Protein AF-A0A9X4NBZ6-F1 (afdb_monomer)

Radius of gyration: 26.49 Å; Cα contacts (8 Å, |Δi|>4): 766; chains: 1; bounding box: 72×72×76 Å

InterPro domains:
  IPR004843 Calcineurin-like, phosphoesterase domain [PF00149] (199-431)
  IPR029052 Metallo-dependent phosphatase-like [G3DSA:3.60.21.10] (190-461)
  IPR029052 Metallo-dependent phosphatase-like [SSF56300] (236-432)

Sequence (484 aa):
MHPNETRKYIESHENNLKKYLALSIFQLTGQRVAHDSNEVKQAYQQIFMDPLFEMQVLGRMMQHDETGPLSANLAGKFLHSENRKTGISPYLAKYLKFVVEVTQNLPISTDGKNVHLLDSANEQTKENVYLDQSKNLVLSSQSDLKVGLENLPAPLKVEIENIQIAEPIKEVVTKPLLKSNVGNQLRNLRKNYVAHSQNPKDLEQYFENVHSTENNNKINVISDIDSQDGKLPFSNPNFNILVGNISDSVVSDSKIQGIYVIGNHELADILSEQKIFSKSKWDDFREKEWFKDLVLDPDQAWPKLPIGDNSFYELIKEELAQNYPKMKILNNESVIYEGVRYIGLTIPVALAKRKKELQNFIAIELKRLLAQDKQIPTVVVSHAPLFNELSMLSPKSSSYNKSYKCSHRGILSLFEDFNIIGAIHGHHHIPASSGQSKMVKFSNKNIFVVCSIYSKINTGFELAKLLTDTNMEKPLGLKKDKNY

Structure (mmCIF, N/CA/C/O backbone):
data_AF-A0A9X4NBZ6-F1
#
_entry.id   AF-A0A9X4NBZ6-F1
#
loop_
_atom_site.group_PDB
_atom_site.id
_atom_site.type_symbol
_atom_site.label_atom_id
_atom_site.label_alt_id
_atom_site.label_comp_id
_atom_site.label_asym_id
_atom_site.label_entity_id
_atom_site.label_seq_id
_atom_site.pdbx_PDB_ins_code
_atom_site.Cartn_x
_atom_site.Cartn_y
_atom_site.Cartn_z
_atom_site.occupancy
_atom_site.B_iso_or_equiv
_atom_site.auth_seq_id
_atom_site.auth_comp_id
_atom_site.auth_asym_id
_atom_site.auth_atom_id
_atom_site.pdbx_PDB_model_num
ATOM 1 N N . MET A 1 1 ? 16.531 -16.464 -8.312 1.00 51.66 1 MET A N 1
ATOM 2 C CA . MET A 1 1 ? 16.081 -15.508 -9.357 1.00 51.66 1 MET A CA 1
ATOM 3 C C . MET A 1 1 ? 15.140 -16.240 -10.304 1.00 51.66 1 MET A C 1
ATOM 5 O O . MET A 1 1 ? 15.441 -17.383 -10.621 1.00 51.66 1 MET A O 1
ATOM 9 N N . HIS A 1 2 ? 14.041 -15.614 -10.740 1.00 62.06 2 HIS A N 1
ATOM 10 C CA . HIS A 1 2 ? 12.991 -16.231 -11.571 1.00 62.06 2 HIS A CA 1
ATOM 11 C C . HIS A 1 2 ? 13.014 -15.693 -13.015 1.00 62.06 2 HIS A C 1
ATOM 13 O O . HIS A 1 2 ? 12.100 -14.974 -13.412 1.00 62.06 2 HIS A O 1
ATOM 19 N N . PRO A 1 3 ? 14.041 -16.004 -13.829 1.00 66.06 3 PRO A N 1
ATOM 20 C CA . PRO A 1 3 ? 14.195 -15.410 -15.161 1.00 66.06 3 PRO A CA 1
ATOM 21 C C . PRO A 1 3 ? 12.986 -15.669 -16.073 1.00 66.06 3 PRO A C 1
ATOM 23 O O . PRO A 1 3 ? 12.575 -14.787 -16.819 1.00 66.06 3 PRO A O 1
ATOM 26 N N . ASN A 1 4 ? 12.359 -16.842 -15.958 1.00 69.75 4 ASN A N 1
ATOM 27 C CA . ASN A 1 4 ? 11.170 -17.179 -16.740 1.00 69.75 4 ASN A CA 1
ATOM 28 C C . ASN A 1 4 ? 9.931 -16.374 -16.322 1.00 69.75 4 ASN A C 1
ATOM 30 O O . ASN A 1 4 ? 9.119 -16.029 -17.173 1.00 69.75 4 ASN A O 1
ATOM 34 N N . GLU A 1 5 ? 9.764 -16.080 -15.032 1.00 71.81 5 GLU A N 1
ATOM 35 C CA . GLU A 1 5 ? 8.643 -15.261 -14.547 1.00 71.81 5 GLU A CA 1
ATOM 36 C C . GLU A 1 5 ? 8.864 -13.790 -14.901 1.00 71.81 5 GLU A C 1
ATOM 38 O O . GLU A 1 5 ? 7.945 -13.147 -15.399 1.00 71.81 5 GLU A O 1
ATOM 43 N N . THR A 1 6 ? 10.100 -13.298 -14.751 1.00 75.25 6 THR A N 1
ATOM 44 C CA . THR A 1 6 ? 10.527 -11.977 -15.233 1.00 75.25 6 THR A CA 1
ATOM 45 C C . THR A 1 6 ? 10.177 -11.790 -16.705 1.00 75.25 6 THR A C 1
ATOM 47 O O . THR A 1 6 ? 9.544 -10.800 -17.070 1.00 75.25 6 THR A O 1
ATOM 50 N N . ARG A 1 7 ? 10.555 -12.757 -17.548 1.00 85.88 7 ARG A N 1
ATOM 51 C CA . ARG A 1 7 ? 10.297 -12.698 -18.985 1.00 85.88 7 ARG A CA 1
ATOM 52 C C . ARG A 1 7 ? 8.807 -12.703 -19.296 1.00 85.88 7 ARG A C 1
ATOM 54 O O . ARG A 1 7 ? 8.346 -11.808 -19.994 1.00 85.88 7 ARG A O 1
ATOM 61 N N . LYS A 1 8 ? 8.049 -13.635 -18.708 1.00 85.75 8 LYS A N 1
ATOM 62 C CA . LYS A 1 8 ? 6.589 -13.715 -18.879 1.00 85.75 8 LYS A CA 1
ATOM 63 C C . LYS A 1 8 ? 5.880 -12.424 -18.479 1.00 85.75 8 LYS A C 1
ATOM 65 O O . LYS A 1 8 ? 4.938 -12.017 -19.149 1.00 85.75 8 LYS A O 1
ATOM 70 N N . TYR A 1 9 ? 6.332 -11.778 -17.406 1.00 85.62 9 TYR A N 1
ATOM 71 C CA . TYR A 1 9 ? 5.791 -10.496 -16.966 1.00 85.62 9 TYR A CA 1
ATOM 72 C C . TYR A 1 9 ? 6.081 -9.375 -17.982 1.00 85.62 9 TYR A C 1
ATOM 74 O O . TYR A 1 9 ? 5.213 -8.560 -18.276 1.00 85.62 9 TYR A O 1
ATOM 82 N N . ILE A 1 10 ? 7.282 -9.318 -18.565 1.00 88.94 10 ILE A N 1
ATOM 83 C CA . ILE A 1 10 ? 7.600 -8.334 -19.618 1.00 88.94 10 ILE A CA 1
ATOM 84 C C . ILE A 1 10 ? 6.795 -8.627 -20.894 1.00 88.94 10 ILE A C 1
ATOM 86 O O . ILE A 1 10 ? 6.286 -7.705 -21.531 1.00 88.94 10 ILE A O 1
ATOM 90 N N . GLU A 1 11 ? 6.656 -9.901 -21.257 1.00 91.56 11 GLU A N 1
ATOM 91 C CA . GLU A 1 11 ? 5.862 -10.360 -22.401 1.00 91.56 11 GLU A CA 1
ATOM 92 C C . GLU A 1 11 ? 4.380 -9.995 -22.252 1.00 91.56 11 GLU A C 1
ATOM 94 O O . GLU A 1 11 ? 3.790 -9.477 -23.199 1.00 91.56 11 GLU A O 1
ATOM 99 N N . SER A 1 12 ? 3.786 -10.146 -21.061 1.00 88.62 12 SER A N 1
ATOM 100 C CA . SER A 1 12 ? 2.385 -9.756 -20.836 1.00 88.62 12 SER A CA 1
ATOM 101 C C . SER A 1 12 ? 2.136 -8.260 -21.045 1.00 88.62 12 SER A C 1
ATOM 103 O O . SER A 1 12 ? 1.010 -7.867 -21.328 1.00 88.62 12 SER A O 1
ATOM 105 N N . HIS A 1 13 ? 3.178 -7.429 -20.956 1.00 88.19 13 HIS A N 1
ATOM 106 C CA . HIS A 1 13 ? 3.121 -5.980 -21.155 1.00 88.19 13 HIS A CA 1
ATOM 107 C C . HIS A 1 13 ? 3.659 -5.509 -22.516 1.00 88.19 13 HIS A C 1
ATOM 109 O O . HIS A 1 13 ? 3.976 -4.326 -22.677 1.00 88.19 13 HIS A O 1
ATOM 115 N N . GLU A 1 14 ? 3.776 -6.396 -23.509 1.00 91.06 14 GLU A N 1
ATOM 116 C CA . GLU A 1 14 ? 4.341 -6.067 -24.825 1.00 91.06 14 GLU A CA 1
ATOM 117 C C . GLU A 1 14 ? 3.724 -4.799 -25.442 1.00 91.06 14 GLU A C 1
ATOM 119 O O . GLU A 1 14 ? 4.452 -3.924 -25.914 1.00 91.06 14 GLU A O 1
ATOM 124 N N . ASN A 1 15 ? 2.397 -4.655 -25.391 1.00 87.94 15 ASN A N 1
ATOM 125 C CA . ASN A 1 15 ? 1.699 -3.498 -25.959 1.00 87.94 15 ASN A CA 1
ATOM 126 C C . ASN A 1 15 ? 2.104 -2.177 -25.285 1.00 87.94 15 ASN A C 1
ATOM 128 O O . ASN A 1 15 ? 2.402 -1.202 -25.982 1.00 87.94 15 ASN A O 1
ATOM 132 N N . ASN A 1 16 ? 2.183 -2.144 -23.951 1.00 85.94 16 ASN A N 1
ATOM 133 C CA . ASN A 1 16 ? 2.639 -0.964 -23.207 1.00 85.94 16 ASN A CA 1
ATOM 134 C C . ASN A 1 16 ? 4.080 -0.618 -23.561 1.00 85.94 16 ASN A C 1
ATOM 136 O O . ASN A 1 16 ? 4.404 0.532 -23.861 1.00 85.94 16 ASN A O 1
ATOM 140 N N . LEU A 1 17 ? 4.949 -1.630 -23.568 1.00 88.69 17 LEU A N 1
ATOM 141 C CA . LEU A 1 17 ? 6.361 -1.450 -23.873 1.00 88.69 17 LEU A CA 1
ATOM 142 C C . LEU A 1 17 ? 6.553 -0.926 -25.295 1.00 88.69 17 LEU A C 1
ATOM 144 O O . LEU A 1 17 ? 7.316 0.015 -25.484 1.00 88.69 17 LEU A O 1
ATOM 148 N N . LYS A 1 18 ? 5.816 -1.436 -26.285 1.00 90.69 18 LYS A N 1
ATOM 149 C CA . LYS A 1 18 ? 5.850 -0.917 -27.661 1.00 90.69 18 LYS A CA 1
ATOM 150 C C . LYS A 1 18 ? 5.435 0.552 -27.751 1.00 90.69 18 LYS A C 1
ATOM 152 O O . LYS A 1 18 ? 6.101 1.321 -28.447 1.00 90.69 18 LYS A O 1
ATOM 157 N N . LYS A 1 19 ? 4.401 0.979 -27.015 1.00 87.75 19 LYS A N 1
ATOM 158 C CA . LYS A 1 19 ? 4.018 2.403 -26.929 1.00 87.75 19 LYS A CA 1
ATOM 159 C C . LYS A 1 19 ? 5.146 3.246 -26.325 1.00 87.75 19 LYS A C 1
ATOM 161 O O . LYS A 1 19 ? 5.517 4.274 -26.890 1.00 87.75 19 LYS A O 1
ATOM 166 N N . TYR A 1 20 ? 5.752 2.794 -25.227 1.00 85.88 20 TYR A N 1
ATOM 167 C CA . TYR A 1 20 ? 6.876 3.494 -24.596 1.00 85.88 20 TYR A CA 1
ATOM 168 C C . TYR A 1 20 ? 8.136 3.538 -25.452 1.00 85.88 20 TYR A C 1
ATOM 170 O O . TYR A 1 20 ? 8.841 4.548 -25.454 1.00 85.88 20 TYR A O 1
ATOM 178 N N . LEU A 1 21 ? 8.420 2.478 -26.200 1.00 89.62 21 LEU A N 1
ATOM 179 C CA . LEU A 1 21 ? 9.514 2.431 -27.161 1.00 89.62 21 LEU A CA 1
ATOM 180 C C . LEU A 1 21 ? 9.286 3.440 -28.290 1.00 89.62 21 LEU A C 1
ATOM 182 O O . LEU A 1 21 ? 10.196 4.206 -28.598 1.00 89.62 21 LEU A O 1
ATOM 186 N N . ALA A 1 22 ? 8.071 3.517 -28.841 1.00 88.25 22 ALA A N 1
ATOM 187 C CA . ALA A 1 22 ? 7.720 4.507 -29.859 1.00 88.25 22 ALA A CA 1
ATOM 188 C C . ALA A 1 22 ? 7.870 5.951 -29.344 1.00 88.25 22 ALA A C 1
ATOM 190 O O . ALA A 1 22 ? 8.479 6.787 -30.015 1.00 88.25 22 ALA A O 1
ATOM 191 N N . LEU A 1 23 ? 7.388 6.237 -28.127 1.00 84.56 23 LEU A N 1
ATOM 192 C CA . LEU A 1 23 ? 7.562 7.542 -27.475 1.00 84.56 23 LEU A CA 1
ATOM 193 C C . LEU A 1 23 ? 9.042 7.867 -27.229 1.00 84.56 23 LEU A C 1
ATOM 195 O O . LEU A 1 23 ? 9.479 8.978 -27.529 1.00 84.56 23 LEU A O 1
ATOM 199 N N . SER A 1 24 ? 9.822 6.888 -26.759 1.00 85.38 24 SER A N 1
ATOM 200 C CA . SER A 1 24 ? 11.267 7.034 -26.536 1.00 85.38 24 SER A CA 1
ATOM 201 C C . SER A 1 24 ? 12.004 7.366 -27.836 1.00 85.38 24 SER A C 1
ATOM 203 O O . SER A 1 24 ? 12.823 8.283 -27.869 1.00 85.38 24 SER A O 1
ATOM 205 N N . ILE A 1 25 ? 11.687 6.659 -28.928 1.00 87.06 25 ILE A N 1
ATOM 206 C CA . ILE A 1 25 ? 12.265 6.909 -30.255 1.00 87.06 25 ILE A CA 1
ATOM 207 C C . ILE A 1 25 ? 11.908 8.318 -30.729 1.00 87.06 25 ILE A C 1
ATOM 209 O O . ILE A 1 25 ? 12.801 9.054 -31.153 1.00 87.06 25 ILE A O 1
ATOM 213 N N . PHE A 1 26 ? 10.641 8.724 -30.611 1.00 85.25 26 PHE A N 1
ATOM 214 C CA . PHE A 1 26 ? 10.206 10.066 -30.995 1.00 85.25 26 PHE A CA 1
ATOM 215 C C . PHE A 1 26 ? 10.941 11.157 -30.214 1.00 85.25 26 PHE A C 1
ATOM 217 O O . PHE A 1 26 ? 11.391 12.133 -30.805 1.00 85.25 26 PHE A O 1
ATOM 224 N N . GLN A 1 27 ? 11.126 10.988 -28.907 1.00 78.88 27 GLN A N 1
ATOM 225 C CA . GLN A 1 27 ? 11.819 11.981 -28.087 1.00 78.88 27 GLN A CA 1
ATOM 226 C C . GLN A 1 27 ? 13.313 12.093 -28.414 1.00 78.8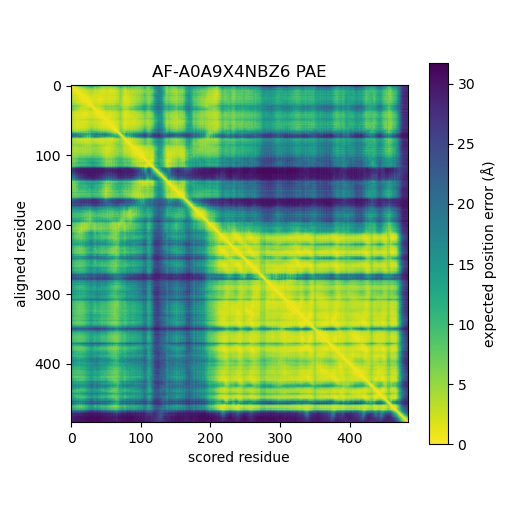8 27 GLN A C 1
ATOM 228 O O . GLN A 1 27 ? 13.850 13.197 -28.372 1.00 78.88 27 GLN A O 1
ATOM 233 N N . LEU A 1 28 ? 13.983 10.984 -28.752 1.00 80.62 28 LEU A N 1
ATOM 234 C CA . LEU A 1 28 ? 15.398 11.009 -29.144 1.00 80.62 28 LEU A CA 1
ATOM 235 C C . LEU A 1 28 ? 15.624 11.553 -30.554 1.00 80.62 28 LEU A C 1
ATOM 237 O O . LEU A 1 28 ? 16.618 12.229 -30.803 1.00 80.62 28 LEU A O 1
ATOM 241 N N . THR A 1 29 ? 14.752 11.190 -31.493 1.00 83.00 29 THR A N 1
ATOM 242 C CA . THR A 1 29 ? 14.990 11.393 -32.933 1.00 83.00 29 THR A CA 1
ATOM 243 C C . THR A 1 29 ? 14.154 12.521 -33.532 1.00 83.00 29 THR A C 1
ATOM 245 O O . THR A 1 29 ? 14.439 12.974 -34.637 1.00 83.00 29 THR A O 1
ATOM 248 N N . GLY A 1 30 ? 13.095 12.955 -32.844 1.00 81.81 30 GLY A N 1
ATOM 249 C CA . GLY A 1 30 ? 12.055 13.830 -33.385 1.00 81.81 30 GLY A CA 1
ATOM 250 C C . GLY A 1 30 ? 11.115 13.142 -34.384 1.00 81.81 30 GLY A C 1
ATOM 251 O O . GLY A 1 30 ? 10.192 13.782 -34.886 1.00 81.81 30 GLY A O 1
ATOM 252 N N . GLN A 1 31 ? 11.314 11.853 -34.685 1.00 84.88 31 GLN A N 1
ATOM 253 C CA . GLN A 1 31 ? 10.547 11.120 -35.692 1.00 84.88 31 GLN A CA 1
ATOM 254 C C . GLN A 1 31 ? 9.472 10.253 -35.045 1.00 84.88 31 GLN A C 1
ATOM 256 O O . GLN A 1 31 ? 9.751 9.405 -34.199 1.00 84.88 31 GLN A O 1
ATOM 261 N N . ARG A 1 32 ? 8.213 10.478 -35.432 1.00 86.94 32 ARG A N 1
ATOM 262 C CA . ARG A 1 32 ? 7.096 9.653 -34.965 1.00 86.94 32 ARG A CA 1
ATOM 263 C C . ARG A 1 32 ? 7.144 8.309 -35.678 1.00 86.94 32 ARG A C 1
ATOM 265 O O . ARG A 1 32 ? 7.143 8.268 -36.905 1.00 86.94 32 ARG A O 1
ATOM 272 N N . VAL A 1 33 ? 7.137 7.234 -34.902 1.00 88.81 33 VAL A N 1
ATOM 273 C CA . VAL A 1 33 ? 7.082 5.857 -35.399 1.00 88.81 33 VAL A CA 1
ATOM 274 C C . VAL A 1 33 ? 5.829 5.170 -34.869 1.00 88.81 33 VAL A C 1
ATOM 276 O O . VAL A 1 33 ? 5.352 5.484 -33.776 1.00 88.81 33 VAL A O 1
ATOM 279 N N . ALA A 1 34 ? 5.275 4.250 -35.654 1.00 87.31 34 ALA A N 1
ATOM 280 C CA . ALA A 1 34 ? 4.164 3.420 -35.209 1.00 87.31 34 ALA A CA 1
ATOM 281 C C . ALA A 1 34 ? 4.650 2.372 -34.189 1.00 87.31 34 ALA A C 1
ATOM 283 O O . ALA A 1 34 ? 5.798 1.935 -34.234 1.00 87.31 34 ALA A O 1
ATOM 284 N N . HIS A 1 35 ? 3.780 1.948 -33.271 1.00 83.75 35 HIS A N 1
ATOM 285 C CA . HIS A 1 35 ? 4.125 0.974 -32.224 1.00 83.75 35 HIS A CA 1
ATOM 286 C C . HIS A 1 35 ? 4.438 -0.433 -32.778 1.00 83.75 35 HIS A C 1
ATOM 288 O O . HIS A 1 35 ? 5.020 -1.265 -32.088 1.00 83.75 35 HIS A O 1
ATOM 294 N N . ASP A 1 36 ? 4.066 -0.712 -34.025 1.00 87.88 36 ASP A N 1
ATOM 295 C CA . ASP A 1 36 ? 4.332 -1.950 -34.755 1.00 87.88 36 ASP A CA 1
ATOM 296 C C . ASP A 1 36 ? 5.463 -1.814 -35.793 1.00 87.88 36 ASP A C 1
ATOM 298 O O . ASP A 1 36 ? 5.721 -2.764 -36.547 1.00 87.88 36 ASP A O 1
ATOM 302 N N . SER A 1 37 ? 6.161 -0.671 -35.817 1.00 93.31 37 SER A N 1
ATOM 303 C CA . SER A 1 37 ? 7.276 -0.432 -36.733 1.00 93.31 37 SER A CA 1
ATOM 304 C C . SER A 1 37 ? 8.441 -1.393 -36.478 1.00 93.31 37 SER A C 1
ATOM 306 O O . SER A 1 37 ? 8.579 -1.995 -35.405 1.00 93.31 37 SER A O 1
ATOM 308 N N . ASN A 1 38 ? 9.308 -1.551 -37.479 1.00 93.44 38 ASN A N 1
ATOM 309 C CA . ASN A 1 38 ? 10.469 -2.432 -37.369 1.00 93.44 38 ASN A CA 1
ATOM 310 C C . ASN A 1 38 ? 11.439 -1.958 -36.281 1.00 93.44 38 ASN A C 1
ATOM 312 O O . ASN A 1 38 ? 11.984 -2.781 -35.553 1.00 93.44 38 ASN A O 1
ATOM 316 N N . GLU A 1 39 ? 11.610 -0.647 -36.129 1.00 92.25 39 GLU A N 1
ATOM 317 C CA . GLU A 1 39 ? 12.448 -0.026 -35.105 1.00 92.25 39 GLU A CA 1
ATOM 318 C C . GLU A 1 39 ? 11.933 -0.355 -33.700 1.00 92.25 39 GLU A C 1
ATOM 320 O O . GLU A 1 39 ? 12.711 -0.754 -32.833 1.00 92.25 39 GLU A O 1
ATOM 325 N N . VAL A 1 40 ? 10.616 -0.259 -33.481 1.00 92.94 40 VAL A N 1
ATOM 326 C CA . VAL A 1 40 ? 9.997 -0.602 -32.194 1.00 92.94 40 VAL A CA 1
ATOM 327 C C . VAL A 1 40 ? 10.110 -2.100 -31.912 1.00 92.94 40 VAL A C 1
ATOM 329 O O . VAL A 1 40 ? 10.487 -2.489 -30.807 1.00 92.94 40 VAL A O 1
ATOM 332 N N . LYS A 1 41 ? 9.858 -2.957 -32.910 1.00 94.12 41 LYS A N 1
ATOM 333 C CA . LYS A 1 41 ? 10.025 -4.416 -32.783 1.00 94.12 41 LYS A CA 1
ATOM 334 C C . LYS A 1 41 ? 11.465 -4.797 -32.442 1.00 94.12 41 LYS A C 1
ATOM 336 O O . LYS A 1 41 ? 11.683 -5.616 -31.555 1.00 94.12 41 LYS A O 1
ATOM 341 N N . GLN A 1 42 ? 12.448 -4.190 -33.105 1.00 94.25 42 GLN A N 1
ATOM 342 C CA . GLN A 1 42 ? 13.865 -4.413 -32.812 1.00 94.25 42 GLN A CA 1
ATOM 343 C C . GLN A 1 42 ? 14.225 -3.954 -31.399 1.00 94.25 42 GLN A C 1
ATOM 345 O O . GLN A 1 42 ? 14.883 -4.693 -30.669 1.00 94.25 42 GLN A O 1
ATOM 350 N N . ALA A 1 43 ? 13.768 -2.770 -30.987 1.00 92.88 43 ALA A N 1
ATOM 351 C CA . ALA A 1 43 ? 14.024 -2.255 -29.648 1.00 92.88 43 ALA A CA 1
ATOM 352 C C . ALA A 1 43 ? 13.373 -3.119 -28.551 1.00 92.88 43 ALA A C 1
ATOM 354 O O . ALA A 1 43 ? 13.972 -3.319 -27.498 1.00 92.88 43 ALA A O 1
ATOM 355 N N . TYR A 1 44 ? 12.196 -3.693 -28.817 1.00 94.62 44 TYR A N 1
ATOM 356 C CA . TYR A 1 44 ? 11.557 -4.660 -27.926 1.00 94.62 44 TYR A CA 1
ATOM 357 C C . TYR A 1 44 ? 12.386 -5.944 -27.794 1.00 94.62 44 TYR A C 1
ATOM 359 O O . TYR A 1 44 ? 12.679 -6.374 -26.683 1.00 94.62 44 TYR A O 1
ATOM 367 N N . GLN A 1 45 ? 12.863 -6.514 -28.906 1.00 93.94 45 GLN A N 1
ATOM 368 C CA . GLN A 1 45 ? 13.717 -7.710 -28.875 1.00 93.94 45 GLN A CA 1
ATOM 369 C C . GLN A 1 45 ? 15.038 -7.476 -28.127 1.00 93.94 45 GLN A C 1
ATOM 371 O O . GLN A 1 45 ? 15.508 -8.357 -27.410 1.00 93.94 45 GLN A O 1
ATOM 376 N N . GLN A 1 46 ? 15.612 -6.270 -28.218 1.00 92.50 46 GLN A N 1
ATOM 377 C CA . GLN A 1 46 ? 16.826 -5.905 -27.477 1.00 92.50 46 GLN A CA 1
ATOM 378 C C . GLN A 1 46 ? 16.669 -6.002 -25.953 1.00 92.50 46 GLN A C 1
ATOM 380 O O . GLN A 1 46 ? 17.677 -6.186 -25.271 1.00 92.50 46 GLN A O 1
ATOM 385 N N . ILE A 1 47 ? 15.445 -5.914 -25.412 1.00 91.94 47 ILE A N 1
ATOM 386 C CA . ILE A 1 47 ? 15.182 -6.095 -23.975 1.00 91.94 47 ILE A CA 1
ATOM 387 C C . ILE A 1 47 ? 15.656 -7.479 -23.522 1.00 91.94 47 ILE A C 1
ATOM 389 O O . ILE A 1 47 ? 16.360 -7.583 -22.523 1.00 91.94 47 ILE A O 1
ATOM 393 N N . PHE A 1 48 ? 15.349 -8.520 -24.296 1.00 90.25 48 PHE A N 1
ATOM 394 C CA . PHE A 1 48 ? 15.637 -9.916 -23.946 1.00 90.25 48 PHE A CA 1
ATOM 395 C C . PHE A 1 48 ? 17.051 -10.375 -24.324 1.00 90.25 48 PHE A C 1
ATOM 397 O O . PHE A 1 48 ? 17.484 -11.455 -23.926 1.00 90.25 48 PHE A O 1
ATOM 404 N N . MET A 1 49 ? 17.783 -9.569 -25.100 1.00 87.06 49 MET A N 1
ATOM 405 C CA . MET A 1 49 ? 19.171 -9.858 -25.481 1.00 87.06 49 MET A CA 1
ATOM 406 C C . MET A 1 49 ? 20.181 -9.479 -24.391 1.00 87.06 49 MET A C 1
ATOM 408 O O . MET A 1 49 ? 21.326 -9.928 -24.431 1.00 87.06 49 MET A O 1
ATOM 412 N N . ASP A 1 50 ? 19.788 -8.628 -23.441 1.00 85.31 50 ASP A N 1
ATOM 413 C CA . ASP A 1 50 ? 20.643 -8.158 -22.353 1.00 85.31 50 ASP A CA 1
ATOM 414 C C . ASP A 1 50 ? 19.925 -8.360 -21.006 1.00 85.31 50 ASP A C 1
ATOM 416 O O . ASP A 1 50 ? 19.087 -7.547 -20.624 1.00 85.31 50 ASP A O 1
ATOM 420 N N . PRO A 1 51 ? 20.268 -9.415 -20.251 1.00 83.56 51 PRO A N 1
ATOM 421 C CA . PRO A 1 51 ? 19.627 -9.762 -18.980 1.00 83.56 51 PRO A CA 1
ATOM 422 C C . PRO A 1 51 ? 19.649 -8.633 -17.939 1.00 83.56 51 PRO A C 1
ATOM 424 O O . PRO A 1 51 ? 18.711 -8.472 -17.161 1.00 83.56 51 PRO A O 1
ATOM 427 N N . LEU A 1 52 ? 20.699 -7.801 -17.932 1.00 85.62 52 LEU A N 1
ATOM 428 C CA . LEU A 1 52 ? 20.778 -6.647 -17.029 1.00 85.62 52 LEU A CA 1
ATOM 429 C C . LEU A 1 52 ? 19.863 -5.512 -17.484 1.00 85.62 52 LEU A C 1
ATOM 431 O O . LEU A 1 52 ? 19.455 -4.681 -16.673 1.00 85.62 52 LEU A O 1
ATOM 435 N N . PHE A 1 53 ? 19.575 -5.432 -18.779 1.00 87.75 53 PHE A N 1
ATOM 436 C CA . PHE A 1 53 ? 18.590 -4.507 -19.310 1.00 87.75 53 PHE A CA 1
ATOM 437 C C . PHE A 1 53 ? 17.165 -5.016 -19.062 1.00 87.75 53 PHE A C 1
ATOM 439 O O . PHE A 1 53 ? 16.342 -4.237 -18.582 1.00 87.75 53 PHE A O 1
ATOM 446 N N . GLU A 1 54 ? 16.918 -6.315 -19.256 1.00 88.38 54 GLU A N 1
ATOM 447 C CA . GLU A 1 54 ? 15.666 -7.009 -18.920 1.00 88.38 54 GLU A CA 1
ATOM 448 C C . GLU A 1 54 ? 15.267 -6.744 -17.457 1.00 88.38 54 GLU A C 1
ATOM 450 O O . GLU A 1 54 ? 14.177 -6.235 -17.194 1.00 88.38 54 GLU A O 1
ATOM 455 N N . MET A 1 55 ? 16.190 -6.942 -16.502 1.00 84.00 55 MET A N 1
ATOM 456 C CA . MET A 1 55 ? 15.971 -6.639 -15.075 1.00 84.00 55 MET A CA 1
ATOM 457 C C . MET A 1 55 ? 15.587 -5.177 -14.817 1.00 84.00 55 MET A C 1
ATOM 459 O O . MET A 1 55 ? 14.753 -4.883 -13.962 1.00 84.00 55 MET A O 1
ATOM 463 N N . GLN A 1 56 ? 16.198 -4.236 -15.537 1.00 85.56 56 GLN A N 1
ATOM 464 C CA . GLN A 1 56 ? 15.884 -2.822 -15.358 1.00 85.56 56 GLN A CA 1
ATOM 465 C C . GLN A 1 56 ? 14.543 -2.429 -15.978 1.00 85.56 56 GLN A C 1
ATOM 467 O O . GLN A 1 56 ? 13.896 -1.517 -15.466 1.00 85.56 56 GLN A O 1
ATOM 472 N N . VAL A 1 57 ? 14.146 -3.049 -17.093 1.00 87.62 57 VAL A N 1
ATOM 473 C CA . VAL A 1 57 ? 12.808 -2.864 -17.668 1.00 87.62 57 VAL A CA 1
ATOM 474 C C . VAL A 1 57 ? 11.766 -3.422 -16.704 1.00 87.62 57 VAL A C 1
ATOM 476 O O . VAL A 1 57 ? 10.849 -2.683 -16.355 1.00 87.62 57 VAL A O 1
ATOM 479 N N . LEU A 1 58 ? 11.968 -4.639 -16.183 1.00 85.50 58 LEU A N 1
ATOM 480 C CA . LEU A 1 58 ? 11.107 -5.231 -15.155 1.00 85.50 58 LEU A CA 1
ATOM 481 C C . LEU A 1 58 ? 10.943 -4.291 -13.955 1.00 85.50 58 LEU A C 1
ATOM 483 O O . LEU A 1 58 ? 9.825 -3.931 -13.616 1.00 85.50 58 LEU A O 1
ATOM 487 N N . GLY A 1 59 ? 12.046 -3.848 -13.341 1.00 80.44 59 GLY A N 1
ATOM 488 C CA . GLY A 1 59 ? 11.980 -3.002 -12.146 1.00 80.44 59 GLY A CA 1
ATOM 489 C C . GLY A 1 59 ? 11.249 -1.675 -12.375 1.00 80.44 59 GLY A C 1
ATOM 490 O O . GLY A 1 59 ? 10.630 -1.147 -11.458 1.00 80.44 59 GLY A O 1
ATOM 491 N N . ARG A 1 60 ? 11.278 -1.141 -13.603 1.00 80.25 60 ARG A N 1
ATOM 492 C CA . ARG A 1 60 ? 10.494 0.046 -13.977 1.00 80.25 60 ARG A CA 1
ATOM 493 C C . ARG A 1 60 ? 9.015 -0.288 -14.091 1.00 80.25 60 ARG A C 1
ATOM 495 O O . ARG A 1 60 ? 8.207 0.420 -13.512 1.00 80.25 60 ARG A O 1
ATOM 502 N N . MET A 1 61 ? 8.674 -1.350 -14.807 1.00 79.62 61 MET A N 1
ATOM 503 C CA . MET A 1 61 ? 7.286 -1.787 -14.954 1.00 79.62 61 MET A CA 1
ATOM 504 C C . MET A 1 61 ? 6.660 -2.088 -13.586 1.00 79.62 61 MET A C 1
ATOM 506 O O . MET A 1 61 ? 5.649 -1.491 -13.252 1.00 79.62 61 MET A O 1
ATOM 510 N N . MET A 1 62 ? 7.352 -2.837 -12.720 1.00 75.38 62 MET A N 1
ATOM 511 C CA . MET A 1 62 ? 6.908 -3.079 -11.342 1.00 75.38 62 MET A CA 1
ATOM 512 C C . MET A 1 62 ? 6.757 -1.784 -10.536 1.00 75.38 62 MET A C 1
ATOM 514 O O . MET A 1 62 ? 5.801 -1.633 -9.788 1.00 75.38 62 MET A O 1
ATOM 518 N N . GLN A 1 63 ? 7.667 -0.817 -10.704 1.00 72.06 63 GLN A N 1
ATOM 519 C CA . GLN A 1 63 ? 7.509 0.497 -10.081 1.00 72.06 63 GLN A CA 1
ATOM 520 C C . GLN A 1 63 ? 6.259 1.226 -10.598 1.00 72.06 63 GLN A C 1
ATOM 522 O O . GLN A 1 63 ? 5.631 1.929 -9.810 1.00 72.06 63 GLN A O 1
ATOM 527 N N . HIS A 1 64 ? 5.902 1.090 -11.881 1.00 72.81 64 HIS A N 1
ATOM 528 C CA . HIS A 1 64 ? 4.656 1.648 -12.412 1.00 72.81 64 HIS A CA 1
ATOM 529 C C . HIS A 1 64 ? 3.438 0.996 -11.750 1.00 72.81 64 HIS A C 1
ATOM 531 O O . HIS A 1 64 ? 2.510 1.674 -11.311 1.00 72.81 64 HIS A O 1
ATOM 537 N N . ASP A 1 65 ? 3.457 -0.333 -11.684 1.00 69.06 65 ASP A N 1
ATOM 538 C CA . ASP A 1 65 ? 2.371 -1.139 -11.136 1.00 69.06 65 ASP A CA 1
ATOM 539 C C . ASP A 1 65 ? 2.130 -0.858 -9.658 1.00 69.06 65 ASP A C 1
ATOM 541 O O . ASP A 1 65 ? 0.986 -0.795 -9.202 1.00 69.06 65 ASP A O 1
ATOM 545 N N . GLU A 1 66 ? 3.223 -0.684 -8.921 1.00 59.75 66 GLU A N 1
ATOM 546 C CA . GLU A 1 66 ? 3.208 -0.292 -7.527 1.00 59.75 66 GLU A CA 1
ATOM 547 C C . GLU A 1 66 ? 2.854 1.188 -7.448 1.00 59.75 66 GLU A C 1
ATOM 549 O O . GLU A 1 66 ? 1.691 1.489 -7.252 1.00 59.75 66 GLU A O 1
ATOM 554 N N . THR A 1 67 ? 3.811 2.098 -7.680 1.00 58.66 67 THR A N 1
ATOM 555 C CA . THR A 1 67 ? 3.764 3.541 -7.340 1.00 58.66 67 THR A CA 1
ATOM 556 C C . THR A 1 67 ? 2.860 4.420 -8.216 1.00 58.66 67 THR A C 1
ATOM 558 O O . THR A 1 67 ? 2.803 5.632 -8.001 1.00 58.66 67 THR A O 1
ATOM 561 N N . GLY A 1 68 ? 2.150 3.849 -9.191 1.00 62.00 68 GLY A N 1
ATOM 562 C CA . GLY A 1 68 ? 1.463 4.621 -10.224 1.00 62.00 68 GLY A CA 1
ATOM 563 C C . GLY A 1 68 ? 2.449 5.149 -11.272 1.00 62.00 68 GLY A C 1
ATOM 564 O O . GLY A 1 68 ? 3.471 4.509 -11.516 1.00 62.00 68 GLY A O 1
ATOM 565 N N . PRO A 1 69 ? 2.185 6.300 -11.916 1.00 60.66 69 PRO A N 1
ATOM 566 C CA . PRO A 1 69 ? 2.968 6.767 -13.055 1.00 60.66 69 PRO A CA 1
ATOM 567 C C . PRO A 1 69 ? 4.473 6.671 -12.827 1.00 60.66 69 PRO A C 1
ATOM 569 O O . PRO A 1 69 ? 5.012 7.206 -11.854 1.00 60.66 69 PRO A O 1
ATOM 572 N N . LEU A 1 70 ? 5.163 6.003 -13.753 1.00 60.78 70 LEU A N 1
ATOM 573 C CA . LEU A 1 70 ? 6.618 5.880 -13.728 1.00 60.78 70 LEU A CA 1
ATOM 574 C C . LEU A 1 70 ? 7.262 7.235 -13.450 1.00 60.78 70 LEU A C 1
ATOM 576 O O . LEU A 1 70 ? 6.957 8.213 -14.128 1.00 60.78 70 LEU A O 1
ATOM 580 N N . SER A 1 71 ? 8.264 7.273 -12.567 1.00 54.97 71 SER A N 1
ATOM 581 C CA . SER A 1 71 ? 9.193 8.408 -12.485 1.00 54.97 71 SER A CA 1
ATOM 582 C C . SER A 1 71 ? 10.021 8.506 -13.786 1.00 54.97 71 SER A C 1
ATOM 584 O O . SER A 1 71 ? 11.184 8.091 -13.894 1.00 54.97 71 SER A O 1
ATOM 586 N N . ALA A 1 72 ? 9.400 8.970 -14.867 1.00 52.91 72 ALA A N 1
ATOM 587 C CA . ALA A 1 72 ? 9.923 8.829 -16.214 1.00 52.91 72 ALA A CA 1
ATOM 588 C C . ALA A 1 72 ? 10.489 10.139 -16.754 1.00 52.91 72 ALA A C 1
ATOM 590 O O . ALA A 1 72 ? 9.802 11.024 -17.242 1.00 52.91 72 ALA A O 1
ATOM 591 N N . ASN A 1 73 ? 11.817 10.161 -16.765 1.00 58.78 73 ASN A N 1
ATOM 592 C CA . ASN A 1 73 ? 12.617 10.900 -17.724 1.00 58.78 73 ASN A CA 1
ATOM 593 C C . ASN A 1 73 ? 12.693 10.023 -18.997 1.00 58.78 73 ASN A C 1
ATOM 595 O O . ASN A 1 73 ? 13.575 9.163 -19.089 1.00 58.78 73 ASN A O 1
ATOM 599 N N . LEU A 1 74 ? 11.665 10.071 -19.853 1.00 62.19 74 LEU A N 1
ATOM 600 C CA . LEU A 1 74 ? 11.541 9.265 -21.078 1.00 62.19 74 LEU A CA 1
ATOM 601 C C . LEU A 1 74 ? 12.204 10.049 -22.220 1.00 62.19 74 LEU A C 1
ATOM 603 O O . LEU A 1 74 ? 11.711 11.085 -22.638 1.00 62.19 74 LEU A O 1
ATOM 607 N N . ALA A 1 75 ? 13.441 9.692 -22.565 1.00 54.28 75 ALA A N 1
ATOM 608 C CA . ALA A 1 75 ? 13.709 9.180 -23.912 1.00 54.28 75 ALA A CA 1
ATOM 609 C C . ALA A 1 75 ? 14.653 7.958 -23.941 1.00 54.28 75 ALA A C 1
ATOM 611 O O . ALA A 1 75 ? 14.846 7.345 -24.982 1.00 54.28 75 ALA A O 1
ATOM 612 N N . GLY A 1 76 ? 15.258 7.581 -22.806 1.00 66.69 76 GLY A N 1
ATOM 613 C CA . GLY A 1 76 ? 16.387 6.639 -22.808 1.00 66.69 76 GLY A CA 1
ATOM 614 C C . GLY A 1 76 ? 16.266 5.381 -21.949 1.00 66.69 76 GLY A C 1
ATOM 615 O O . GLY A 1 76 ? 17.145 4.525 -21.973 1.00 66.69 76 GLY A O 1
ATOM 616 N N . LYS A 1 77 ? 15.213 5.246 -21.139 1.00 77.31 77 LYS A N 1
ATOM 617 C CA . LYS A 1 77 ? 15.150 4.169 -20.134 1.00 77.31 77 LYS A CA 1
ATOM 618 C C . LYS A 1 77 ? 14.743 2.809 -20.709 1.00 77.31 77 LYS A C 1
ATOM 620 O O . LYS A 1 77 ? 15.207 1.801 -20.180 1.00 77.31 77 LYS A O 1
ATOM 625 N N . PHE A 1 78 ? 13.928 2.800 -21.764 1.00 84.69 78 PHE A N 1
ATOM 626 C CA . PHE A 1 78 ? 13.432 1.594 -22.442 1.00 84.69 78 PHE A CA 1
ATOM 627 C C . PHE A 1 78 ? 14.156 1.290 -23.756 1.00 84.69 78 PHE A C 1
ATOM 629 O O . PHE A 1 78 ? 13.914 0.250 -24.350 1.00 84.69 78 PHE A O 1
ATOM 636 N N . LEU A 1 79 ? 15.082 2.148 -24.192 1.00 87.69 79 LEU A N 1
ATOM 637 C CA . LEU A 1 79 ? 15.949 1.876 -25.336 1.00 87.69 79 LEU A CA 1
ATOM 638 C C . LEU A 1 79 ? 17.307 1.396 -24.842 1.00 87.69 79 LEU A C 1
ATOM 640 O O . LEU A 1 79 ? 17.945 2.063 -24.029 1.00 87.69 79 LEU A O 1
ATOM 644 N N . HIS A 1 80 ? 17.769 0.252 -25.341 1.00 87.81 80 HIS A N 1
ATOM 645 C CA . HIS A 1 80 ? 19.021 -0.363 -24.892 1.00 87.81 80 HIS A CA 1
ATOM 646 C C . HIS A 1 80 ? 20.237 0.556 -25.074 1.00 87.81 80 HIS A C 1
ATOM 648 O O . HIS A 1 80 ? 21.063 0.698 -24.167 1.00 87.81 80 HIS A O 1
ATOM 654 N N . SER A 1 81 ? 20.312 1.232 -26.224 1.00 83.31 81 SER A N 1
ATOM 655 C CA . SER A 1 81 ? 21.378 2.178 -26.581 1.00 83.31 81 SER A CA 1
ATOM 656 C C . SER A 1 81 ? 21.529 3.313 -25.567 1.00 83.31 81 SER A C 1
ATOM 658 O O . SER A 1 81 ? 22.644 3.681 -25.189 1.00 83.31 81 SER A O 1
ATOM 660 N N . GLU A 1 82 ? 20.408 3.843 -25.091 1.00 81.56 82 GLU A N 1
ATOM 661 C CA . GLU A 1 82 ? 20.379 4.931 -24.123 1.00 81.56 82 GLU A CA 1
ATOM 662 C C . GLU A 1 82 ? 20.486 4.428 -22.686 1.00 81.56 82 GLU A C 1
ATOM 664 O O . GLU A 1 82 ? 21.158 5.047 -21.857 1.00 81.56 82 GLU A O 1
ATOM 669 N N . ASN A 1 83 ? 19.907 3.264 -22.386 1.00 80.75 83 ASN A N 1
ATOM 670 C CA . ASN A 1 83 ? 19.963 2.667 -21.062 1.00 80.75 83 ASN A CA 1
ATOM 671 C C . ASN A 1 83 ? 21.412 2.429 -20.618 1.00 80.75 83 ASN A C 1
ATOM 673 O O . ASN A 1 83 ? 21.766 2.723 -19.473 1.00 80.75 83 ASN A O 1
ATOM 677 N N . ARG A 1 84 ? 22.290 2.013 -21.538 1.00 78.19 84 ARG A N 1
ATOM 678 C CA . ARG A 1 84 ? 23.732 1.861 -21.283 1.00 78.19 84 ARG A CA 1
ATOM 679 C C . ARG A 1 84 ? 24.399 3.142 -20.767 1.00 78.19 84 ARG A C 1
ATOM 681 O O . ARG A 1 84 ? 25.355 3.066 -19.995 1.00 78.19 84 ARG A O 1
ATOM 688 N N . LYS A 1 85 ? 23.873 4.322 -21.111 1.00 77.75 85 LYS A N 1
ATOM 689 C CA . LYS A 1 85 ? 24.385 5.625 -20.647 1.00 77.75 85 LYS A CA 1
ATOM 690 C C . LYS A 1 85 ? 23.970 5.940 -19.206 1.00 77.75 85 LYS A C 1
ATOM 692 O O . LYS A 1 85 ? 24.562 6.815 -18.573 1.00 77.75 85 LYS A O 1
ATOM 697 N N . THR A 1 86 ? 23.003 5.217 -18.636 1.00 74.56 86 THR A N 1
ATOM 698 C CA . THR A 1 86 ? 22.559 5.410 -17.244 1.00 74.56 86 THR A CA 1
ATOM 699 C C . THR A 1 86 ? 23.569 4.895 -16.223 1.00 74.56 86 THR A C 1
ATOM 701 O O . THR A 1 86 ? 23.575 5.374 -15.094 1.00 74.56 86 THR A O 1
ATOM 704 N N . GLY A 1 87 ? 24.459 3.970 -16.591 1.00 73.56 87 GLY A N 1
ATOM 705 C CA . GLY A 1 87 ? 25.417 3.378 -15.654 1.00 73.56 87 GLY A CA 1
ATOM 706 C C . GLY A 1 87 ? 24.798 2.414 -14.635 1.00 73.56 87 GLY A C 1
ATOM 707 O O . GLY A 1 87 ? 25.517 1.933 -13.761 1.00 73.56 87 GLY A O 1
ATOM 708 N N . ILE A 1 88 ? 23.506 2.092 -14.764 1.00 77.31 88 ILE A N 1
ATOM 709 C CA . ILE A 1 88 ? 22.818 1.133 -13.891 1.00 77.31 88 ILE A CA 1
ATOM 710 C C . ILE A 1 88 ? 23.274 -0.300 -14.186 1.00 77.31 88 ILE A C 1
ATOM 712 O O . ILE A 1 88 ? 23.561 -1.029 -13.242 1.00 77.31 88 ILE A O 1
ATOM 716 N N . SER A 1 89 ? 23.428 -0.709 -15.454 1.00 79.56 89 SER A N 1
ATOM 717 C CA . SER A 1 89 ? 23.878 -2.077 -15.774 1.00 79.56 89 SER A CA 1
ATOM 718 C C . SER A 1 89 ? 25.238 -2.413 -15.142 1.00 79.56 89 SER A C 1
ATOM 720 O O . SER A 1 89 ? 25.349 -3.456 -14.503 1.00 79.56 89 SER A O 1
ATOM 722 N N . PRO A 1 90 ? 26.262 -1.534 -15.204 1.00 74.69 90 PRO A N 1
ATOM 723 C CA . PRO A 1 90 ? 27.507 -1.765 -14.475 1.00 74.69 90 PRO A CA 1
ATOM 724 C C . PRO A 1 90 ? 27.355 -1.831 -12.950 1.00 74.69 90 PRO A C 1
ATOM 726 O O . PRO A 1 90 ? 28.091 -2.573 -12.302 1.00 74.69 90 PRO A O 1
ATOM 729 N N . TYR A 1 91 ? 26.422 -1.075 -12.364 1.00 79.19 91 TYR A N 1
ATOM 730 C CA . TYR A 1 91 ? 26.125 -1.165 -10.933 1.00 79.19 91 TYR A CA 1
ATOM 731 C C . TYR A 1 91 ? 25.499 -2.520 -10.577 1.00 79.19 91 TYR A C 1
ATOM 733 O O . TYR A 1 91 ? 25.982 -3.183 -9.663 1.00 79.19 91 TYR A O 1
ATOM 741 N N . LEU A 1 92 ? 24.494 -2.967 -11.340 1.00 81.12 92 LEU A N 1
ATOM 742 C CA . LEU A 1 92 ? 23.867 -4.282 -11.169 1.00 81.12 92 LEU A CA 1
ATOM 743 C C . LEU A 1 92 ? 24.886 -5.413 -11.325 1.00 81.12 92 LEU A C 1
ATOM 745 O O . LEU A 1 92 ? 24.920 -6.318 -10.499 1.00 81.12 92 LEU A O 1
ATOM 749 N N . ALA A 1 93 ? 25.776 -5.323 -12.315 1.00 81.88 93 ALA A N 1
ATOM 750 C CA . ALA A 1 93 ? 26.859 -6.285 -12.500 1.00 81.88 93 ALA A CA 1
ATOM 751 C C . ALA A 1 93 ? 27.774 -6.371 -11.264 1.00 81.88 93 ALA A C 1
ATOM 753 O O . ALA A 1 93 ? 28.103 -7.465 -10.808 1.00 81.88 93 ALA A O 1
ATOM 754 N N . LYS A 1 94 ? 28.160 -5.224 -10.681 1.00 79.94 94 LYS A N 1
ATOM 755 C CA . LYS A 1 94 ? 28.966 -5.195 -9.448 1.00 79.94 94 LYS A CA 1
ATOM 756 C C . LYS A 1 94 ? 28.205 -5.717 -8.234 1.00 79.94 94 LYS A C 1
ATOM 758 O O . LYS A 1 94 ? 28.807 -6.406 -7.418 1.00 79.94 94 LYS A O 1
ATOM 763 N N . TYR A 1 95 ? 26.914 -5.424 -8.131 1.00 82.56 95 TYR A N 1
ATOM 764 C CA . TYR A 1 95 ? 26.067 -5.939 -7.061 1.00 82.56 95 TYR A CA 1
ATOM 765 C C . TYR A 1 95 ? 25.922 -7.465 -7.133 1.00 82.56 95 TYR A C 1
ATOM 767 O O . TYR A 1 95 ? 26.178 -8.138 -6.142 1.00 82.56 95 TYR A O 1
ATOM 775 N N . LEU A 1 96 ? 25.610 -8.024 -8.308 1.00 81.94 96 LEU A N 1
ATOM 776 C CA . LEU A 1 96 ? 25.519 -9.475 -8.512 1.00 81.94 96 LEU A CA 1
ATOM 777 C C . LEU A 1 96 ? 26.835 -10.177 -8.172 1.00 81.94 96 LEU A C 1
ATOM 779 O O . LEU A 1 96 ? 26.828 -11.179 -7.461 1.00 81.94 96 LEU A O 1
ATOM 783 N N . LYS A 1 97 ? 27.963 -9.609 -8.620 1.00 81.12 97 LYS A N 1
ATOM 784 C CA . LYS A 1 97 ? 29.298 -10.107 -8.277 1.00 81.12 97 LYS A CA 1
ATOM 785 C C . LYS A 1 97 ? 29.503 -10.162 -6.764 1.00 81.12 97 LYS A C 1
ATOM 787 O O . LYS A 1 97 ? 29.882 -11.201 -6.242 1.00 81.12 97 LYS A O 1
ATOM 792 N N . PHE A 1 98 ? 29.223 -9.056 -6.079 1.00 82.56 98 PHE A N 1
ATOM 793 C CA . PHE A 1 98 ? 29.348 -8.958 -4.628 1.00 82.56 98 PHE A CA 1
ATOM 794 C C . PHE A 1 98 ? 28.468 -9.986 -3.909 1.00 82.56 98 PHE A C 1
ATOM 796 O O . PHE A 1 98 ? 28.948 -10.683 -3.026 1.00 82.56 98 PHE A O 1
ATOM 803 N N . VAL A 1 99 ? 27.198 -10.125 -4.298 1.00 82.25 99 VAL A N 1
ATOM 804 C CA . VAL A 1 99 ? 26.276 -11.076 -3.661 1.00 82.25 99 VAL A CA 1
ATOM 805 C C . VAL A 1 99 ? 26.774 -12.519 -3.807 1.00 82.25 99 VAL A C 1
ATOM 807 O O . VAL A 1 99 ? 26.787 -13.260 -2.823 1.00 82.25 99 VAL A O 1
ATOM 810 N N . VAL A 1 100 ? 27.235 -12.916 -4.999 1.00 82.00 100 VAL A N 1
ATOM 811 C CA . VAL A 1 100 ? 27.824 -14.249 -5.212 1.00 82.00 100 VAL A CA 1
ATOM 812 C C . VAL A 1 100 ? 29.100 -14.420 -4.388 1.00 82.00 100 VAL A C 1
ATOM 814 O O . VAL A 1 100 ? 29.248 -15.414 -3.689 1.00 82.00 100 VAL A O 1
ATOM 817 N N . GLU A 1 101 ? 30.000 -13.440 -4.407 1.00 80.44 101 GLU A N 1
ATOM 818 C CA . GLU A 1 101 ? 31.252 -13.487 -3.648 1.00 80.44 101 GLU A CA 1
ATOM 819 C C . GLU A 1 101 ? 31.017 -13.648 -2.143 1.00 80.44 101 GLU A C 1
ATOM 821 O O . GLU A 1 101 ? 31.645 -14.485 -1.500 1.00 80.44 101 GLU A O 1
ATOM 826 N N . VAL A 1 102 ? 30.082 -12.892 -1.571 1.00 79.62 102 VAL A N 1
ATOM 827 C CA . VAL A 1 102 ? 29.782 -12.952 -0.137 1.00 79.62 102 VAL A CA 1
ATOM 828 C C . VAL A 1 102 ? 29.109 -14.277 0.228 1.00 79.62 102 VAL A C 1
ATOM 830 O O . VAL A 1 102 ? 29.493 -14.888 1.220 1.00 79.62 102 VAL A O 1
ATOM 833 N N . THR A 1 103 ? 28.141 -14.751 -0.562 1.00 80.88 103 THR A N 1
ATOM 834 C CA . THR A 1 103 ? 27.432 -16.019 -0.281 1.00 80.88 103 THR A CA 1
ATOM 835 C C . THR A 1 103 ? 28.309 -17.256 -0.451 1.00 80.88 103 THR A C 1
ATOM 837 O O . THR A 1 103 ? 28.068 -18.259 0.211 1.00 80.88 103 THR A O 1
ATOM 840 N N . GLN A 1 104 ? 29.338 -17.196 -1.300 1.00 78.25 104 GLN A N 1
ATOM 841 C CA . GLN A 1 104 ? 30.310 -18.281 -1.460 1.00 78.25 104 GLN A CA 1
ATOM 842 C C . GLN A 1 104 ? 31.372 -18.290 -0.350 1.00 78.25 104 GLN A C 1
ATOM 844 O O . GLN A 1 104 ? 31.845 -19.358 0.026 1.00 78.25 104 GLN A O 1
ATOM 849 N N . ASN A 1 105 ? 31.732 -17.123 0.196 1.00 77.44 105 ASN A N 1
ATOM 850 C CA . ASN A 1 105 ? 32.814 -16.999 1.181 1.00 77.44 105 ASN A CA 1
ATOM 851 C C . ASN A 1 105 ? 32.350 -16.961 2.642 1.00 77.44 105 ASN A C 1
ATOM 853 O O . ASN A 1 105 ? 33.147 -17.223 3.541 1.00 77.44 105 ASN A O 1
ATOM 857 N N . LEU A 1 106 ? 31.095 -16.600 2.901 1.00 78.00 106 LEU A N 1
ATOM 858 C CA . LEU A 1 106 ? 30.541 -16.527 4.249 1.00 78.00 106 LEU A CA 1
ATOM 859 C C . LEU A 1 106 ? 29.464 -17.596 4.441 1.00 78.00 106 LEU A C 1
ATOM 861 O O . LEU A 1 106 ? 28.756 -17.930 3.489 1.00 78.00 106 LEU A O 1
ATOM 865 N N . PRO A 1 107 ? 29.283 -18.106 5.673 1.00 78.75 107 PRO A N 1
ATOM 866 C CA . PRO A 1 107 ? 28.204 -19.025 5.995 1.00 78.75 107 PRO A CA 1
ATOM 867 C C . PRO A 1 107 ? 26.903 -18.228 6.094 1.00 78.75 107 PRO A C 1
ATOM 869 O O . PRO A 1 107 ? 26.359 -18.029 7.172 1.00 78.75 107 PRO A O 1
ATOM 872 N N . ILE A 1 108 ? 26.436 -17.692 4.973 1.00 78.88 108 ILE A N 1
ATOM 873 C CA . ILE A 1 108 ? 25.195 -16.938 4.892 1.00 78.88 108 ILE A CA 1
ATOM 874 C C . ILE A 1 108 ? 24.334 -17.463 3.754 1.00 78.88 108 ILE A C 1
ATOM 876 O O . ILE A 1 108 ? 24.812 -18.067 2.793 1.00 78.88 108 ILE A O 1
ATOM 880 N N . SER A 1 109 ? 23.050 -17.170 3.847 1.00 81.56 109 SER A N 1
ATOM 881 C CA . SER A 1 109 ? 22.099 -17.366 2.771 1.00 81.56 109 SER A CA 1
ATOM 882 C C . SER A 1 109 ? 21.269 -16.100 2.579 1.00 81.56 109 SER A C 1
ATOM 884 O O . SER A 1 109 ? 21.049 -15.339 3.525 1.00 81.56 109 SER A O 1
ATOM 886 N N . THR A 1 110 ? 20.865 -15.819 1.344 1.00 75.44 110 THR A N 1
ATOM 887 C CA . THR A 1 110 ? 20.052 -14.643 1.027 1.00 75.44 110 THR A CA 1
ATOM 888 C C . THR A 1 110 ? 19.059 -14.924 -0.091 1.00 75.44 110 THR A C 1
ATOM 890 O O . THR A 1 110 ? 19.383 -15.566 -1.086 1.00 75.44 110 THR A O 1
ATOM 893 N N . ASP A 1 111 ? 17.845 -14.412 0.062 1.00 69.25 111 ASP A N 1
ATOM 894 C CA . ASP A 1 111 ? 16.812 -14.349 -0.981 1.00 69.25 111 ASP A CA 1
ATOM 895 C C . ASP A 1 111 ? 16.897 -13.028 -1.789 1.00 69.25 111 ASP A C 1
ATOM 897 O O . ASP A 1 111 ? 16.055 -12.747 -2.640 1.00 69.25 111 ASP A O 1
ATOM 901 N N . GLY A 1 112 ? 17.915 -12.195 -1.522 1.00 67.12 112 GLY A N 1
ATOM 902 C CA . GLY A 1 112 ? 18.080 -10.843 -2.067 1.00 67.12 112 GLY A CA 1
ATOM 903 C C . GLY A 1 112 ? 17.413 -9.735 -1.240 1.00 67.12 112 GLY A C 1
ATOM 904 O O . GLY A 1 112 ? 17.720 -8.561 -1.450 1.00 67.12 112 GLY A O 1
ATOM 905 N N . LYS A 1 113 ? 16.551 -10.080 -0.276 1.00 59.72 113 LYS A N 1
ATOM 906 C CA . LYS A 1 113 ? 15.876 -9.151 0.648 1.00 59.72 113 LYS A CA 1
ATOM 907 C C . LYS A 1 113 ? 16.386 -9.297 2.083 1.00 59.72 113 LYS A C 1
ATOM 909 O O . LYS A 1 113 ? 16.609 -8.299 2.765 1.00 59.72 113 LYS A O 1
ATOM 914 N N . ASN A 1 114 ? 16.586 -10.529 2.523 1.00 60.78 114 ASN A N 1
ATOM 915 C CA . ASN A 1 114 ? 17.011 -10.925 3.854 1.00 60.78 114 ASN A CA 1
ATOM 916 C C . ASN A 1 114 ? 18.351 -11.657 3.775 1.00 60.78 114 ASN A C 1
ATOM 918 O O . ASN A 1 114 ? 18.673 -12.299 2.774 1.00 60.78 114 ASN A O 1
ATOM 922 N N . VAL A 1 115 ? 19.139 -11.561 4.843 1.00 72.88 115 VAL A N 1
ATOM 923 C CA . VAL A 1 115 ? 20.397 -12.296 4.994 1.00 72.88 115 VAL A CA 1
ATOM 924 C C . VAL A 1 115 ? 20.312 -13.110 6.275 1.00 72.88 115 VAL A C 1
ATOM 926 O O . VAL A 1 115 ? 20.058 -12.553 7.342 1.00 72.88 115 VAL A O 1
ATOM 929 N N . HIS A 1 116 ? 20.541 -14.414 6.167 1.00 74.44 116 HIS A N 1
ATOM 930 C CA . HIS A 1 116 ? 20.524 -15.353 7.282 1.00 74.44 116 HIS A CA 1
ATOM 931 C C . HIS A 1 116 ? 21.908 -15.959 7.464 1.00 74.44 116 HIS A C 1
ATOM 933 O O . HIS A 1 116 ? 22.543 -16.341 6.483 1.00 74.44 116 HIS A O 1
ATOM 939 N N . LEU A 1 117 ? 22.367 -16.066 8.709 1.00 76.81 117 LEU A N 1
ATOM 940 C CA . LEU A 1 117 ? 23.559 -16.840 9.030 1.00 76.81 117 LEU A CA 1
ATOM 941 C C . LEU A 1 117 ? 23.222 -18.334 8.917 1.00 76.81 117 LEU A C 1
ATOM 943 O O . LEU A 1 117 ? 22.184 -18.777 9.401 1.00 76.81 117 LEU A O 1
ATOM 947 N N . LEU A 1 118 ? 24.089 -19.094 8.262 1.00 73.19 118 LEU A N 1
ATOM 948 C CA . LEU A 1 118 ? 24.071 -20.548 8.247 1.00 73.19 118 LEU A CA 1
ATOM 949 C C . LEU A 1 118 ? 24.888 -21.005 9.457 1.00 73.19 118 LEU A C 1
ATOM 951 O O . LEU A 1 118 ? 26.111 -20.873 9.450 1.00 73.19 118 LEU A O 1
ATOM 955 N N . ASP A 1 119 ? 24.237 -21.496 10.512 1.00 61.12 119 ASP A N 1
ATOM 956 C CA . ASP A 1 119 ? 24.949 -21.943 11.712 1.00 61.12 119 ASP A CA 1
ATOM 957 C C . ASP A 1 119 ? 25.825 -23.163 11.392 1.00 61.12 119 ASP A C 1
ATOM 959 O O . ASP A 1 119 ? 25.383 -24.307 11.250 1.00 61.12 119 ASP A O 1
ATOM 963 N N . SER A 1 120 ? 27.122 -22.899 11.267 1.00 55.25 120 SER A N 1
ATOM 964 C CA . SER A 1 120 ? 28.167 -23.892 11.088 1.00 55.25 120 SER A CA 1
ATOM 965 C C . SER A 1 120 ? 28.340 -24.694 12.381 1.00 55.25 120 SER A C 1
ATOM 967 O O . SER A 1 120 ? 29.108 -24.276 13.242 1.00 55.25 120 SER A O 1
ATOM 969 N N . ALA A 1 121 ? 27.593 -25.800 12.529 1.00 44.47 121 ALA A N 1
ATOM 970 C CA . ALA A 1 121 ? 28.041 -2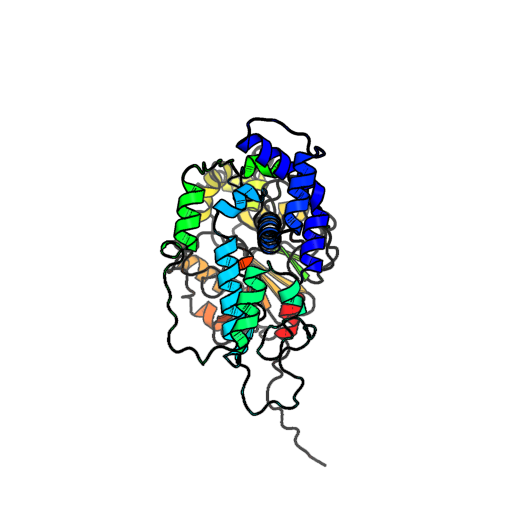7.088 13.102 1.00 44.47 121 ALA A CA 1
ATOM 971 C C . ALA A 1 121 ? 26.921 -28.014 13.637 1.00 44.47 121 ALA A C 1
ATOM 973 O O . ALA A 1 121 ? 27.248 -29.152 13.951 1.00 44.47 121 ALA A O 1
ATOM 974 N N . ASN A 1 122 ? 25.642 -27.612 13.753 1.00 39.22 122 ASN A N 1
ATOM 975 C CA . ASN A 1 122 ? 24.664 -28.422 14.519 1.00 39.22 122 ASN A CA 1
ATOM 976 C C . ASN A 1 122 ? 23.239 -28.595 13.957 1.00 39.22 122 ASN A C 1
ATOM 978 O O . ASN A 1 122 ? 22.382 -29.112 14.670 1.00 39.22 122 ASN A O 1
ATOM 982 N N . GLU A 1 123 ? 22.970 -28.291 12.687 1.00 40.97 123 GLU A N 1
ATOM 983 C CA . GLU A 1 123 ? 21.702 -28.692 12.050 1.00 40.97 123 GLU A CA 1
ATOM 984 C C . GLU A 1 123 ? 21.930 -29.604 10.844 1.00 40.97 123 GLU A C 1
ATOM 986 O O . GLU A 1 123 ? 21.517 -29.348 9.717 1.00 40.97 123 GLU A O 1
ATOM 991 N N . GLN A 1 124 ? 22.558 -30.751 11.103 1.00 41.28 124 GLN A N 1
ATOM 992 C CA . GLN A 1 124 ? 22.136 -31.950 10.392 1.00 41.28 124 GLN A CA 1
ATOM 993 C C . GLN A 1 124 ? 20.787 -32.366 10.994 1.00 41.28 124 GLN A C 1
ATOM 995 O O . GLN A 1 124 ? 20.697 -32.733 12.163 1.00 41.28 124 GLN A O 1
ATOM 1000 N N . THR A 1 125 ? 19.729 -32.291 10.185 1.00 38.16 125 THR A N 1
ATOM 1001 C CA . THR A 1 125 ? 18.392 -32.859 10.443 1.00 38.16 125 THR A CA 1
ATOM 1002 C C . THR A 1 125 ? 17.586 -32.278 11.616 1.00 38.16 125 THR A C 1
ATOM 1004 O O . THR A 1 125 ? 17.307 -32.973 12.588 1.00 38.16 125 THR A O 1
ATOM 1007 N N . LYS A 1 126 ? 17.067 -31.051 11.468 1.00 30.95 126 LYS A N 1
ATOM 1008 C CA . LYS A 1 126 ? 15.702 -30.720 11.924 1.00 30.95 126 LYS A CA 1
ATOM 1009 C C . LYS A 1 126 ? 15.007 -29.836 10.889 1.00 30.95 126 LYS A C 1
ATOM 1011 O O . LYS A 1 126 ? 15.360 -28.686 10.700 1.00 30.95 126 LYS A O 1
ATOM 1016 N N . GLU A 1 127 ? 13.996 -30.397 10.241 1.00 35.12 127 GLU A N 1
ATOM 1017 C CA . GLU A 1 127 ? 13.137 -29.803 9.202 1.00 35.12 127 GLU A CA 1
ATOM 1018 C C . GLU A 1 127 ? 12.321 -28.554 9.609 1.00 35.12 127 GLU A C 1
ATOM 1020 O O . GLU A 1 127 ? 11.378 -28.207 8.914 1.00 35.12 127 GLU A O 1
ATOM 1025 N N . ASN A 1 128 ? 12.633 -27.831 10.688 1.00 34.50 128 ASN A N 1
ATOM 1026 C CA . ASN A 1 128 ? 11.705 -26.834 11.241 1.00 34.50 128 ASN A CA 1
ATOM 1027 C C . ASN A 1 128 ? 12.322 -25.459 11.507 1.00 34.50 128 ASN A C 1
ATOM 1029 O O . ASN A 1 128 ? 12.209 -24.960 12.621 1.00 34.50 128 ASN A O 1
ATOM 1033 N N . VAL A 1 129 ? 12.903 -24.815 10.492 1.00 35.06 129 VAL A N 1
ATOM 1034 C CA . VAL A 1 129 ? 13.083 -23.351 10.478 1.00 35.06 129 VAL A CA 1
ATOM 1035 C C . VAL A 1 129 ? 12.964 -22.852 9.024 1.00 35.06 129 VAL A C 1
ATOM 1037 O O . VAL A 1 129 ? 13.898 -22.959 8.240 1.00 35.06 129 VAL A O 1
ATOM 1040 N N . TYR A 1 130 ? 11.784 -22.335 8.655 1.00 35.25 130 TYR A N 1
ATOM 1041 C CA . TYR A 1 130 ? 11.498 -21.583 7.412 1.00 35.25 130 TYR A CA 1
ATOM 1042 C C . TYR A 1 130 ? 11.722 -22.275 6.049 1.00 35.25 130 TYR A C 1
ATOM 1044 O O . TYR A 1 130 ? 12.252 -21.668 5.120 1.00 35.25 130 TYR A O 1
ATOM 1052 N N . LEU A 1 131 ? 11.236 -23.505 5.861 1.00 35.25 131 LEU A N 1
ATOM 1053 C CA . LEU A 1 131 ? 11.203 -24.144 4.536 1.00 35.25 131 LEU A CA 1
ATOM 1054 C C . LEU A 1 131 ? 9.791 -24.605 4.156 1.00 35.25 131 LEU A C 1
ATOM 1056 O O . LEU A 1 131 ? 9.510 -25.794 4.098 1.00 35.25 131 LEU A O 1
ATOM 1060 N N . ASP A 1 132 ? 8.929 -23.641 3.828 1.00 32.69 132 ASP A N 1
ATOM 1061 C CA . ASP A 1 132 ? 7.859 -23.852 2.833 1.00 32.69 132 ASP A CA 1
ATOM 1062 C C . ASP A 1 132 ? 7.992 -22.861 1.662 1.00 32.69 132 ASP A C 1
ATOM 1064 O O . ASP A 1 132 ? 7.043 -22.376 1.052 1.00 32.69 132 ASP A O 1
ATOM 1068 N N . GLN A 1 133 ? 9.241 -22.514 1.363 1.00 38.41 133 GLN A N 1
ATOM 1069 C CA . GLN A 1 133 ? 9.629 -21.841 0.140 1.00 38.41 133 GLN A CA 1
ATOM 1070 C C . GLN A 1 133 ? 10.485 -22.839 -0.623 1.00 38.41 133 GLN A C 1
ATOM 1072 O O . GLN A 1 133 ? 11.525 -23.276 -0.134 1.00 38.41 133 GLN A O 1
ATOM 1077 N N . SER A 1 134 ? 9.982 -23.262 -1.786 1.00 39.09 134 SER A N 1
ATOM 1078 C CA . SER A 1 134 ? 10.619 -24.203 -2.709 1.00 39.09 134 SER A CA 1
ATOM 1079 C C . SER A 1 134 ? 12.145 -24.103 -2.661 1.00 39.09 134 SER A C 1
ATOM 1081 O O . SER A 1 134 ? 12.668 -22.991 -2.749 1.00 39.09 134 SER A O 1
ATOM 1083 N N . LYS A 1 135 ? 12.839 -25.248 -2.574 1.00 42.78 135 LYS A N 1
ATOM 1084 C CA . LYS A 1 135 ? 14.304 -25.441 -2.436 1.00 42.78 135 LYS A CA 1
ATOM 1085 C C . LYS A 1 135 ? 15.221 -24.643 -3.403 1.00 42.78 135 LYS A C 1
ATOM 1087 O O . LYS A 1 135 ? 16.432 -24.804 -3.354 1.00 42.78 135 LYS A O 1
ATOM 1092 N N . ASN A 1 136 ? 14.672 -23.769 -4.245 1.00 49.78 136 ASN A N 1
ATOM 1093 C CA . ASN A 1 136 ? 15.337 -22.958 -5.263 1.00 49.78 136 ASN A CA 1
ATOM 1094 C C . ASN A 1 136 ? 15.362 -21.440 -4.965 1.00 49.78 136 ASN A C 1
ATOM 1096 O O . ASN A 1 136 ? 15.786 -20.668 -5.826 1.00 49.78 136 ASN A O 1
ATOM 1100 N N . LEU A 1 137 ? 14.873 -20.981 -3.805 1.00 59.22 137 LEU A N 1
ATOM 1101 C CA . LEU A 1 137 ? 14.634 -19.546 -3.565 1.00 59.22 137 LEU A CA 1
ATOM 1102 C C . LEU A 1 137 ? 15.775 -18.781 -2.878 1.00 59.22 137 LEU A C 1
ATOM 1104 O O . LEU A 1 137 ? 15.786 -17.553 -2.932 1.00 59.22 137 LEU A O 1
ATOM 1108 N N . VAL A 1 138 ? 16.751 -19.469 -2.284 1.00 69.44 138 VAL A N 1
ATOM 1109 C CA . VAL A 1 138 ? 17.801 -18.828 -1.478 1.00 69.44 138 VAL A CA 1
ATOM 1110 C C . VAL A 1 138 ? 19.185 -19.118 -2.063 1.00 69.44 138 VAL A C 1
ATOM 1112 O O . VAL A 1 138 ? 19.514 -20.264 -2.370 1.00 69.44 138 VAL A O 1
ATOM 1115 N N . LEU A 1 139 ? 19.992 -18.068 -2.224 1.00 76.38 139 LEU A N 1
ATOM 1116 C CA . LEU A 1 139 ? 21.382 -18.142 -2.662 1.00 76.38 139 LEU A CA 1
ATOM 1117 C C . LEU A 1 139 ? 22.306 -18.349 -1.454 1.00 76.38 139 LEU A C 1
ATOM 1119 O O . LEU A 1 139 ? 22.276 -17.560 -0.509 1.00 76.38 139 LEU A O 1
ATOM 1123 N N . SER A 1 140 ? 23.139 -19.384 -1.497 1.00 78.69 140 SER A N 1
ATOM 1124 C CA . SER A 1 140 ? 24.135 -19.719 -0.476 1.00 78.69 140 SER A CA 1
ATOM 1125 C C . SER A 1 140 ? 25.386 -20.336 -1.108 1.00 78.69 140 SER A C 1
ATOM 1127 O O . SER A 1 140 ? 25.465 -20.515 -2.328 1.00 78.69 140 SER A O 1
ATOM 1129 N N . SER A 1 141 ? 26.350 -20.725 -0.273 1.00 74.44 141 SER A N 1
ATOM 1130 C CA . SER A 1 141 ? 27.530 -21.489 -0.692 1.00 74.44 141 SER A CA 1
ATOM 1131 C C . SER A 1 141 ? 27.196 -22.850 -1.322 1.00 74.44 141 SER A C 1
ATOM 1133 O O . SER A 1 141 ? 28.032 -23.421 -2.013 1.00 74.44 141 SER A O 1
ATOM 1135 N N . GLN A 1 142 ? 25.976 -23.366 -1.130 1.00 74.50 142 GLN A N 1
ATOM 1136 C CA . GLN A 1 142 ? 25.524 -24.654 -1.672 1.00 74.50 142 GLN A CA 1
ATOM 1137 C C . GLN A 1 142 ? 24.738 -24.528 -2.987 1.00 74.50 142 GLN A C 1
ATOM 1139 O O . GLN A 1 142 ? 24.359 -25.540 -3.574 1.00 74.50 142 GLN A O 1
ATOM 1144 N N . SER A 1 143 ? 24.452 -23.309 -3.452 1.00 74.81 143 SER A N 1
ATOM 1145 C CA . SER A 1 143 ? 23.649 -23.095 -4.657 1.00 74.81 143 SER A CA 1
ATOM 1146 C C . SER A 1 143 ? 24.412 -23.447 -5.938 1.00 74.81 143 SER A C 1
ATOM 1148 O O . SER A 1 143 ? 25.559 -23.038 -6.118 1.00 74.81 143 SER A O 1
ATOM 1150 N N . ASP A 1 144 ? 23.743 -24.123 -6.880 1.00 75.62 144 ASP A N 1
ATOM 1151 C CA . ASP A 1 144 ? 24.263 -24.285 -8.242 1.00 75.62 144 ASP A CA 1
ATOM 1152 C C . ASP A 1 144 ? 24.087 -22.982 -9.034 1.00 75.62 144 ASP A C 1
ATOM 1154 O O . ASP A 1 144 ? 22.977 -22.574 -9.384 1.00 75.62 144 ASP A O 1
ATOM 1158 N N . LEU A 1 145 ? 25.207 -22.317 -9.314 1.00 76.56 145 LEU A N 1
ATOM 1159 C CA . LEU A 1 145 ? 25.225 -21.050 -10.036 1.00 76.56 145 LEU A CA 1
ATOM 1160 C C . LEU A 1 145 ? 25.105 -21.219 -11.555 1.00 76.56 145 LEU A C 1
ATOM 1162 O O . LEU A 1 145 ? 24.811 -20.234 -12.230 1.00 76.56 145 LEU A O 1
ATOM 1166 N N . LYS A 1 146 ? 25.313 -22.421 -12.116 1.00 74.19 146 LYS A N 1
ATOM 1167 C CA . LYS A 1 146 ? 25.440 -22.625 -13.573 1.00 74.19 146 LYS A CA 1
ATOM 1168 C C . LYS A 1 146 ? 24.251 -22.066 -14.345 1.00 74.19 146 LYS A C 1
ATOM 1170 O O . LYS A 1 146 ? 24.433 -21.263 -15.258 1.00 74.19 146 LYS A O 1
ATOM 1175 N N . VAL A 1 147 ? 23.040 -22.403 -13.903 1.00 69.06 147 VAL A N 1
ATOM 1176 C CA . VAL A 1 147 ? 21.788 -21.952 -14.531 1.00 69.06 147 VAL A CA 1
ATOM 1177 C C . VAL A 1 147 ? 21.655 -20.425 -14.487 1.00 69.06 147 VAL A C 1
ATOM 1179 O O . VAL A 1 147 ? 21.212 -19.802 -15.448 1.00 69.06 147 VAL A O 1
ATOM 1182 N N . GLY A 1 148 ? 22.057 -19.786 -13.385 1.00 70.06 148 GLY A N 1
ATOM 1183 C CA . GLY A 1 148 ? 22.022 -18.326 -13.263 1.00 70.06 148 GLY A CA 1
ATOM 1184 C C . GLY A 1 148 ? 23.067 -17.632 -14.140 1.00 70.06 148 GLY A C 1
ATOM 1185 O O . GLY A 1 148 ? 22.775 -16.607 -14.751 1.00 70.06 148 GLY A O 1
ATOM 1186 N N . LEU A 1 149 ? 24.268 -18.204 -14.230 1.00 75.06 149 LEU A N 1
ATOM 1187 C CA . LEU A 1 149 ? 25.411 -17.645 -14.955 1.00 75.06 149 LEU A CA 1
ATOM 1188 C C . LEU A 1 149 ? 25.272 -17.737 -16.475 1.00 75.06 149 LEU A C 1
ATOM 1190 O O . LEU A 1 149 ? 25.721 -16.837 -17.182 1.00 75.06 149 LEU A O 1
ATOM 1194 N N . GLU A 1 150 ? 24.629 -18.786 -16.987 1.00 76.94 150 GLU A N 1
ATOM 1195 C CA . GLU A 1 150 ? 24.302 -18.914 -18.414 1.00 76.94 150 GLU A CA 1
ATOM 1196 C C . GLU A 1 150 ? 23.399 -17.786 -18.921 1.00 76.94 150 GLU A C 1
ATOM 1198 O O . GLU A 1 150 ? 23.476 -17.409 -20.087 1.00 76.94 150 GLU A O 1
ATOM 1203 N N . ASN A 1 151 ? 22.611 -17.197 -18.022 1.00 72.25 151 ASN A N 1
ATOM 1204 C CA . ASN A 1 151 ? 21.733 -16.072 -18.303 1.00 72.25 151 ASN A CA 1
ATOM 1205 C C . ASN A 1 151 ? 22.406 -14.711 -18.077 1.00 72.25 151 ASN A C 1
ATOM 1207 O O . ASN A 1 151 ? 21.698 -13.721 -17.956 1.00 72.25 151 ASN A O 1
ATOM 1211 N N . LEU A 1 152 ? 23.736 -14.617 -17.966 1.00 77.06 152 LEU A N 1
ATOM 1212 C CA . LEU A 1 152 ? 24.446 -13.340 -17.824 1.00 77.06 152 LEU A CA 1
ATOM 1213 C C . LEU A 1 152 ? 25.295 -13.020 -19.062 1.00 77.06 152 LEU A C 1
ATOM 1215 O O . LEU A 1 152 ? 25.757 -13.929 -19.754 1.00 77.06 152 LEU A O 1
ATOM 1219 N N . PRO A 1 153 ? 25.574 -11.728 -19.335 1.00 77.50 153 PRO A N 1
ATOM 1220 C CA . PRO A 1 153 ? 26.519 -11.349 -20.381 1.00 77.50 153 PRO A CA 1
ATOM 1221 C C . PRO A 1 153 ? 27.869 -12.060 -20.206 1.00 77.50 153 PRO A C 1
ATOM 1223 O O . PRO A 1 153 ? 28.408 -12.083 -19.099 1.00 77.50 153 PRO A O 1
ATOM 1226 N N . ALA A 1 154 ? 28.448 -12.576 -21.297 1.00 79.44 154 ALA A N 1
ATOM 1227 C CA . ALA A 1 154 ? 29.665 -13.399 -21.263 1.00 79.44 154 ALA A CA 1
ATOM 1228 C C . ALA A 1 154 ? 30.826 -12.814 -20.424 1.00 79.44 154 ALA A C 1
ATOM 1230 O O . ALA A 1 154 ? 31.410 -13.564 -19.643 1.00 79.44 154 ALA A O 1
ATOM 1231 N N . PRO A 1 155 ? 31.140 -11.500 -20.480 1.00 77.19 155 PRO A N 1
ATOM 1232 C CA . PRO A 1 155 ? 32.177 -10.927 -19.619 1.00 77.19 155 PRO A CA 1
ATOM 1233 C C . PRO A 1 155 ? 31.867 -11.060 -18.120 1.00 77.19 155 PRO A C 1
ATOM 1235 O O . PRO A 1 155 ? 32.757 -11.356 -17.331 1.00 77.19 155 PRO A O 1
ATOM 1238 N N . LEU A 1 156 ? 30.602 -10.875 -17.724 1.00 77.88 156 LEU A N 1
ATOM 1239 C CA . LEU A 1 156 ? 30.170 -10.986 -16.330 1.00 77.88 156 LEU A CA 1
ATOM 1240 C C . LEU A 1 156 ? 30.126 -12.446 -15.870 1.00 77.88 156 LEU A C 1
ATOM 1242 O O . LEU A 1 156 ? 30.544 -12.734 -14.753 1.00 77.88 156 LEU A O 1
ATOM 1246 N N . LYS A 1 157 ? 29.667 -13.357 -16.737 1.00 82.19 157 LYS A N 1
ATOM 1247 C CA . LYS A 1 157 ? 29.704 -14.804 -16.494 1.00 82.19 157 LYS A CA 1
ATOM 1248 C C . LYS A 1 157 ? 31.120 -15.251 -16.121 1.00 82.19 157 LYS A C 1
ATOM 1250 O O . LYS A 1 157 ? 31.318 -15.778 -15.032 1.00 82.19 157 LYS A O 1
ATOM 1255 N N . VAL A 1 158 ? 32.103 -14.936 -16.968 1.00 81.19 158 VAL A N 1
ATOM 1256 C CA . VAL A 1 158 ? 33.514 -15.288 -16.738 1.00 81.19 158 VAL A CA 1
ATOM 1257 C C . VAL A 1 158 ? 34.052 -14.636 -15.461 1.00 81.19 158 VAL A C 1
ATOM 1259 O O . VAL A 1 158 ? 34.768 -15.272 -14.692 1.00 81.19 158 VAL A O 1
ATOM 1262 N N . GLU A 1 159 ? 33.715 -13.369 -15.195 1.00 78.94 159 GLU A N 1
ATOM 1263 C CA . GLU A 1 159 ? 34.133 -12.705 -13.953 1.00 78.94 159 GLU A CA 1
ATOM 1264 C C . GLU A 1 159 ? 33.593 -13.388 -12.690 1.00 78.94 159 GLU A C 1
ATOM 1266 O O . GLU A 1 159 ? 34.298 -13.388 -11.682 1.00 78.94 159 GLU A O 1
ATOM 1271 N N . ILE A 1 160 ? 32.367 -13.924 -12.723 1.00 79.00 160 ILE A N 1
ATOM 1272 C CA . ILE A 1 160 ? 31.739 -14.578 -11.568 1.00 79.00 160 ILE A CA 1
ATOM 1273 C C . ILE A 1 160 ? 32.205 -16.031 -11.414 1.00 79.00 160 ILE A C 1
ATOM 1275 O O . ILE A 1 160 ? 32.483 -16.452 -10.295 1.00 79.00 160 ILE A O 1
ATOM 1279 N N . GLU A 1 161 ? 32.372 -16.777 -12.510 1.00 80.38 161 GLU A N 1
ATOM 1280 C CA . GLU A 1 161 ? 32.926 -18.143 -12.485 1.00 80.38 161 GLU A CA 1
ATOM 1281 C C . GLU A 1 161 ? 34.319 -18.180 -11.835 1.00 80.38 161 GLU A C 1
ATOM 1283 O O . GLU A 1 161 ? 34.633 -19.082 -11.063 1.00 80.38 161 GLU A O 1
ATOM 1288 N N . ASN A 1 162 ? 35.131 -17.145 -12.064 1.00 74.56 162 ASN A N 1
ATOM 1289 C CA . ASN A 1 162 ? 36.478 -17.039 -11.503 1.00 74.56 162 ASN A CA 1
ATOM 1290 C C . ASN A 1 162 ? 36.525 -16.669 -10.007 1.00 74.56 162 ASN A C 1
ATOM 1292 O O . ASN A 1 162 ? 37.603 -16.699 -9.413 1.00 74.56 162 ASN A O 1
ATOM 1296 N N . ILE A 1 163 ? 35.394 -16.332 -9.371 1.00 72.12 163 ILE A N 1
ATOM 1297 C CA . ILE A 1 163 ? 35.350 -16.009 -7.931 1.00 72.12 163 ILE A CA 1
ATOM 1298 C C . ILE A 1 163 ? 35.684 -17.239 -7.079 1.00 72.12 163 ILE A C 1
ATOM 1300 O O . ILE A 1 163 ? 36.284 -17.094 -6.019 1.00 72.12 163 ILE A O 1
ATOM 1304 N N . GLN A 1 164 ? 35.386 -18.448 -7.567 1.00 57.44 164 GLN A N 1
ATOM 1305 C CA . GLN A 1 164 ? 35.664 -19.703 -6.855 1.00 57.44 164 GLN A CA 1
ATOM 1306 C C . GLN A 1 164 ? 37.166 -20.016 -6.693 1.00 57.44 164 GLN A C 1
ATOM 1308 O O . GLN A 1 164 ? 37.514 -20.915 -5.935 1.00 57.44 164 GLN A O 1
ATOM 1313 N N . ILE A 1 165 ? 38.057 -19.297 -7.390 1.00 51.38 165 ILE A N 1
ATOM 1314 C CA . ILE A 1 165 ? 39.509 -19.561 -7.406 1.00 51.38 165 ILE A CA 1
ATOM 1315 C C . ILE A 1 165 ? 40.291 -18.533 -6.559 1.00 51.38 165 ILE A C 1
ATOM 1317 O O . ILE A 1 165 ? 41.476 -18.720 -6.285 1.00 51.38 165 ILE A O 1
ATOM 1321 N N . ALA A 1 166 ? 39.662 -17.437 -6.123 1.00 48.53 166 ALA A N 1
ATOM 1322 C CA . ALA A 1 166 ? 40.365 -16.353 -5.440 1.00 48.53 166 ALA A CA 1
ATOM 1323 C C . ALA A 1 166 ? 40.600 -16.645 -3.943 1.00 48.53 166 ALA A C 1
ATOM 1325 O O . ALA A 1 166 ? 39.690 -17.063 -3.232 1.00 48.53 166 ALA A O 1
ATOM 1326 N N . GLU A 1 167 ? 41.830 -16.392 -3.470 1.00 49.69 167 GLU A N 1
ATOM 1327 C CA . GLU A 1 167 ? 42.207 -16.417 -2.047 1.00 49.69 167 GLU A CA 1
ATOM 1328 C C . GLU A 1 167 ? 41.222 -15.620 -1.165 1.00 49.69 167 GLU A C 1
ATOM 1330 O O . GLU A 1 167 ? 40.656 -14.623 -1.628 1.00 49.69 167 GLU A O 1
ATOM 1335 N N . PRO A 1 168 ? 41.064 -15.996 0.124 1.00 49.47 168 PRO A N 1
ATOM 1336 C CA . PRO A 1 168 ? 40.214 -15.271 1.065 1.00 49.47 168 PRO A CA 1
ATOM 1337 C C . PRO A 1 168 ? 40.541 -13.773 1.071 1.00 49.47 168 PRO A C 1
ATOM 1339 O O . PRO A 1 168 ? 41.706 -13.373 1.024 1.00 49.47 168 PRO A O 1
ATOM 1342 N N . ILE A 1 169 ? 39.484 -12.958 1.121 1.00 51.06 169 ILE A N 1
ATOM 1343 C CA . ILE A 1 169 ? 39.488 -11.501 0.933 1.00 51.06 169 ILE A CA 1
ATOM 1344 C C . ILE A 1 169 ? 40.587 -10.839 1.781 1.00 51.06 169 ILE A C 1
ATOM 1346 O O . ILE A 1 169 ? 40.427 -10.661 2.987 1.00 51.06 169 ILE A O 1
ATOM 1350 N N . LYS A 1 170 ? 41.695 -10.433 1.145 1.00 45.66 170 LYS A N 1
ATOM 1351 C CA . LYS A 1 170 ? 42.770 -9.681 1.818 1.00 45.66 170 LYS A CA 1
ATOM 1352 C C . LYS A 1 170 ? 42.534 -8.173 1.848 1.00 45.66 170 LYS A C 1
ATOM 1354 O O . LYS A 1 170 ? 43.068 -7.525 2.734 1.00 45.66 170 LYS A O 1
ATOM 1359 N N . GLU A 1 171 ? 41.717 -7.613 0.953 1.00 47.50 171 GLU A N 1
ATOM 1360 C CA . GLU A 1 171 ? 41.331 -6.193 0.985 1.00 47.50 171 GLU A CA 1
ATOM 1361 C C . GLU A 1 171 ? 40.215 -5.900 -0.033 1.00 47.50 171 GLU A C 1
ATOM 1363 O O . GLU A 1 171 ? 40.352 -6.182 -1.225 1.00 47.50 171 GLU A O 1
ATOM 1368 N N . VAL A 1 172 ? 39.111 -5.283 0.405 1.00 48.94 172 VAL A N 1
ATOM 1369 C CA . VAL A 1 172 ? 38.070 -4.793 -0.513 1.00 48.94 172 VAL A CA 1
ATOM 1370 C C . VAL A 1 172 ? 38.536 -3.461 -1.103 1.00 48.94 172 VAL A C 1
ATOM 1372 O O . VAL A 1 172 ? 38.319 -2.394 -0.526 1.00 48.94 172 VAL A O 1
ATOM 1375 N N . VAL A 1 173 ? 39.174 -3.498 -2.275 1.00 46.78 173 VAL A N 1
ATOM 1376 C CA . VAL A 1 173 ? 39.566 -2.281 -3.005 1.00 46.78 173 VAL A CA 1
ATOM 1377 C C . VAL A 1 173 ? 38.317 -1.592 -3.566 1.00 46.78 173 VAL A C 1
ATOM 1379 O O . VAL A 1 173 ? 37.915 -1.782 -4.715 1.00 46.78 173 VAL A O 1
ATOM 1382 N N . THR A 1 174 ? 37.688 -0.744 -2.754 1.00 49.28 174 THR A N 1
ATOM 1383 C CA . THR A 1 174 ? 36.543 0.080 -3.158 1.00 49.28 174 THR A CA 1
ATOM 1384 C C . THR A 1 174 ? 37.013 1.332 -3.904 1.00 49.28 174 THR A C 1
ATOM 1386 O O . THR A 1 174 ? 36.964 2.452 -3.401 1.00 49.28 174 THR A O 1
ATOM 1389 N N . LYS A 1 175 ? 37.456 1.197 -5.161 1.00 55.66 175 LYS A N 1
ATOM 1390 C CA . LYS A 1 175 ? 37.513 2.386 -6.031 1.00 55.66 175 LYS A CA 1
ATOM 1391 C C . LYS A 1 175 ? 36.072 2.800 -6.360 1.00 55.66 175 LYS A C 1
ATOM 1393 O O . LYS A 1 175 ? 35.346 1.981 -6.925 1.00 55.66 175 LYS A O 1
ATOM 1398 N N . PRO A 1 176 ? 35.639 4.044 -6.061 1.00 59.00 176 PRO A N 1
ATOM 1399 C CA . PRO A 1 176 ? 34.307 4.510 -6.438 1.00 59.00 176 PRO A CA 1
ATOM 1400 C C . PRO A 1 176 ? 34.056 4.259 -7.928 1.00 59.00 176 PRO A C 1
ATOM 1402 O O . PRO A 1 176 ? 34.930 4.561 -8.742 1.00 59.00 176 PRO A O 1
ATOM 1405 N N . LEU A 1 177 ? 32.877 3.737 -8.298 1.00 60.41 177 LEU A N 1
ATOM 1406 C CA . LEU A 1 177 ? 32.559 3.321 -9.676 1.00 60.41 177 LEU A CA 1
ATOM 1407 C C . LEU A 1 177 ? 32.906 4.412 -10.705 1.00 60.41 177 LEU A C 1
ATOM 1409 O O . LEU A 1 177 ? 33.497 4.116 -11.739 1.00 60.41 177 LEU A O 1
ATOM 1413 N N . LEU A 1 178 ? 32.644 5.683 -10.380 1.00 59.66 178 LEU A N 1
ATOM 1414 C CA . LEU A 1 178 ? 32.929 6.851 -11.228 1.00 59.66 178 LEU A CA 1
ATOM 1415 C C . LEU A 1 178 ? 34.423 7.165 -11.432 1.00 59.66 178 LEU A C 1
ATOM 1417 O O . LEU A 1 178 ? 34.754 7.924 -12.339 1.00 59.66 178 LEU A O 1
ATOM 1421 N N . LYS A 1 179 ? 35.313 6.614 -10.601 1.00 65.19 179 LYS A N 1
ATOM 1422 C CA . LYS A 1 179 ? 36.780 6.735 -10.701 1.00 65.19 179 LYS A CA 1
ATOM 1423 C C . LYS A 1 179 ? 37.439 5.460 -11.254 1.00 65.19 179 LYS A C 1
ATOM 1425 O O . LYS A 1 179 ? 38.662 5.370 -11.293 1.00 65.19 179 LYS A O 1
ATOM 1430 N N . SER A 1 180 ? 36.643 4.464 -11.644 1.00 67.56 180 SER A N 1
ATOM 1431 C CA . SER A 1 180 ? 37.113 3.232 -12.288 1.00 67.56 180 SER A CA 1
ATOM 1432 C C . SER A 1 180 ? 37.188 3.383 -13.815 1.00 67.56 180 SER A C 1
ATOM 1434 O O . SER A 1 180 ? 36.649 4.340 -14.374 1.00 67.56 180 SER A O 1
ATOM 1436 N N . ASN A 1 181 ? 37.782 2.407 -14.512 1.00 69.81 181 ASN A N 1
ATOM 1437 C CA . ASN A 1 181 ? 37.756 2.350 -15.983 1.00 69.81 181 ASN A CA 1
ATOM 1438 C C . ASN A 1 181 ? 36.319 2.391 -16.531 1.00 69.81 181 ASN A C 1
ATOM 1440 O O . ASN A 1 181 ? 36.043 3.109 -17.489 1.00 69.81 181 ASN A O 1
ATOM 1444 N N . VAL A 1 182 ? 35.391 1.709 -15.855 1.00 67.50 182 VAL A N 1
ATOM 1445 C CA . VAL A 1 182 ? 33.952 1.732 -16.160 1.00 67.50 182 VAL A CA 1
ATOM 1446 C C . VAL A 1 182 ? 33.368 3.135 -15.963 1.00 67.50 182 VAL A C 1
ATOM 1448 O O . VAL A 1 182 ? 32.589 3.610 -16.784 1.00 67.50 182 VAL A O 1
ATOM 1451 N N . GLY A 1 183 ? 33.779 3.843 -14.909 1.00 70.19 183 GLY A N 1
ATOM 1452 C CA . GLY A 1 183 ? 33.382 5.230 -14.657 1.00 70.19 183 GLY A CA 1
ATOM 1453 C C . GLY A 1 183 ? 33.865 6.198 -15.735 1.00 70.19 183 GLY A C 1
ATOM 1454 O O . GLY A 1 183 ? 33.112 7.074 -16.157 1.00 70.19 183 GLY A O 1
ATOM 1455 N N . ASN A 1 184 ? 35.089 6.008 -16.230 1.00 75.31 184 ASN A N 1
ATOM 1456 C CA . ASN A 1 184 ? 35.644 6.796 -17.330 1.00 75.31 184 ASN A CA 1
ATOM 1457 C C . ASN A 1 184 ? 34.924 6.515 -18.659 1.00 75.31 184 ASN A C 1
ATOM 1459 O O . ASN A 1 184 ? 34.599 7.454 -19.387 1.00 75.31 184 ASN A O 1
ATOM 1463 N N . GLN A 1 185 ? 34.606 5.249 -18.951 1.00 74.25 185 GLN A N 1
ATOM 1464 C CA . GLN A 1 185 ? 33.776 4.868 -20.101 1.00 74.25 185 GLN A CA 1
ATOM 1465 C C . GLN A 1 185 ? 32.382 5.496 -20.011 1.00 74.25 185 GLN A C 1
ATOM 1467 O O . GLN A 1 185 ? 31.926 6.112 -20.972 1.00 74.25 185 GLN A O 1
ATOM 1472 N N . LEU A 1 186 ? 31.740 5.433 -18.841 1.00 74.25 186 LEU A N 1
ATOM 1473 C CA . LEU A 1 186 ? 30.436 6.050 -18.605 1.00 74.25 186 LEU A CA 1
ATOM 1474 C C . LEU A 1 186 ? 30.488 7.574 -18.769 1.00 74.25 186 LEU A C 1
ATOM 1476 O O . LEU A 1 186 ? 29.605 8.160 -19.389 1.00 74.25 186 LEU A O 1
ATOM 1480 N N . ARG A 1 187 ? 31.538 8.223 -18.253 1.00 77.62 187 ARG A N 1
ATOM 1481 C CA . ARG A 1 187 ? 31.750 9.667 -18.416 1.00 77.62 187 ARG A CA 1
ATOM 1482 C C . ARG A 1 187 ? 31.886 10.043 -19.889 1.00 77.62 187 ARG A C 1
ATOM 1484 O O . ARG A 1 187 ? 31.304 11.040 -20.298 1.00 77.62 187 ARG A O 1
ATOM 1491 N N . ASN A 1 188 ? 32.603 9.246 -20.681 1.00 78.56 188 ASN A N 1
ATOM 1492 C CA . ASN A 1 188 ? 32.722 9.456 -22.124 1.00 78.56 188 ASN A CA 1
ATOM 1493 C C . ASN A 1 188 ? 31.388 9.238 -22.855 1.00 78.56 188 ASN A C 1
ATOM 1495 O O . ASN A 1 188 ? 31.011 10.084 -23.660 1.00 78.56 188 ASN A O 1
ATOM 1499 N N . LEU A 1 189 ? 30.647 8.173 -22.530 1.00 74.50 189 LEU A N 1
ATOM 1500 C CA . LEU A 1 189 ? 29.324 7.884 -23.104 1.00 74.50 189 LEU A CA 1
ATOM 1501 C C . LEU A 1 189 ? 28.285 8.972 -22.792 1.00 74.50 189 LEU A C 1
ATOM 1503 O O . LEU A 1 189 ? 27.377 9.207 -23.585 1.00 74.50 189 LEU A O 1
ATOM 1507 N N . ARG A 1 190 ? 28.419 9.649 -21.646 1.00 74.75 190 ARG A N 1
ATOM 1508 C CA . ARG A 1 190 ? 27.505 10.708 -21.196 1.00 74.75 190 ARG A CA 1
ATOM 1509 C C . ARG A 1 190 ? 27.831 12.106 -21.714 1.00 74.75 190 ARG A C 1
ATOM 1511 O O . ARG A 1 190 ? 27.026 12.999 -21.477 1.00 74.75 190 ARG A O 1
ATOM 1518 N N . LYS A 1 191 ? 28.959 12.320 -22.407 1.00 76.00 191 LYS A N 1
ATOM 1519 C CA . LYS A 1 191 ? 29.383 13.664 -22.858 1.00 76.00 191 LYS A CA 1
ATOM 1520 C C . LYS A 1 191 ? 28.295 14.417 -23.635 1.00 76.00 191 LYS A C 1
ATOM 1522 O O . LYS A 1 191 ? 28.201 15.626 -23.489 1.00 76.00 191 LYS A O 1
ATOM 1527 N N . ASN A 1 192 ? 27.457 13.690 -24.376 1.00 66.62 192 ASN A N 1
ATOM 1528 C CA . ASN A 1 192 ? 26.376 14.245 -25.196 1.00 66.62 192 ASN A CA 1
ATOM 1529 C C . ASN A 1 192 ? 24.986 13.720 -24.781 1.00 66.62 192 ASN A C 1
ATOM 1531 O O . ASN A 1 192 ? 24.064 13.715 -25.590 1.00 66.62 192 ASN A O 1
ATOM 1535 N N . TYR A 1 193 ? 24.834 13.199 -23.558 1.00 69.81 193 TYR A N 1
ATOM 1536 C CA . TYR A 1 193 ? 23.542 12.700 -23.083 1.00 69.81 193 TYR A CA 1
ATOM 1537 C C . TYR A 1 193 ? 22.651 13.865 -22.643 1.00 69.81 193 TYR A C 1
ATOM 1539 O O . TYR A 1 193 ? 23.009 14.605 -21.726 1.00 69.81 193 TYR A O 1
ATOM 1547 N N . VAL A 1 194 ? 21.478 13.995 -23.262 1.00 63.88 194 VAL A N 1
ATOM 1548 C CA . VAL A 1 194 ? 20.455 14.972 -22.882 1.00 63.88 194 VAL A CA 1
ATOM 1549 C C . VAL A 1 194 ? 19.347 14.250 -22.122 1.00 63.88 194 VAL A C 1
ATOM 1551 O O . VAL A 1 194 ? 18.821 13.230 -22.564 1.00 63.88 194 VAL A O 1
ATOM 1554 N N . ALA A 1 195 ? 19.013 14.762 -20.940 1.00 63.47 195 ALA A N 1
ATOM 1555 C CA . ALA A 1 195 ? 17.910 14.247 -20.147 1.00 63.47 195 ALA A CA 1
ATOM 1556 C C . ALA A 1 195 ? 16.590 14.816 -20.689 1.00 63.47 195 ALA A C 1
ATOM 1558 O O . ALA A 1 195 ? 16.302 15.997 -20.509 1.00 63.47 195 ALA A O 1
ATOM 1559 N N . HIS A 1 196 ? 15.808 13.981 -21.365 1.00 64.69 196 HIS A N 1
ATOM 1560 C CA . HIS A 1 196 ? 14.485 14.336 -21.872 1.00 64.69 196 HIS A CA 1
ATOM 1561 C C . HIS A 1 196 ? 13.423 13.921 -20.848 1.00 64.69 196 HIS A C 1
ATOM 1563 O O . HIS A 1 196 ? 12.990 12.769 -20.820 1.00 64.69 196 HIS A O 1
ATOM 1569 N N . SER A 1 197 ? 13.060 14.838 -19.946 1.00 64.81 197 SER A N 1
ATOM 1570 C CA . SER A 1 197 ? 12.036 14.568 -18.933 1.00 64.81 197 SER A CA 1
ATOM 1571 C C . SER A 1 197 ? 10.649 14.882 -19.465 1.00 64.81 197 SER A C 1
ATOM 1573 O O . SER A 1 197 ? 10.439 15.973 -19.986 1.00 64.81 197 SER A O 1
ATOM 1575 N N . GLN A 1 198 ? 9.695 13.975 -19.259 1.00 66.81 198 GLN A N 1
ATOM 1576 C CA . GLN A 1 198 ? 8.272 14.301 -19.334 1.00 66.81 198 GLN A CA 1
ATOM 1577 C C . GLN A 1 198 ? 7.646 14.177 -17.951 1.00 66.81 198 GLN A C 1
ATOM 1579 O O . GLN A 1 198 ? 8.200 13.512 -17.072 1.00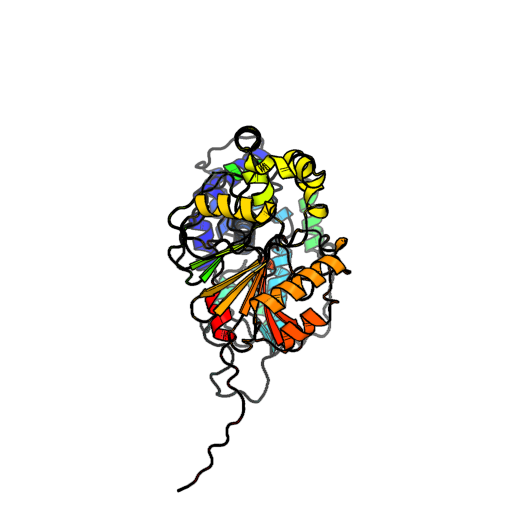 66.81 198 GLN A O 1
ATOM 1584 N N . ASN A 1 199 ? 6.522 14.858 -17.733 1.00 67.81 199 ASN A N 1
ATOM 1585 C CA . ASN A 1 199 ? 5.784 14.681 -16.496 1.00 67.81 199 ASN A CA 1
ATOM 1586 C C . ASN A 1 199 ? 5.213 13.250 -16.482 1.00 67.81 199 ASN A C 1
ATOM 1588 O O . ASN A 1 199 ? 4.570 12.861 -17.457 1.00 67.81 199 ASN A O 1
ATOM 1592 N N . PRO A 1 200 ? 5.423 12.459 -15.414 1.00 67.69 200 PRO A N 1
ATOM 1593 C CA . PRO A 1 200 ? 4.824 11.132 -15.273 1.00 67.69 200 PRO A CA 1
ATOM 1594 C C . PRO A 1 200 ? 3.326 11.076 -15.599 1.00 67.69 200 PRO A C 1
ATOM 1596 O O . PRO A 1 200 ? 2.887 10.129 -16.247 1.00 67.69 200 PRO A O 1
ATOM 1599 N N . LYS A 1 201 ? 2.556 12.108 -15.224 1.00 67.81 201 LYS A N 1
ATOM 1600 C CA . LYS A 1 201 ? 1.109 12.174 -15.490 1.00 67.81 201 LYS A CA 1
ATOM 1601 C C . LYS A 1 201 ? 0.771 12.179 -16.984 1.00 67.81 201 LYS A C 1
ATOM 1603 O O . LYS A 1 201 ? -0.216 11.576 -17.385 1.00 67.81 201 LYS A O 1
ATOM 1608 N N . ASP A 1 202 ? 1.615 12.781 -17.821 1.00 72.12 202 ASP A N 1
ATOM 1609 C CA . ASP A 1 202 ? 1.392 12.829 -19.274 1.00 72.12 202 ASP A CA 1
ATOM 1610 C C . ASP A 1 202 ? 1.536 11.441 -19.921 1.00 72.12 202 ASP A C 1
ATOM 1612 O O . ASP A 1 202 ? 1.055 11.207 -21.033 1.00 72.12 202 ASP A O 1
ATOM 1616 N N . LEU A 1 203 ? 2.214 10.521 -19.227 1.00 70.75 203 LEU A N 1
ATOM 1617 C CA . LEU A 1 203 ? 2.571 9.194 -19.712 1.00 70.75 203 LEU A CA 1
ATOM 1618 C C . LEU A 1 203 ? 1.628 8.090 -19.223 1.00 70.75 203 LEU A C 1
ATOM 1620 O O . LEU A 1 203 ? 1.580 7.028 -19.846 1.00 70.75 203 LEU A O 1
ATOM 1624 N N . GLU A 1 204 ? 0.889 8.337 -18.139 1.00 69.00 204 GLU A N 1
ATOM 1625 C CA . GLU A 1 204 ? -0.031 7.381 -17.505 1.00 69.00 204 GLU A CA 1
ATOM 1626 C C . GLU A 1 204 ? -1.070 6.852 -18.500 1.00 69.00 204 GLU A C 1
ATOM 1628 O O . GLU A 1 204 ? -1.272 5.647 -18.597 1.00 69.00 204 GLU A O 1
ATOM 1633 N N . GLN A 1 205 ? -1.624 7.732 -19.341 1.00 72.88 205 GLN A N 1
ATOM 1634 C CA . GLN A 1 205 ? -2.622 7.390 -20.366 1.00 72.88 205 GLN A CA 1
ATOM 1635 C C . GLN A 1 205 ? -2.163 6.336 -21.391 1.00 72.88 205 GLN A C 1
ATOM 1637 O O . GLN A 1 205 ? -2.986 5.751 -22.093 1.00 72.88 205 GLN A O 1
ATOM 1642 N N . TYR A 1 206 ? -0.852 6.121 -21.536 1.00 74.88 206 TYR A N 1
ATOM 1643 C CA . TYR A 1 206 ? -0.311 5.149 -22.487 1.00 74.88 206 TYR A CA 1
ATOM 1644 C C . TYR A 1 206 ? -0.085 3.768 -21.864 1.00 74.88 206 TYR A C 1
ATOM 1646 O O . TYR A 1 206 ? 0.192 2.825 -22.609 1.00 74.88 206 TYR A O 1
ATOM 1654 N N . PHE A 1 207 ? -0.194 3.641 -20.538 1.00 74.44 207 PHE A N 1
ATOM 1655 C CA . PHE A 1 207 ? -0.063 2.377 -19.825 1.00 74.44 207 PHE A CA 1
ATOM 1656 C C . PHE A 1 207 ? -1.427 1.712 -19.648 1.00 74.44 207 PHE A C 1
ATOM 1658 O O . PHE A 1 207 ? -2.329 2.280 -19.041 1.00 74.44 207 PHE A O 1
ATOM 1665 N N . GLU A 1 208 ? -1.570 0.485 -20.134 1.00 73.19 208 GLU A N 1
ATOM 1666 C CA . GLU A 1 208 ? -2.745 -0.344 -19.875 1.00 73.19 208 GLU A CA 1
ATOM 1667 C C . GLU A 1 208 ? -2.403 -1.390 -18.816 1.00 73.19 208 GLU A C 1
ATOM 1669 O O . GLU A 1 208 ? -1.466 -2.166 -18.985 1.00 73.19 208 GLU A O 1
ATOM 1674 N N . ASN A 1 209 ? -3.152 -1.449 -17.717 1.00 70.31 209 ASN A N 1
ATOM 1675 C CA . ASN A 1 209 ? -2.971 -2.541 -16.768 1.00 70.31 209 ASN A CA 1
ATOM 1676 C C . ASN A 1 209 ? -3.402 -3.868 -17.425 1.00 70.31 209 ASN A C 1
ATOM 1678 O O . ASN A 1 209 ? -4.568 -4.036 -17.780 1.00 70.31 209 ASN A O 1
ATOM 1682 N N . VAL A 1 210 ? -2.456 -4.794 -17.602 1.00 70.81 210 VAL A N 1
ATOM 1683 C CA . VAL A 1 210 ? -2.692 -6.124 -18.202 1.00 70.81 210 VAL A CA 1
ATOM 1684 C C . VAL A 1 210 ? -2.935 -7.209 -17.153 1.00 70.81 210 VAL A C 1
ATOM 1686 O O . VAL A 1 210 ? -3.270 -8.344 -17.495 1.00 70.81 210 VAL A O 1
ATOM 1689 N N . HIS A 1 211 ? -2.740 -6.887 -15.874 1.00 72.31 211 HIS A N 1
ATOM 1690 C CA . HIS A 1 211 ? -3.000 -7.805 -14.782 1.00 72.31 211 HIS A CA 1
ATOM 1691 C C . HIS A 1 211 ? -4.480 -7.827 -14.427 1.00 72.31 211 HIS A C 1
ATOM 1693 O O . HIS A 1 211 ? -5.190 -6.825 -14.518 1.00 72.31 211 HIS A O 1
ATOM 1699 N N . SER A 1 212 ? -4.937 -8.999 -13.986 1.00 73.69 212 SER A N 1
ATOM 1700 C CA . SER A 1 212 ? -6.263 -9.122 -13.399 1.00 73.69 212 SER A CA 1
ATOM 1701 C C . SER A 1 212 ? -6.373 -8.185 -12.203 1.00 73.69 212 SER A C 1
ATOM 1703 O O . SER A 1 212 ? -5.545 -8.221 -11.294 1.00 73.69 212 SER A O 1
ATOM 1705 N N . THR A 1 213 ? -7.432 -7.387 -12.192 1.00 78.69 213 THR A N 1
ATOM 1706 C CA . THR A 1 213 ? -7.837 -6.590 -11.035 1.00 78.69 213 THR A CA 1
ATOM 1707 C C . THR A 1 213 ? -8.547 -7.456 -9.984 1.00 78.69 213 THR A C 1
ATOM 1709 O O . THR A 1 213 ? -8.733 -7.033 -8.845 1.00 78.69 213 THR A O 1
ATOM 1712 N N . GLU A 1 214 ? -8.915 -8.695 -10.330 1.00 85.38 214 GLU A N 1
ATOM 1713 C CA . GLU A 1 214 ? -9.505 -9.670 -9.416 1.00 85.38 214 GLU A CA 1
ATOM 1714 C C . GLU A 1 214 ? -8.441 -10.455 -8.640 1.00 85.38 214 GLU A C 1
ATOM 1716 O O . GLU A 1 214 ? -7.455 -10.924 -9.217 1.00 85.38 214 GLU A O 1
ATOM 1721 N N . ASN A 1 215 ? -8.682 -10.663 -7.344 1.00 85.75 215 ASN A N 1
ATOM 1722 C CA . ASN A 1 215 ? -7.911 -11.576 -6.506 1.00 85.75 215 ASN A CA 1
ATOM 1723 C C . ASN A 1 215 ? -8.786 -12.386 -5.548 1.00 85.75 215 ASN A C 1
ATOM 1725 O O . ASN A 1 215 ? -9.947 -12.067 -5.298 1.00 85.75 215 ASN A O 1
ATOM 1729 N N . ASN A 1 216 ? -8.187 -13.430 -4.979 1.00 89.38 216 ASN A N 1
ATOM 1730 C CA . ASN A 1 216 ? -8.843 -14.381 -4.091 1.00 89.38 216 ASN A CA 1
ATOM 1731 C C . ASN A 1 216 ? -8.311 -14.342 -2.649 1.00 89.38 216 ASN A C 1
ATOM 1733 O O . ASN A 1 216 ? -8.531 -15.314 -1.917 1.00 89.38 216 ASN A O 1
ATOM 1737 N N . ASN A 1 217 ? -7.656 -13.246 -2.234 1.00 91.44 217 ASN A N 1
ATOM 1738 C CA . ASN A 1 217 ? -7.206 -13.066 -0.852 1.00 91.44 217 ASN A CA 1
ATOM 1739 C C . ASN A 1 217 ? -8.394 -13.268 0.099 1.00 91.44 217 ASN A C 1
ATOM 1741 O O . ASN A 1 217 ? -9.476 -12.736 -0.153 1.00 91.44 217 ASN A O 1
ATOM 1745 N N . LYS A 1 218 ? -8.222 -14.044 1.168 1.00 93.56 218 LYS A N 1
ATOM 1746 C CA . LYS A 1 218 ? -9.257 -14.330 2.169 1.00 93.56 218 LYS A CA 1
ATOM 1747 C C . LYS A 1 218 ? -9.577 -13.101 2.998 1.00 93.56 218 LYS A C 1
ATOM 1749 O O . LYS A 1 218 ? -10.753 -12.797 3.190 1.00 93.56 218 LYS A O 1
ATOM 1754 N N . ILE A 1 219 ? -8.533 -12.400 3.434 1.00 95.44 219 ILE A N 1
ATOM 1755 C CA . ILE A 1 219 ? -8.645 -11.121 4.126 1.00 95.44 219 ILE A CA 1
ATOM 1756 C C . ILE A 1 219 ? -7.787 -10.120 3.363 1.00 95.44 219 ILE A C 1
ATOM 1758 O O . ILE A 1 219 ? -6.574 -10.044 3.553 1.00 95.44 219 ILE A O 1
ATOM 1762 N N . ASN A 1 220 ? -8.427 -9.378 2.467 1.00 93.94 220 ASN A N 1
ATOM 1763 C CA . ASN A 1 220 ? -7.765 -8.445 1.572 1.00 93.94 220 ASN A CA 1
ATOM 1764 C C . ASN A 1 220 ? -7.644 -7.064 2.222 1.00 93.94 220 ASN A C 1
ATOM 1766 O O . ASN A 1 220 ? -8.653 -6.490 2.618 1.00 93.94 220 ASN A O 1
ATOM 1770 N N . VAL A 1 221 ? -6.442 -6.505 2.318 1.00 93.38 221 VAL A N 1
ATOM 1771 C CA . VAL A 1 221 ? -6.208 -5.161 2.875 1.00 93.38 221 VAL A CA 1
ATOM 1772 C C . VAL A 1 221 ? -5.846 -4.190 1.761 1.00 93.38 221 VAL A C 1
ATOM 1774 O O . VAL A 1 221 ? -4.946 -4.484 0.975 1.00 93.38 221 VAL A O 1
ATOM 1777 N N . ILE A 1 222 ? -6.519 -3.037 1.719 1.00 90.62 222 ILE A N 1
ATOM 1778 C CA . ILE A 1 222 ? -6.307 -1.977 0.727 1.00 90.62 222 ILE A CA 1
ATOM 1779 C C . ILE A 1 222 ? -6.431 -0.594 1.390 1.00 90.62 222 ILE A C 1
ATOM 1781 O O . ILE A 1 222 ? -7.185 -0.419 2.344 1.00 90.62 222 ILE A O 1
ATOM 1785 N N . SER A 1 223 ? -5.681 0.394 0.913 1.00 89.44 223 SER A N 1
ATOM 1786 C CA . SER A 1 223 ? -5.620 1.767 1.431 1.00 89.44 223 SER A CA 1
ATOM 1787 C C . SER A 1 223 ? -5.058 2.708 0.369 1.00 89.44 223 SER A C 1
ATOM 1789 O O . SER A 1 223 ? -4.308 2.232 -0.470 1.00 89.44 223 SER A O 1
ATOM 1791 N N . ASP A 1 224 ? -5.331 4.013 0.424 1.00 85.50 224 ASP A N 1
ATOM 1792 C CA . ASP A 1 224 ? -4.664 5.008 -0.442 1.00 85.50 224 ASP A CA 1
ATOM 1793 C C . ASP A 1 224 ? -4.798 4.678 -1.953 1.00 85.50 224 ASP A C 1
ATOM 1795 O O . ASP A 1 224 ? -3.835 4.736 -2.717 1.00 85.50 224 ASP A O 1
ATOM 1799 N N . ILE A 1 225 ? -5.979 4.213 -2.377 1.00 81.25 225 ILE A N 1
ATOM 1800 C CA . ILE A 1 225 ? -6.271 3.895 -3.784 1.00 81.25 225 ILE A CA 1
ATOM 1801 C C . ILE A 1 225 ? -6.437 5.177 -4.601 1.00 81.25 225 ILE A C 1
ATOM 1803 O O . ILE A 1 225 ? -6.042 5.201 -5.768 1.00 81.25 225 ILE A O 1
ATOM 1807 N N . ASP A 1 226 ? -7.048 6.199 -3.995 1.00 82.69 226 ASP A N 1
ATOM 1808 C CA . ASP A 1 226 ? -7.334 7.493 -4.619 1.00 82.69 226 ASP A CA 1
ATOM 1809 C C . ASP A 1 226 ? -8.064 7.333 -5.971 1.00 82.69 226 ASP A C 1
ATOM 1811 O O . ASP A 1 226 ? -7.687 7.903 -6.997 1.00 82.69 226 ASP A O 1
ATOM 1815 N N . SER A 1 227 ? -9.091 6.471 -6.014 1.00 79.31 227 SER A N 1
ATOM 1816 C CA . SER A 1 227 ? -9.817 6.194 -7.258 1.00 79.31 227 SER A CA 1
ATOM 1817 C C . SER A 1 227 ? -10.561 7.425 -7.788 1.00 79.31 227 SER A C 1
ATOM 1819 O O . SER A 1 227 ? -11.322 8.081 -7.071 1.00 79.31 227 SER A O 1
ATOM 1821 N N . GLN A 1 228 ? -10.384 7.701 -9.082 1.00 74.75 228 GLN A N 1
ATOM 1822 C CA . GLN A 1 228 ? -10.962 8.868 -9.762 1.00 74.75 228 GLN A CA 1
ATOM 1823 C C . GLN A 1 228 ? -12.096 8.509 -10.734 1.00 74.75 228 GLN A C 1
ATOM 1825 O O . GLN A 1 228 ? -12.911 9.361 -11.080 1.00 74.75 228 GLN A O 1
ATOM 1830 N N . ASP A 1 229 ? -12.204 7.238 -11.133 1.00 72.88 229 ASP A N 1
ATOM 1831 C CA . ASP A 1 229 ? -13.127 6.787 -12.187 1.00 72.88 229 ASP A CA 1
ATOM 1832 C C . ASP A 1 229 ? -14.487 6.301 -11.643 1.00 72.88 229 ASP A C 1
ATOM 1834 O O . ASP A 1 229 ? -15.242 5.603 -12.329 1.00 72.88 229 ASP A O 1
ATOM 1838 N N . GLY A 1 230 ? -14.802 6.611 -10.379 1.00 77.31 230 GLY A N 1
ATOM 1839 C CA . GLY A 1 230 ? -16.056 6.217 -9.726 1.00 77.31 230 GLY A CA 1
ATOM 1840 C C . GLY A 1 230 ? -16.215 4.708 -9.481 1.00 77.31 230 GLY A C 1
ATOM 1841 O O . GLY A 1 230 ? -17.297 4.254 -9.102 1.00 77.31 230 GLY A O 1
ATOM 1842 N N . LYS A 1 231 ? -15.156 3.911 -9.682 1.00 82.38 231 LYS A N 1
ATOM 1843 C CA . LYS A 1 231 ? -15.124 2.456 -9.454 1.00 82.38 231 LYS A CA 1
ATOM 1844 C C . LYS A 1 231 ? -13.869 2.040 -8.698 1.00 82.38 231 LYS A C 1
ATOM 1846 O O . LYS A 1 231 ? -12.835 2.689 -8.807 1.00 82.38 231 LYS A O 1
ATOM 1851 N N . LEU A 1 232 ? -13.934 0.926 -7.975 1.00 85.44 232 LEU A N 1
ATOM 1852 C CA . LEU A 1 232 ? -12.732 0.329 -7.398 1.00 85.44 232 LEU A CA 1
ATOM 1853 C C . LEU A 1 232 ? -11.864 -0.294 -8.510 1.00 85.44 232 LEU A C 1
ATOM 1855 O O . LEU A 1 232 ? -12.402 -0.980 -9.383 1.00 85.44 232 LEU A O 1
ATOM 1859 N N . PRO A 1 233 ? -10.533 -0.108 -8.478 1.00 80.75 233 PRO A N 1
ATOM 1860 C CA . PRO A 1 233 ? -9.608 -0.692 -9.452 1.00 80.75 233 PRO A CA 1
ATOM 1861 C C . PRO A 1 233 ? -9.278 -2.165 -9.161 1.00 80.75 233 PRO A C 1
ATOM 1863 O O . PRO A 1 233 ? -8.360 -2.723 -9.755 1.00 80.75 233 PRO A O 1
ATOM 1866 N N . PHE A 1 234 ? -10.013 -2.809 -8.251 1.00 86.19 234 PHE A N 1
ATOM 1867 C CA . PHE A 1 234 ? -9.845 -4.213 -7.896 1.00 86.19 234 PHE A CA 1
ATOM 1868 C C . PHE A 1 234 ? -11.196 -4.888 -7.640 1.00 86.19 234 PHE A C 1
ATOM 1870 O O . PHE A 1 234 ? -12.207 -4.231 -7.389 1.00 86.19 234 PHE A O 1
ATOM 1877 N N . SER A 1 235 ? -11.201 -6.219 -7.671 1.00 88.69 235 SER A N 1
ATOM 1878 C CA . SER A 1 235 ? -12.324 -7.038 -7.226 1.00 88.69 235 SER A CA 1
ATOM 1879 C C . SER A 1 235 ? -11.835 -8.148 -6.302 1.00 88.69 235 SER A C 1
ATOM 1881 O O . SER A 1 235 ? -10.826 -8.800 -6.565 1.00 88.69 235 SER A O 1
ATOM 1883 N N . ASN A 1 236 ? -12.540 -8.361 -5.197 1.00 92.19 236 ASN A N 1
ATOM 1884 C CA . ASN A 1 236 ? -12.297 -9.477 -4.295 1.00 92.19 236 ASN A CA 1
ATOM 1885 C C . ASN A 1 236 ? -13.633 -9.892 -3.654 1.00 92.19 236 ASN A C 1
ATOM 1887 O O . ASN A 1 236 ? -14.281 -9.053 -3.020 1.00 92.19 236 ASN A O 1
ATOM 1891 N N . PRO A 1 237 ? -14.059 -11.159 -3.797 1.00 92.06 237 PRO A N 1
ATOM 1892 C CA . PRO A 1 237 ? -15.353 -11.612 -3.291 1.00 92.06 237 PRO A CA 1
ATOM 1893 C C . PRO A 1 237 ? -15.363 -11.940 -1.786 1.00 92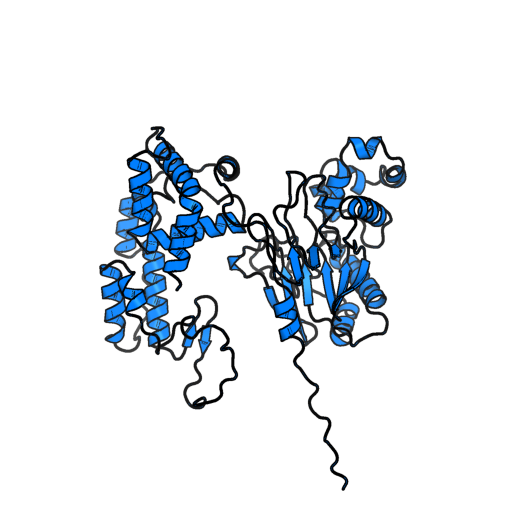.06 237 PRO A C 1
ATOM 1895 O O . PRO A 1 237 ? -16.435 -12.157 -1.219 1.00 92.06 237 PRO A O 1
ATOM 1898 N N . ASN A 1 238 ? -14.200 -12.022 -1.139 1.00 95.12 238 ASN A N 1
ATOM 1899 C CA . ASN A 1 238 ? -14.050 -12.374 0.273 1.00 95.12 238 ASN A CA 1
ATOM 1900 C C . ASN A 1 238 ? -14.131 -11.119 1.169 1.00 95.12 238 ASN A C 1
ATOM 1902 O O . ASN A 1 238 ? -14.832 -10.157 0.850 1.00 95.12 238 ASN A O 1
ATOM 1906 N N . PHE A 1 239 ? -13.466 -11.144 2.327 1.00 96.88 239 PHE A N 1
ATOM 1907 C CA . PHE A 1 239 ? -13.497 -10.061 3.302 1.00 96.88 239 PHE A CA 1
ATOM 1908 C C . PHE A 1 239 ? -12.437 -9.005 2.978 1.00 96.88 239 PHE A C 1
ATOM 1910 O O . PHE A 1 239 ? -11.251 -9.314 2.869 1.00 96.88 239 PHE A O 1
ATOM 1917 N N . ASN A 1 240 ? -12.862 -7.750 2.856 1.00 96.56 240 ASN A N 1
ATOM 1918 C CA . ASN A 1 240 ? -12.000 -6.623 2.520 1.00 96.56 240 ASN A CA 1
ATOM 1919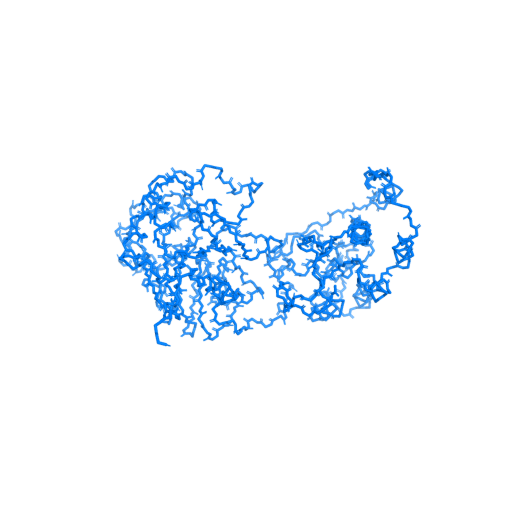 C C . ASN A 1 240 ? -11.855 -5.663 3.707 1.00 96.56 240 ASN A C 1
ATOM 1921 O O . ASN A 1 240 ? -12.813 -5.382 4.424 1.00 96.56 240 ASN A O 1
ATOM 1925 N N . ILE A 1 241 ? -10.654 -5.132 3.894 1.00 96.94 241 ILE A N 1
ATOM 1926 C CA . ILE A 1 241 ? -10.315 -4.105 4.873 1.00 96.94 241 ILE A CA 1
ATOM 1927 C C . ILE A 1 241 ? -9.871 -2.875 4.085 1.00 96.94 241 ILE A C 1
ATOM 1929 O O . ILE A 1 241 ? -8.753 -2.842 3.572 1.00 96.94 241 ILE A O 1
ATOM 1933 N N . LEU A 1 242 ? -10.755 -1.884 3.983 1.00 94.88 242 LEU A N 1
ATOM 1934 C CA . LEU A 1 242 ? -10.491 -0.607 3.322 1.00 94.88 242 LEU A CA 1
ATOM 1935 C C . LEU A 1 242 ? -10.037 0.426 4.354 1.00 94.88 242 LEU A C 1
ATOM 1937 O O . LEU A 1 242 ? -10.774 0.740 5.287 1.00 94.88 242 LEU A O 1
ATOM 1941 N N . VAL A 1 243 ? -8.813 0.932 4.219 1.00 93.88 243 VAL A N 1
ATOM 1942 C CA . VAL A 1 243 ? -8.133 1.736 5.248 1.00 93.88 243 VAL A CA 1
ATOM 1943 C C . VAL A 1 243 ? -7.962 3.183 4.786 1.00 93.88 243 VAL A C 1
ATOM 1945 O O . VAL A 1 243 ? -6.849 3.700 4.708 1.00 93.88 243 VAL A O 1
ATOM 1948 N N . GLY A 1 244 ? -9.083 3.834 4.478 1.00 90.44 244 GLY A N 1
ATOM 1949 C CA . GLY A 1 244 ? -9.162 5.241 4.082 1.00 90.44 244 GLY A CA 1
ATOM 1950 C C . GLY A 1 244 ? -8.465 5.593 2.767 1.00 90.44 244 GLY A C 1
ATOM 1951 O O . GLY A 1 244 ? -7.658 4.816 2.248 1.00 90.44 244 GLY A O 1
ATOM 1952 N N . ASN A 1 245 ? -8.784 6.782 2.254 1.00 89.00 245 ASN A N 1
ATOM 1953 C CA . ASN A 1 245 ? -8.306 7.299 0.971 1.00 89.00 245 ASN A CA 1
ATOM 1954 C C . ASN A 1 245 ? -8.522 6.291 -0.173 1.00 89.00 245 ASN A C 1
ATOM 1956 O O . ASN A 1 245 ? -7.634 5.948 -0.943 1.00 89.00 245 ASN A O 1
ATOM 1960 N N . ILE A 1 246 ? -9.719 5.719 -0.244 1.00 86.75 246 ILE A N 1
ATOM 1961 C CA . ILE A 1 246 ? -10.104 4.775 -1.299 1.00 86.75 246 ILE A CA 1
ATOM 1962 C C . ILE A 1 246 ? -10.469 5.518 -2.585 1.00 86.75 246 ILE A C 1
ATOM 1964 O O . ILE A 1 246 ? -10.406 4.955 -3.679 1.00 86.75 246 ILE A O 1
ATOM 1968 N N . SER A 1 247 ? -10.864 6.779 -2.465 1.00 78.31 247 SER A N 1
ATOM 1969 C CA . SER A 1 247 ? -11.393 7.565 -3.562 1.00 78.31 247 SER A CA 1
ATOM 1970 C C . SER A 1 247 ? -10.986 9.028 -3.434 1.00 78.31 247 SER A C 1
ATOM 1972 O O . SER A 1 247 ? -10.813 9.487 -2.308 1.00 78.31 247 SER A O 1
ATOM 1974 N N . ASP A 1 248 ? -10.874 9.682 -4.596 1.00 74.75 248 ASP A N 1
ATOM 1975 C CA . ASP A 1 248 ? -10.885 11.146 -4.805 1.00 74.75 248 ASP A CA 1
ATOM 1976 C C . ASP A 1 248 ? -12.186 11.577 -5.537 1.00 74.75 248 ASP A C 1
ATOM 1978 O O . ASP A 1 248 ? -12.284 12.620 -6.190 1.00 74.75 248 ASP A O 1
ATOM 1982 N N . SER A 1 249 ? -13.175 10.683 -5.564 1.00 71.56 249 SER A N 1
ATOM 1983 C CA . SER A 1 249 ? -14.437 10.812 -6.292 1.00 71.56 249 SER A CA 1
ATOM 1984 C C . SER A 1 249 ? -15.566 10.046 -5.589 1.00 71.56 249 SER A C 1
ATOM 1986 O O . SER A 1 249 ? -15.355 9.308 -4.626 1.00 71.56 249 SER A O 1
ATOM 1988 N N . VAL A 1 250 ? -16.813 10.164 -6.049 1.00 76.44 250 VAL A N 1
ATOM 1989 C CA . VAL A 1 250 ? -17.893 9.325 -5.501 1.00 76.44 250 VAL A CA 1
ATOM 1990 C C . VAL A 1 250 ? -17.798 7.916 -6.100 1.00 76.44 250 VAL A C 1
ATOM 1992 O O . VAL A 1 250 ? -18.346 7.652 -7.168 1.00 76.44 250 VAL A O 1
ATOM 1995 N N . VAL A 1 251 ? -17.121 7.006 -5.396 1.00 83.00 251 VAL A N 1
ATOM 1996 C CA . VAL A 1 251 ? -17.079 5.568 -5.716 1.00 83.00 251 VAL A CA 1
ATOM 1997 C C . VAL A 1 251 ? -18.158 4.828 -4.931 1.00 83.00 251 VAL A C 1
ATOM 1999 O O . VAL A 1 251 ? -18.389 5.105 -3.753 1.00 83.00 251 VAL A O 1
ATOM 2002 N N . SER A 1 252 ? -18.812 3.867 -5.585 1.00 86.44 252 SER A N 1
ATOM 2003 C CA . SER A 1 252 ? -19.752 2.943 -4.945 1.00 86.44 252 SER A CA 1
ATOM 2004 C C . SER A 1 252 ? -19.524 1.515 -5.427 1.00 86.44 252 SER A C 1
ATOM 2006 O O . SER A 1 252 ? -19.230 1.283 -6.601 1.00 86.44 252 SER A O 1
ATOM 2008 N N . ASP A 1 253 ? -19.674 0.553 -4.521 1.00 90.88 253 ASP A N 1
ATOM 2009 C CA . ASP A 1 253 ? -19.610 -0.871 -4.835 1.00 90.88 253 ASP A CA 1
ATOM 2010 C C . ASP A 1 253 ? -20.577 -1.638 -3.920 1.00 90.88 253 ASP A C 1
ATOM 2012 O O . ASP A 1 253 ? -20.423 -1.700 -2.701 1.00 90.88 253 ASP A O 1
ATOM 2016 N N . SER A 1 254 ? -21.609 -2.230 -4.524 1.00 91.88 254 SER A N 1
ATOM 2017 C CA . SER A 1 254 ? -22.661 -2.966 -3.813 1.00 91.88 254 SER A CA 1
ATOM 2018 C C . SER A 1 254 ? -22.304 -4.420 -3.494 1.00 91.88 254 SER A C 1
ATOM 2020 O O . SER A 1 254 ? -23.060 -5.115 -2.803 1.00 91.88 254 SER A O 1
ATOM 2022 N N . LYS A 1 255 ? -21.185 -4.918 -4.026 1.00 93.06 255 LYS A N 1
ATOM 2023 C CA . LYS A 1 255 ? -20.754 -6.311 -3.898 1.00 93.06 255 LYS A CA 1
ATOM 2024 C C . LYS A 1 255 ? -19.661 -6.476 -2.855 1.00 93.06 255 LYS A C 1
ATOM 2026 O O . LYS A 1 255 ? -19.700 -7.491 -2.160 1.00 93.06 255 LYS A O 1
ATOM 2031 N N . ILE A 1 256 ? -18.737 -5.521 -2.752 1.00 94.31 256 ILE A N 1
ATOM 2032 C CA . ILE A 1 256 ? -17.624 -5.581 -1.804 1.00 94.31 256 ILE A CA 1
ATOM 2033 C C . ILE A 1 256 ? -18.130 -5.644 -0.360 1.00 94.31 256 ILE A C 1
ATOM 2035 O O . ILE A 1 256 ? -19.057 -4.930 0.019 1.00 94.31 256 ILE A O 1
ATOM 2039 N N . GLN A 1 257 ? -17.531 -6.524 0.439 1.00 96.50 257 GLN A N 1
ATOM 2040 C CA . GLN A 1 257 ? -17.929 -6.779 1.822 1.00 96.50 257 GLN A CA 1
ATOM 2041 C C . GLN A 1 257 ? -16.722 -6.804 2.758 1.00 96.50 257 GLN A C 1
ATOM 2043 O O . GLN A 1 257 ? -15.615 -7.162 2.347 1.00 96.50 257 GLN A O 1
ATOM 2048 N N . GLY A 1 258 ? -16.948 -6.444 4.023 1.00 97.81 258 GLY A N 1
ATOM 2049 C CA . GLY A 1 258 ? -15.901 -6.362 5.039 1.00 97.81 258 GLY A CA 1
ATOM 2050 C C . GLY A 1 258 ? -15.985 -5.098 5.891 1.00 97.81 258 GLY A C 1
ATOM 2051 O O . GLY A 1 258 ? -17.073 -4.732 6.334 1.00 97.81 258 GLY A O 1
ATOM 2052 N N . ILE A 1 259 ? -14.849 -4.452 6.159 1.00 98.38 259 ILE A N 1
ATOM 2053 C CA . ILE A 1 259 ? -14.749 -3.254 7.007 1.00 98.38 259 ILE A CA 1
ATOM 2054 C C . ILE A 1 259 ? -14.106 -2.078 6.282 1.00 98.38 259 ILE A C 1
ATOM 2056 O O . ILE A 1 259 ? -13.211 -2.250 5.457 1.00 98.38 259 ILE A O 1
ATOM 2060 N N . TYR A 1 260 ? -14.550 -0.876 6.628 1.00 97.06 260 TYR A N 1
ATOM 2061 C CA . TYR A 1 260 ? -14.045 0.378 6.077 1.00 97.06 260 TYR A CA 1
ATOM 2062 C C . TYR A 1 260 ? -13.673 1.313 7.225 1.00 97.06 260 TYR A C 1
ATOM 2064 O O . TYR A 1 260 ? -14.485 1.522 8.123 1.00 97.06 260 TYR A O 1
ATOM 2072 N N . VAL A 1 261 ? -12.484 1.906 7.193 1.00 95.69 261 VAL A N 1
ATOM 2073 C CA . VAL A 1 261 ? -12.099 3.008 8.084 1.00 95.69 261 VAL A CA 1
ATOM 2074 C C . VAL A 1 261 ? -11.959 4.294 7.280 1.00 95.69 261 VAL A C 1
ATOM 2076 O O . VAL A 1 261 ? -11.413 4.281 6.182 1.00 95.69 261 VAL A O 1
ATOM 2079 N N . ILE A 1 262 ? -12.484 5.390 7.823 1.00 93.25 262 ILE A N 1
ATOM 2080 C CA . ILE A 1 262 ? -12.526 6.701 7.168 1.00 93.25 262 ILE A CA 1
ATOM 2081 C C . ILE A 1 262 ? -11.099 7.255 7.034 1.00 93.25 262 ILE A C 1
ATOM 2083 O O . ILE A 1 262 ? -10.351 7.295 8.017 1.00 93.25 262 ILE A O 1
ATOM 2087 N N . GLY A 1 263 ? -10.724 7.668 5.824 1.00 90.69 263 GLY A N 1
ATOM 2088 C CA . GLY A 1 263 ? -9.521 8.444 5.546 1.00 90.69 263 GLY A CA 1
ATOM 2089 C C . GLY A 1 263 ? -9.833 9.921 5.367 1.00 90.69 263 GLY A C 1
ATOM 2090 O O . GLY A 1 263 ? -10.957 10.370 5.582 1.00 90.69 263 GLY A O 1
ATOM 2091 N N . ASN A 1 264 ? -8.813 10.695 5.016 1.00 88.06 264 ASN A N 1
ATOM 2092 C CA . ASN A 1 264 ? -8.967 12.135 4.854 1.00 88.06 264 ASN A CA 1
ATOM 2093 C C . ASN A 1 264 ? -9.781 12.474 3.604 1.00 88.06 264 ASN A C 1
ATOM 2095 O O . ASN A 1 264 ? -10.663 13.327 3.668 1.00 88.06 264 ASN A O 1
ATOM 2099 N N . HIS A 1 265 ? -9.509 11.803 2.486 1.00 87.00 265 HIS A N 1
ATOM 2100 C CA . HIS A 1 265 ? -10.095 12.160 1.196 1.00 87.00 265 HIS A CA 1
ATOM 2101 C C . HIS A 1 265 ? -11.602 11.890 1.172 1.00 87.00 265 HIS A C 1
ATOM 2103 O O . HIS A 1 265 ? -12.362 12.726 0.693 1.00 87.00 265 HIS A O 1
ATOM 2109 N N . GLU A 1 266 ? -12.077 10.847 1.869 1.00 88.31 266 GLU A N 1
ATOM 2110 C CA . GLU A 1 266 ? -13.519 10.627 2.047 1.00 88.31 266 GLU A CA 1
ATOM 2111 C C . GLU A 1 266 ? -14.239 11.810 2.713 1.00 88.31 266 GLU A C 1
ATOM 2113 O O . GLU A 1 266 ? -15.419 12.042 2.442 1.00 88.31 266 GLU A O 1
ATOM 2118 N N . LEU A 1 267 ? -13.553 12.558 3.589 1.00 88.38 267 LEU A N 1
ATOM 2119 C CA . LEU A 1 267 ? -14.134 13.719 4.264 1.00 88.38 267 LEU A CA 1
ATOM 2120 C C . LEU A 1 267 ? -14.402 14.865 3.286 1.00 88.38 267 LEU A C 1
ATOM 2122 O O . LEU A 1 267 ? -15.374 15.589 3.479 1.00 88.38 267 LEU A O 1
ATOM 2126 N N . ALA A 1 268 ? -13.551 15.036 2.272 1.00 85.62 268 ALA A N 1
ATOM 2127 C CA . ALA A 1 268 ? -13.681 16.086 1.265 1.00 85.62 268 ALA A CA 1
ATOM 2128 C C . ALA A 1 268 ? -14.581 15.646 0.100 1.00 85.62 268 ALA A C 1
ATOM 2130 O O . ALA A 1 268 ? -15.495 16.372 -0.286 1.00 85.62 268 ALA A O 1
ATOM 2131 N N . ASP A 1 269 ? -14.405 14.427 -0.407 1.00 81.94 269 ASP A N 1
ATOM 2132 C CA . ASP A 1 269 ? -15.108 13.918 -1.591 1.00 81.94 269 ASP A CA 1
ATOM 2133 C C . ASP A 1 269 ? -16.628 13.889 -1.436 1.00 81.94 269 ASP A C 1
ATOM 2135 O O . ASP A 1 269 ? -17.398 14.232 -2.340 1.00 81.94 269 ASP A O 1
ATOM 2139 N N . ILE A 1 270 ? -17.090 13.478 -0.254 1.00 81.75 270 ILE A N 1
ATOM 2140 C CA . ILE A 1 270 ? -18.520 13.402 0.055 1.00 81.75 270 ILE A CA 1
ATOM 2141 C C . ILE A 1 270 ? -19.151 14.801 0.073 1.00 81.75 270 ILE A C 1
ATOM 2143 O O . ILE A 1 270 ? -20.358 14.937 -0.157 1.00 81.75 270 ILE A O 1
ATOM 2147 N N . LEU A 1 271 ? -18.338 15.841 0.263 1.00 79.50 271 LEU A N 1
ATOM 2148 C CA . LEU A 1 271 ? -18.729 17.243 0.281 1.00 79.50 271 LEU A CA 1
ATOM 2149 C C . LEU A 1 271 ? -18.683 17.900 -1.111 1.00 79.50 271 LEU A C 1
ATOM 2151 O O . LEU A 1 271 ? -18.531 19.108 -1.202 1.00 79.50 271 LEU A O 1
ATOM 2155 N N . SER A 1 272 ? -18.873 17.166 -2.215 1.00 68.94 272 SER A N 1
ATOM 2156 C CA . SER A 1 272 ? -19.056 17.803 -3.539 1.00 68.94 272 SER A CA 1
ATOM 2157 C C . SER A 1 272 ? -20.051 18.985 -3.491 1.00 68.94 272 SER A C 1
ATOM 2159 O O . SER A 1 272 ? -21.077 18.905 -2.804 1.00 68.94 272 SER A O 1
ATOM 2161 N N . GLU A 1 273 ? -19.780 20.069 -4.234 1.00 61.88 273 GLU A N 1
ATOM 2162 C CA . GLU A 1 273 ? -20.532 21.338 -4.151 1.00 61.88 273 GLU A CA 1
ATOM 2163 C C . GLU A 1 273 ? -22.058 21.133 -4.202 1.00 61.88 273 GLU A C 1
ATOM 2165 O O . GLU A 1 273 ? -22.800 21.663 -3.373 1.00 61.88 273 GLU A O 1
ATOM 2170 N N . GLN A 1 274 ? -22.549 20.270 -5.097 1.00 58.78 274 GLN A N 1
ATOM 2171 C CA . GLN A 1 274 ? -23.981 19.973 -5.216 1.00 58.78 274 GLN A CA 1
ATOM 2172 C C . GLN A 1 274 ? -24.584 19.325 -3.955 1.00 58.78 274 GLN A C 1
ATOM 2174 O O . GLN A 1 274 ? -25.732 19.613 -3.609 1.00 58.78 274 GLN A O 1
ATOM 2179 N N . LYS A 1 275 ? -23.841 18.472 -3.233 1.00 62.94 275 LYS A N 1
ATOM 2180 C CA . LYS A 1 275 ? -24.296 17.832 -1.982 1.00 62.94 275 LYS A CA 1
ATOM 2181 C C . LYS A 1 275 ? -24.296 18.801 -0.799 1.00 62.94 275 LYS A C 1
ATOM 2183 O O . LYS A 1 275 ? -25.185 18.705 0.049 1.00 62.94 275 LYS A O 1
ATOM 2188 N N . ILE A 1 276 ? -23.347 19.740 -0.755 1.00 64.25 276 ILE A N 1
ATOM 2189 C CA . ILE A 1 276 ? -23.286 20.776 0.287 1.00 64.25 276 ILE A CA 1
ATOM 2190 C C . ILE A 1 276 ? -24.512 21.687 0.209 1.00 64.25 276 ILE A C 1
ATOM 2192 O O . ILE A 1 276 ? -25.115 21.992 1.235 1.00 64.25 276 ILE A O 1
ATOM 2196 N N . PHE A 1 277 ? -24.901 22.140 -0.984 1.00 59.62 277 PHE A N 1
ATOM 2197 C CA . PHE A 1 277 ? -26.018 23.085 -1.129 1.00 59.62 277 PHE A CA 1
ATOM 2198 C C . PHE A 1 277 ? -27.401 22.423 -1.091 1.00 59.62 277 PHE A C 1
ATOM 2200 O O . PHE A 1 277 ? -28.387 23.101 -0.819 1.00 59.62 277 PHE A O 1
ATOM 2207 N N . SER A 1 278 ? -27.489 21.109 -1.323 1.00 58.31 278 SER A N 1
ATOM 2208 C CA . SER A 1 278 ? -28.769 20.385 -1.362 1.00 58.31 278 SER A CA 1
ATOM 2209 C C . SER A 1 278 ? -29.195 19.746 -0.038 1.00 58.31 278 SER A C 1
ATOM 2211 O O . SER A 1 278 ? -30.376 19.434 0.114 1.00 58.31 278 SER A O 1
ATOM 2213 N N . LYS A 1 279 ? -28.286 19.532 0.927 1.00 64.06 279 LYS A N 1
ATOM 2214 C CA . LYS A 1 279 ? -28.601 18.811 2.173 1.00 64.06 279 LYS A CA 1
ATOM 2215 C C . LYS A 1 279 ? -28.432 19.696 3.415 1.00 64.06 279 LYS A C 1
ATOM 2217 O O . LYS A 1 279 ? -27.323 20.119 3.730 1.00 64.06 279 LYS A O 1
ATOM 2222 N N . SER A 1 280 ? -29.518 19.878 4.171 1.00 68.94 280 SER A N 1
ATOM 2223 C CA . SER A 1 280 ? -29.558 20.619 5.450 1.00 68.94 280 SER A CA 1
ATOM 2224 C C . SER A 1 280 ? -28.721 19.990 6.572 1.00 68.94 280 SER A C 1
ATOM 2226 O O . SER A 1 280 ? -28.357 20.647 7.539 1.00 68.94 280 SER A O 1
ATOM 2228 N N . LYS A 1 281 ? -28.361 18.708 6.455 1.00 81.06 281 LYS A N 1
ATOM 2229 C CA . LYS A 1 281 ? -27.622 17.983 7.503 1.00 81.06 281 LYS A CA 1
ATOM 2230 C C . LYS A 1 281 ? -26.196 18.492 7.760 1.00 81.06 281 LYS A C 1
ATOM 2232 O O . LYS A 1 281 ? -25.580 18.084 8.736 1.00 81.06 281 LYS A O 1
ATOM 2237 N N . TRP A 1 282 ? -25.664 19.353 6.890 1.00 85.38 282 TRP A N 1
ATOM 2238 C CA . TRP A 1 282 ? -24.328 19.941 7.036 1.00 85.38 282 TRP A CA 1
ATOM 2239 C C . TRP A 1 282 ? -24.337 21.327 7.692 1.00 85.38 282 TRP A C 1
ATOM 2241 O O . TRP A 1 282 ? -23.268 21.880 7.956 1.00 85.38 282 TRP A O 1
ATOM 2251 N N . ASP A 1 283 ? -25.518 21.899 7.943 1.00 84.31 283 ASP A N 1
ATOM 2252 C CA . ASP A 1 283 ? -25.682 23.300 8.345 1.00 8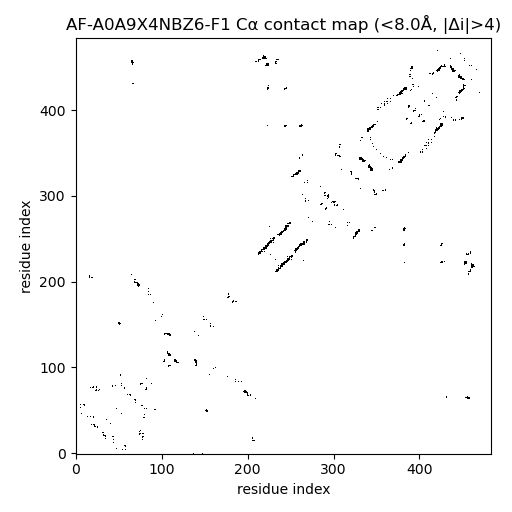4.31 283 ASP A CA 1
ATOM 2253 C C . ASP A 1 283 ? -24.938 23.627 9.649 1.00 84.31 283 ASP A C 1
ATOM 2255 O O . ASP A 1 283 ? -24.282 24.666 9.737 1.00 84.31 283 ASP A O 1
ATOM 2259 N N . ASP A 1 284 ? -24.911 22.686 10.595 1.00 87.44 284 ASP A N 1
ATOM 2260 C CA . ASP A 1 284 ? -24.222 22.820 11.887 1.00 87.44 284 ASP A CA 1
ATOM 2261 C C . ASP A 1 284 ? -22.696 23.008 11.765 1.00 87.44 284 ASP A C 1
ATOM 2263 O O . ASP A 1 284 ? -22.043 23.521 12.685 1.00 87.44 284 ASP A O 1
ATOM 2267 N N . PHE A 1 285 ? -22.106 22.609 10.632 1.00 90.19 285 PHE A N 1
ATOM 2268 C CA . PHE A 1 285 ? -20.662 22.678 10.402 1.00 90.19 285 PHE A CA 1
ATOM 2269 C C . PHE A 1 285 ? -20.244 23.837 9.504 1.00 90.19 285 PHE A C 1
ATOM 2271 O O . PHE A 1 285 ? -19.087 24.241 9.582 1.00 90.19 285 PHE A O 1
ATOM 2278 N N . ARG A 1 286 ? -21.152 24.418 8.705 1.00 86.19 286 ARG A N 1
ATOM 2279 C CA . ARG A 1 286 ? -20.814 25.434 7.685 1.00 86.19 286 ARG A CA 1
ATOM 2280 C C . ARG A 1 286 ? -20.031 26.620 8.231 1.00 86.19 286 ARG A C 1
ATOM 2282 O O . ARG A 1 286 ? -19.179 27.161 7.534 1.00 86.19 286 ARG A O 1
ATOM 2289 N N . GLU A 1 287 ? -20.295 27.013 9.475 1.00 86.94 287 GLU A N 1
ATOM 2290 C CA . GLU A 1 287 ? -19.617 28.144 10.112 1.00 86.94 287 GLU A CA 1
ATOM 2291 C C . GLU A 1 287 ? -18.283 27.792 10.779 1.00 86.94 287 GLU A C 1
ATOM 2293 O O . GLU A 1 287 ? -17.545 28.686 11.195 1.00 86.94 287 GLU A O 1
ATOM 2298 N N . LYS A 1 288 ? -17.933 26.505 10.877 1.00 91.75 288 LYS A N 1
ATOM 2299 C CA . LYS A 1 288 ? -16.665 26.065 11.461 1.00 91.75 288 LYS A CA 1
ATOM 2300 C C . LYS A 1 288 ? -15.526 26.312 10.478 1.00 91.75 288 LYS A C 1
ATOM 2302 O O . LYS A 1 288 ? -15.602 25.914 9.322 1.00 91.75 288 LYS A O 1
ATOM 2307 N N . GLU A 1 289 ? -14.438 26.905 10.965 1.00 91.00 289 GLU A N 1
ATOM 2308 C CA . GLU A 1 289 ? -13.251 27.208 10.150 1.00 91.00 289 GLU A CA 1
ATOM 2309 C C . GLU A 1 289 ? -12.713 25.962 9.434 1.00 91.00 289 GLU A C 1
ATOM 2311 O O . GLU A 1 289 ? -12.562 25.973 8.219 1.00 91.00 289 GLU A O 1
ATOM 2316 N N . TRP A 1 290 ? -12.532 24.854 10.161 1.00 91.06 290 TRP A N 1
ATOM 2317 C CA . TRP A 1 290 ? -12.039 23.602 9.581 1.00 91.06 290 TRP A CA 1
ATOM 2318 C C . TRP A 1 290 ? -12.958 23.038 8.491 1.00 91.06 290 TRP A C 1
ATOM 2320 O O . TRP A 1 290 ? -12.469 22.371 7.590 1.00 91.06 290 TRP A O 1
ATOM 2330 N N . PHE A 1 291 ? -14.271 23.282 8.565 1.00 91.50 291 PHE A N 1
ATOM 2331 C CA . PHE A 1 291 ? -15.227 22.799 7.568 1.00 91.50 291 PHE A CA 1
ATOM 2332 C C . PHE A 1 291 ? -15.189 23.677 6.317 1.00 91.50 291 PHE A C 1
ATOM 2334 O O . PHE A 1 291 ? -15.204 23.157 5.208 1.00 91.50 291 PHE A O 1
ATOM 2341 N N . LYS A 1 292 ? -15.075 25.004 6.483 1.00 89.62 292 LYS A N 1
ATOM 2342 C CA . LYS A 1 292 ? -14.849 25.934 5.365 1.00 89.62 292 LYS A CA 1
ATOM 2343 C C . LYS A 1 292 ? -13.566 25.576 4.619 1.00 89.62 292 LYS A C 1
ATOM 2345 O O . LYS A 1 292 ? -13.594 25.471 3.397 1.00 89.62 292 LYS A O 1
ATOM 2350 N N . ASP A 1 293 ? -12.485 25.323 5.354 1.00 90.12 293 ASP A N 1
ATOM 2351 C CA . ASP A 1 293 ? -11.223 24.876 4.764 1.00 90.12 293 ASP A CA 1
ATOM 2352 C C . ASP A 1 293 ? -11.386 23.521 4.077 1.00 90.12 293 ASP A C 1
ATOM 2354 O O . ASP A 1 293 ? -10.933 23.364 2.957 1.00 90.12 293 ASP A O 1
ATOM 2358 N N . LEU A 1 294 ? -12.086 22.561 4.689 1.00 89.00 294 LEU A N 1
ATOM 2359 C CA . LEU A 1 294 ? -12.267 21.229 4.105 1.00 89.00 294 LEU A CA 1
ATOM 2360 C C . LEU A 1 294 ? -12.972 21.272 2.742 1.00 89.00 294 LEU A C 1
ATOM 2362 O O . LEU A 1 294 ? -12.685 20.450 1.883 1.00 89.00 294 LEU A O 1
ATOM 2366 N N . VAL A 1 295 ? -13.884 22.226 2.548 1.00 87.44 295 VAL A N 1
ATOM 2367 C CA . VAL A 1 295 ? -14.605 22.420 1.282 1.00 87.44 295 VAL A CA 1
ATOM 2368 C C . VAL A 1 295 ? -13.765 23.175 0.247 1.00 87.44 295 VAL A C 1
ATOM 2370 O O . VAL A 1 295 ? -13.873 22.893 -0.942 1.00 87.44 295 VAL A O 1
ATOM 2373 N N . LEU A 1 296 ? -12.966 24.156 0.676 1.00 85.50 296 LEU A N 1
ATOM 2374 C CA . LEU A 1 296 ? -12.242 25.061 -0.226 1.00 85.50 296 LEU A CA 1
ATOM 2375 C C . LEU A 1 296 ? -10.826 24.578 -0.570 1.00 85.50 296 LEU A C 1
ATOM 2377 O O . LEU A 1 296 ? -10.391 24.708 -1.710 1.00 85.50 296 LEU A O 1
ATOM 2381 N N . ASP A 1 297 ? -10.104 24.077 0.427 1.00 86.12 297 ASP A N 1
ATOM 2382 C CA . ASP A 1 297 ? -8.720 23.609 0.355 1.00 86.12 297 ASP A CA 1
ATOM 2383 C C . ASP A 1 297 ? -8.483 22.527 1.437 1.00 86.12 297 ASP A C 1
ATOM 2385 O O . ASP A 1 297 ? -8.033 22.835 2.553 1.00 86.12 297 ASP A O 1
ATOM 2389 N N . PRO A 1 298 ? -8.808 21.251 1.136 1.00 86.00 298 PRO A N 1
ATOM 2390 C CA . PRO A 1 298 ? -8.720 20.149 2.094 1.00 86.00 298 PRO A CA 1
ATOM 2391 C C . PRO A 1 298 ? -7.356 20.029 2.791 1.00 86.00 298 PRO A C 1
ATOM 2393 O O . PRO A 1 298 ? -7.293 19.711 3.983 1.00 86.00 298 PRO A O 1
ATOM 2396 N N . ASP A 1 299 ? -6.263 20.369 2.102 1.00 83.75 299 ASP A N 1
ATOM 2397 C CA . ASP A 1 299 ? -4.904 20.289 2.646 1.00 83.75 299 ASP A CA 1
ATOM 2398 C C . ASP A 1 299 ? -4.674 21.226 3.839 1.00 83.75 299 ASP A C 1
ATOM 2400 O O . ASP A 1 299 ? -3.911 20.903 4.759 1.00 83.75 299 ASP A O 1
ATOM 2404 N N . GLN A 1 300 ? -5.375 22.363 3.885 1.00 85.25 300 GLN A N 1
ATOM 2405 C CA . GLN A 1 300 ? -5.349 23.279 5.031 1.00 85.25 300 GLN A CA 1
ATOM 2406 C C . GLN A 1 300 ? -6.216 22.789 6.193 1.00 85.25 300 GLN A C 1
ATOM 2408 O O . GLN A 1 300 ? -5.973 23.155 7.351 1.00 85.25 300 GLN A O 1
ATOM 2413 N N . ALA A 1 301 ? -7.213 21.954 5.902 1.00 88.06 301 ALA A N 1
ATOM 2414 C CA . ALA A 1 301 ? -8.185 21.479 6.873 1.00 88.06 301 ALA A CA 1
ATOM 2415 C C . ALA A 1 301 ? -7.655 20.330 7.734 1.00 88.06 301 ALA A C 1
ATOM 2417 O O . ALA A 1 301 ? -7.977 20.277 8.924 1.00 88.06 301 ALA A O 1
ATOM 2418 N N . TRP A 1 302 ? -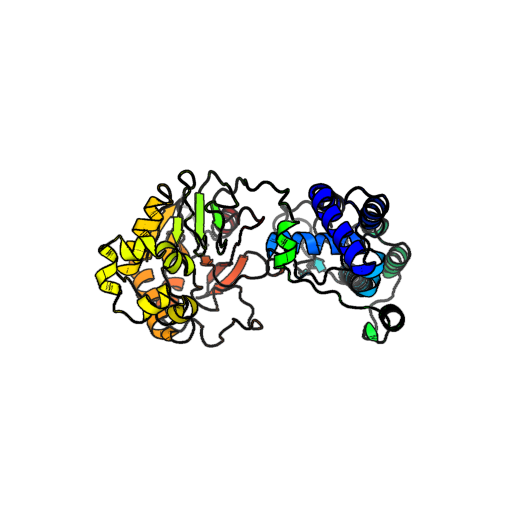6.816 19.436 7.186 1.00 86.88 302 TRP A N 1
ATOM 2419 C CA . TRP A 1 302 ? -6.351 18.222 7.886 1.00 86.88 302 TRP A CA 1
ATOM 2420 C C . TRP A 1 302 ? -5.834 18.463 9.313 1.00 86.88 302 TRP A C 1
ATOM 2422 O O . TRP A 1 302 ? -6.257 17.752 10.230 1.00 86.88 302 TRP A O 1
ATOM 2432 N N . PRO A 1 303 ? -4.999 19.490 9.581 1.00 84.50 303 PRO A N 1
ATOM 2433 C CA . PRO A 1 303 ? -4.514 19.761 10.934 1.00 84.50 303 PRO A CA 1
ATOM 2434 C C . PRO A 1 303 ? -5.588 20.314 11.890 1.00 84.50 303 PRO A C 1
ATOM 2436 O O . PRO A 1 303 ? -5.390 20.288 13.110 1.00 84.50 303 PRO A O 1
ATOM 2439 N N . LYS A 1 304 ? -6.685 20.855 11.345 1.00 88.94 304 LYS A N 1
ATOM 2440 C CA . LYS A 1 304 ? -7.768 21.550 12.060 1.00 88.94 304 LYS A CA 1
ATOM 2441 C C . LYS A 1 304 ? -8.990 20.663 12.313 1.00 88.94 304 LYS A C 1
ATOM 2443 O O . LYS A 1 304 ? -9.840 21.039 13.119 1.00 88.94 304 LYS A O 1
ATOM 2448 N N . LEU A 1 305 ? -9.066 19.499 11.666 1.00 90.12 305 LEU A N 1
ATOM 2449 C CA . LEU A 1 305 ? -10.154 18.542 11.843 1.00 90.12 305 LEU A CA 1
ATOM 2450 C C . LEU A 1 305 ? -10.379 18.181 13.323 1.00 90.12 305 LEU A C 1
ATOM 2452 O O . LEU A 1 305 ? -9.416 18.081 14.093 1.00 90.12 305 LEU A O 1
ATOM 2456 N N . PRO A 1 306 ? -11.632 17.974 13.756 1.00 90.69 306 PRO A N 1
ATOM 2457 C CA . PRO A 1 306 ? -11.923 17.614 15.139 1.00 90.69 306 PRO A CA 1
ATOM 2458 C C . PRO A 1 306 ? -11.291 16.262 15.513 1.00 90.69 306 PRO A C 1
ATOM 2460 O O . PRO A 1 306 ? -11.282 15.329 14.726 1.00 90.69 306 PRO A O 1
ATOM 2463 N N . ILE A 1 307 ? -10.763 16.139 16.733 1.00 89.62 307 ILE A N 1
ATOM 2464 C CA . ILE A 1 307 ? -10.358 14.836 17.290 1.00 89.62 307 ILE A CA 1
ATOM 2465 C C . ILE A 1 307 ? -11.539 14.318 18.109 1.00 89.62 307 ILE A C 1
ATOM 2467 O O . ILE A 1 307 ? -12.144 15.095 18.848 1.00 89.62 307 ILE A O 1
ATOM 2471 N N . GLY A 1 308 ? -11.840 13.024 18.015 1.00 84.81 308 GLY A N 1
ATOM 2472 C CA . GLY A 1 308 ? -12.896 12.396 18.806 1.00 84.81 308 GLY A CA 1
ATOM 2473 C C . GLY A 1 308 ? -14.137 12.007 18.012 1.00 84.81 308 GLY A C 1
ATOM 2474 O O . GLY A 1 308 ? -14.163 12.082 16.784 1.00 84.81 308 GLY A O 1
ATOM 2475 N N . ASP A 1 309 ? -15.185 11.641 18.748 1.00 85.00 309 ASP A N 1
ATOM 2476 C CA . ASP A 1 309 ? -16.506 11.270 18.227 1.00 85.00 309 ASP A CA 1
ATOM 2477 C C . ASP A 1 309 ? -17.308 12.510 17.803 1.00 85.00 309 ASP A C 1
ATOM 2479 O O . ASP A 1 309 ? -18.320 12.879 18.399 1.00 85.00 309 ASP A O 1
ATOM 2483 N N . ASN A 1 310 ? -16.819 13.220 16.787 1.00 91.12 310 ASN A N 1
ATOM 2484 C CA . ASN A 1 310 ? -17.546 14.344 16.213 1.00 91.12 310 ASN A CA 1
ATOM 2485 C C . ASN A 1 310 ? -18.708 13.843 15.337 1.00 91.12 310 ASN A C 1
ATOM 2487 O O . ASN A 1 310 ? -18.518 12.944 14.519 1.00 91.12 310 ASN A O 1
ATOM 2491 N N . SER A 1 311 ? -19.884 14.472 15.444 1.00 91.88 311 SER A N 1
ATOM 2492 C CA . SER A 1 311 ? -21.065 14.133 14.632 1.00 91.88 311 SER A CA 1
ATOM 2493 C C . SER A 1 311 ? -20.824 14.251 13.124 1.00 91.88 311 SER A C 1
ATOM 2495 O O . SER A 1 311 ? -21.476 13.557 12.348 1.00 91.88 311 SER A O 1
ATOM 2497 N N . PHE A 1 312 ? -19.847 15.059 12.698 1.00 91.81 312 PHE A N 1
ATOM 2498 C CA . PHE A 1 312 ? -19.393 15.108 11.311 1.00 91.81 312 PHE A CA 1
ATOM 2499 C C . PHE A 1 312 ? -18.967 13.727 10.790 1.00 91.81 312 PHE A C 1
ATOM 2501 O O . PHE A 1 312 ? -19.380 13.330 9.703 1.00 91.81 312 PHE A O 1
ATOM 2508 N N . TYR A 1 313 ? -18.201 12.961 11.573 1.00 92.88 313 TYR A N 1
ATOM 2509 C CA . TYR A 1 313 ? -17.719 11.642 11.156 1.00 92.88 313 TYR A CA 1
ATOM 2510 C C . TYR A 1 313 ? -18.839 10.601 11.064 1.00 92.88 313 TYR A C 1
ATOM 2512 O O . TYR A 1 313 ? -18.785 9.731 10.197 1.00 92.88 313 TYR A O 1
ATOM 2520 N N . GLU A 1 314 ? -19.891 10.719 11.880 1.00 93.50 314 GLU A N 1
ATOM 2521 C CA . GLU A 1 314 ? -21.086 9.873 11.747 1.00 93.50 314 GLU A CA 1
ATOM 2522 C C . GLU A 1 314 ? -21.855 10.174 10.452 1.00 93.50 314 GLU A C 1
ATOM 2524 O O . GLU A 1 314 ? -22.265 9.253 9.751 1.00 93.50 314 GLU A O 1
ATOM 2529 N N . LEU A 1 315 ? -21.973 11.443 10.050 1.00 91.69 315 LEU A N 1
ATOM 2530 C CA . LEU A 1 315 ? -22.604 11.787 8.769 1.00 91.69 315 LEU A CA 1
ATOM 2531 C C . LEU A 1 315 ? -21.809 11.272 7.563 1.00 91.69 315 LEU A C 1
ATOM 2533 O O . LEU A 1 315 ? -22.400 10.852 6.565 1.00 91.69 315 LEU A O 1
ATOM 2537 N N . ILE A 1 316 ? -20.477 11.301 7.649 1.00 91.56 316 ILE A N 1
ATOM 2538 C CA . ILE A 1 316 ? -19.585 10.712 6.642 1.00 91.56 316 ILE A CA 1
ATOM 2539 C C . ILE A 1 316 ? -19.779 9.195 6.584 1.00 91.56 316 ILE A C 1
ATOM 2541 O O . ILE A 1 316 ? -19.955 8.635 5.502 1.00 91.56 316 ILE A O 1
ATOM 2545 N N . LYS A 1 317 ? -19.808 8.530 7.742 1.00 94.06 317 LYS A N 1
ATOM 2546 C CA . LYS A 1 317 ? -20.064 7.091 7.864 1.00 94.06 317 LYS A CA 1
ATOM 2547 C C . LYS A 1 317 ? -21.391 6.689 7.215 1.00 94.06 317 LYS A C 1
ATOM 2549 O O . LYS A 1 317 ? -21.425 5.697 6.492 1.00 94.06 317 LYS A O 1
ATOM 2554 N N . GLU A 1 318 ? -22.460 7.457 7.423 1.00 92.69 318 GLU A N 1
ATOM 2555 C CA . GLU A 1 318 ? -23.764 7.217 6.791 1.00 92.69 318 GLU A CA 1
ATOM 2556 C C . GLU A 1 318 ? -23.713 7.324 5.260 1.00 92.69 318 GLU A C 1
ATOM 2558 O O . GLU A 1 318 ? -24.291 6.487 4.567 1.00 92.69 318 GLU A O 1
ATOM 2563 N N . GLU A 1 319 ? -23.022 8.329 4.714 1.00 91.00 319 GLU A N 1
ATOM 2564 C CA . GLU A 1 319 ? -22.860 8.474 3.259 1.00 91.00 319 GLU A CA 1
ATOM 2565 C C . GLU A 1 319 ? -22.004 7.336 2.677 1.00 91.00 319 GLU A C 1
ATOM 2567 O O . GLU A 1 319 ? -22.360 6.770 1.644 1.00 91.00 319 GLU A O 1
ATOM 2572 N N . LEU A 1 320 ? -20.923 6.933 3.356 1.00 92.56 320 LEU A N 1
ATOM 2573 C CA . LEU A 1 320 ? -20.105 5.790 2.935 1.00 92.56 320 LEU A CA 1
ATOM 2574 C C . LEU A 1 320 ? -20.886 4.473 2.982 1.00 92.56 320 LEU A C 1
ATOM 2576 O O . LEU A 1 320 ? -20.767 3.661 2.067 1.00 92.56 320 LEU A O 1
ATOM 2580 N N . ALA A 1 321 ? -21.721 4.264 4.001 1.00 94.31 321 ALA A N 1
ATOM 2581 C CA . ALA A 1 321 ? -22.549 3.066 4.115 1.00 94.31 321 ALA A CA 1
ATOM 2582 C C . ALA A 1 321 ? -23.571 2.945 2.969 1.00 94.31 321 ALA A C 1
ATOM 2584 O O . ALA A 1 321 ? -23.906 1.833 2.564 1.00 94.31 321 ALA A O 1
ATOM 2585 N N . GLN A 1 322 ? -24.037 4.066 2.404 1.00 92.50 322 GLN A N 1
ATOM 2586 C CA . GLN A 1 322 ? -24.888 4.056 1.206 1.00 92.50 322 GLN A CA 1
ATOM 2587 C C . GLN A 1 322 ? -24.113 3.615 -0.041 1.00 92.50 322 GLN A C 1
ATOM 2589 O O . GLN A 1 322 ? -24.639 2.857 -0.856 1.00 92.50 322 GLN A O 1
ATOM 2594 N N . ASN A 1 323 ? -22.860 4.056 -0.175 1.00 91.44 323 ASN A N 1
ATOM 2595 C CA . ASN A 1 323 ? -21.994 3.693 -1.297 1.00 91.44 323 ASN A CA 1
ATOM 2596 C C . ASN A 1 323 ? -21.490 2.241 -1.214 1.00 91.44 323 ASN A C 1
ATOM 2598 O O . ASN A 1 323 ? -21.239 1.621 -2.248 1.00 91.44 323 ASN A O 1
ATOM 2602 N N . TYR A 1 324 ? -21.364 1.704 0.003 1.00 94.25 324 TYR A N 1
ATOM 2603 C CA . TYR A 1 324 ? -20.816 0.378 0.288 1.00 94.25 324 TYR A CA 1
ATOM 2604 C C . TYR A 1 324 ? -21.726 -0.429 1.234 1.00 94.25 324 TYR A C 1
ATOM 2606 O O . TYR A 1 324 ? -21.357 -0.708 2.376 1.00 94.25 324 TYR A O 1
ATOM 2614 N N . PRO A 1 325 ? -22.917 -0.857 0.779 1.00 95.44 325 PRO A N 1
ATOM 2615 C CA . PRO A 1 325 ? -23.967 -1.411 1.642 1.00 95.44 325 PRO A CA 1
ATOM 2616 C C . PRO A 1 325 ? -23.614 -2.720 2.368 1.00 95.44 325 PRO A C 1
ATOM 2618 O O . PRO A 1 325 ? -24.307 -3.097 3.311 1.00 95.44 325 PRO A O 1
ATOM 2621 N N . LYS A 1 326 ? -22.569 -3.440 1.942 1.00 97.00 326 LYS A N 1
ATOM 2622 C CA . LYS A 1 326 ? -22.091 -4.674 2.597 1.00 97.00 326 LYS A CA 1
ATOM 2623 C C . LYS A 1 326 ? -20.806 -4.475 3.408 1.00 97.00 326 LYS A C 1
ATOM 2625 O O . LYS A 1 326 ? -20.263 -5.440 3.950 1.00 97.00 326 LYS A O 1
ATOM 2630 N N . MET A 1 327 ? -20.316 -3.243 3.498 1.00 97.25 327 MET A N 1
ATOM 2631 C CA . MET A 1 327 ? -19.171 -2.880 4.323 1.00 97.25 327 MET A CA 1
ATOM 2632 C C . MET A 1 327 ? -19.657 -2.335 5.663 1.00 97.25 327 MET A C 1
ATOM 2634 O O . MET A 1 327 ? -20.570 -1.514 5.723 1.00 97.25 327 MET A O 1
ATOM 2638 N N . LYS A 1 328 ? -19.009 -2.739 6.755 1.00 97.88 328 LYS A N 1
ATOM 2639 C CA . LYS A 1 328 ? -19.185 -2.090 8.052 1.00 97.88 328 LYS A CA 1
ATOM 2640 C C . LYS A 1 328 ? -18.201 -0.928 8.163 1.00 97.88 328 LYS A C 1
ATOM 2642 O O . LYS A 1 328 ? -16.994 -1.144 8.274 1.00 97.88 328 LYS A O 1
ATOM 2647 N N . ILE A 1 329 ? -18.716 0.298 8.147 1.00 97.31 329 ILE A N 1
ATOM 2648 C CA . ILE A 1 329 ? -17.897 1.499 8.333 1.00 97.31 329 ILE A CA 1
ATOM 2649 C C . ILE A 1 329 ? -17.589 1.666 9.828 1.00 97.31 329 ILE A C 1
ATOM 2651 O O . ILE A 1 329 ? -18.489 1.909 10.632 1.00 97.31 329 ILE A O 1
ATOM 2655 N N . LEU A 1 330 ? -16.325 1.500 10.212 1.00 97.06 330 LEU A N 1
ATOM 2656 C CA . LEU A 1 330 ? -15.863 1.554 11.595 1.00 97.06 330 LEU A CA 1
ATOM 2657 C C . LEU A 1 330 ? -15.397 2.975 11.947 1.00 97.06 330 LEU A C 1
ATOM 2659 O O . LEU A 1 330 ? -14.229 3.315 11.763 1.00 97.06 330 LEU A O 1
ATOM 2663 N N . ASN A 1 331 ? -16.309 3.793 12.476 1.00 95.88 331 ASN A N 1
ATOM 2664 C CA . ASN A 1 331 ? -15.985 5.088 13.078 1.00 95.88 331 ASN A CA 1
ATOM 2665 C C . ASN A 1 331 ? -15.848 4.919 14.597 1.00 95.88 331 ASN A C 1
ATOM 2667 O O . ASN A 1 331 ? -16.849 4.954 15.302 1.00 95.88 331 ASN A O 1
ATOM 2671 N N . ASN A 1 332 ? -14.629 4.675 15.091 1.00 96.06 332 ASN A N 1
ATOM 2672 C CA . ASN A 1 332 ? -14.370 4.401 16.515 1.00 96.06 332 ASN A CA 1
ATOM 2673 C C . ASN A 1 332 ? -15.203 3.211 17.025 1.00 96.06 332 ASN A C 1
ATOM 2675 O O . ASN A 1 332 ? -15.810 3.221 18.096 1.00 96.06 332 ASN A O 1
ATOM 2679 N N . GLU A 1 333 ? -15.239 2.153 16.222 1.00 97.00 333 GLU A N 1
ATOM 2680 C CA . GLU A 1 333 ? -16.044 0.956 16.444 1.00 97.00 333 GLU A CA 1
ATOM 2681 C C . GLU A 1 333 ? -15.205 -0.308 16.287 1.00 97.00 333 GLU A C 1
ATOM 2683 O O . GLU A 1 333 ? -14.090 -0.288 15.763 1.00 97.00 333 GLU A O 1
ATOM 2688 N N . SER A 1 334 ? -15.760 -1.440 16.721 1.00 97.50 334 SER A N 1
ATOM 2689 C CA . SER A 1 334 ? -15.139 -2.741 16.522 1.00 97.50 334 SER A CA 1
ATOM 2690 C C . SER A 1 334 ? -16.076 -3.758 15.876 1.00 97.50 334 SER A C 1
ATOM 2692 O O . SER A 1 334 ? -17.310 -3.647 15.893 1.00 97.50 334 SER A O 1
ATOM 2694 N N . VAL A 1 335 ? -15.474 -4.769 15.262 1.00 97.75 335 VAL A N 1
ATOM 2695 C CA . VAL A 1 335 ? -16.163 -5.964 14.777 1.00 97.75 335 VAL A CA 1
ATOM 2696 C C . VAL A 1 335 ? -15.268 -7.175 14.967 1.00 97.75 335 VAL A C 1
ATOM 2698 O O . VAL A 1 335 ? -14.047 -7.057 14.931 1.00 97.75 335 VAL A O 1
ATOM 2701 N N . ILE A 1 336 ? -15.871 -8.337 15.189 1.00 97.00 336 ILE A N 1
ATOM 2702 C CA . ILE A 1 336 ? -15.149 -9.605 15.226 1.00 97.00 336 ILE A CA 1
ATOM 2703 C C . ILE A 1 336 ? -15.440 -10.338 13.923 1.00 97.00 336 ILE A C 1
ATOM 2705 O O . ILE A 1 336 ? -16.602 -10.538 13.575 1.00 97.00 336 ILE A O 1
ATOM 2709 N N . TYR A 1 337 ? -14.387 -10.736 13.221 1.00 96.38 337 TYR A N 1
ATOM 2710 C CA . TYR A 1 337 ? -14.457 -11.564 12.023 1.00 96.38 337 TYR A CA 1
ATOM 2711 C C . TYR A 1 337 ? -13.434 -12.694 12.163 1.00 96.38 337 TYR A C 1
ATOM 2713 O O . TYR A 1 337 ? -12.299 -12.446 12.558 1.00 96.38 337 TYR A O 1
ATOM 2721 N N . GLU A 1 338 ? -13.866 -13.938 11.932 1.00 93.31 338 GLU A N 1
ATOM 2722 C CA . GLU A 1 338 ? -13.039 -15.152 12.080 1.00 93.31 338 GLU A CA 1
ATOM 2723 C C . GLU A 1 338 ? -12.224 -15.214 13.391 1.00 93.31 338 GLU A C 1
ATOM 2725 O O . GLU A 1 338 ? -11.068 -15.622 13.427 1.00 93.31 338 GLU A O 1
ATOM 2730 N N . GLY A 1 339 ? -12.839 -14.800 14.505 1.00 94.19 339 GLY A N 1
ATOM 2731 C CA . GLY A 1 339 ? -12.211 -14.843 15.830 1.00 94.19 339 GLY A CA 1
ATOM 2732 C C . GLY A 1 339 ? -11.191 -13.732 16.107 1.00 94.19 339 GLY A C 1
ATOM 2733 O O . GLY A 1 339 ? -10.622 -13.708 17.195 1.00 94.19 339 GLY A O 1
ATOM 2734 N N . VAL A 1 340 ? -10.995 -12.790 15.179 1.00 97.06 340 VAL A N 1
ATOM 2735 C CA . VAL A 1 340 ? -10.134 -11.611 15.350 1.00 97.06 340 VAL A CA 1
ATOM 2736 C C . VAL A 1 340 ? -10.997 -10.361 15.492 1.00 97.06 340 VAL A C 1
ATOM 2738 O O . VAL A 1 340 ? -11.925 -10.133 14.715 1.00 97.06 340 VAL A O 1
ATOM 2741 N N . ARG A 1 341 ? -10.698 -9.530 16.493 1.00 98.25 341 ARG A N 1
ATOM 2742 C CA . ARG A 1 341 ? -11.319 -8.216 16.681 1.00 98.25 341 ARG A CA 1
ATOM 2743 C C . ARG A 1 341 ? -10.590 -7.182 15.831 1.00 98.25 341 ARG A C 1
ATOM 2745 O O . ARG A 1 341 ? -9.408 -6.934 16.032 1.00 98.25 341 ARG A O 1
ATOM 2752 N N . TYR A 1 342 ? -11.316 -6.508 14.956 1.00 98.56 342 TYR A N 1
ATOM 2753 C CA . TYR A 1 342 ? -10.844 -5.339 14.225 1.00 98.56 342 TYR A CA 1
ATOM 2754 C C . TYR A 1 342 ? -11.418 -4.091 14.884 1.00 98.56 342 TYR A C 1
ATOM 2756 O O . TYR A 1 342 ? -12.637 -3.963 14.998 1.00 98.56 342 TYR A O 1
ATOM 2764 N N . ILE A 1 343 ? -10.549 -3.197 15.348 1.00 98.56 343 ILE A N 1
ATOM 2765 C CA . ILE A 1 343 ? -10.924 -1.899 15.914 1.00 98.56 343 ILE A CA 1
ATOM 2766 C C . ILE A 1 343 ? -10.613 -0.827 14.876 1.00 98.56 343 ILE A C 1
ATOM 2768 O O . ILE A 1 343 ? -9.443 -0.609 14.584 1.00 98.56 343 ILE A O 1
ATOM 2772 N N . GLY A 1 344 ? -11.632 -0.161 14.338 1.00 97.62 344 GLY A N 1
ATOM 2773 C CA . GLY A 1 344 ? -11.459 0.981 13.445 1.00 97.62 344 GLY A CA 1
ATOM 2774 C C . GLY A 1 344 ? -11.430 2.285 14.232 1.00 97.62 344 GLY A C 1
ATOM 2775 O O . GLY A 1 344 ? -12.380 2.566 14.960 1.00 97.62 344 GLY A O 1
ATOM 2776 N N . LEU A 1 345 ? -10.360 3.071 14.096 1.00 95.88 345 LEU A N 1
ATOM 2777 C CA . LEU A 1 345 ? -10.236 4.395 14.710 1.00 95.88 345 LEU A CA 1
ATOM 2778 C C . LEU A 1 345 ? -10.193 5.488 13.638 1.00 95.88 345 LEU A C 1
ATOM 2780 O O . LEU A 1 345 ? -9.335 5.462 12.751 1.00 95.88 345 LEU A O 1
ATOM 2784 N N . THR A 1 346 ? -11.062 6.487 13.779 1.00 92.25 346 THR A N 1
ATOM 2785 C CA . THR A 1 346 ? -11.075 7.691 12.943 1.00 92.25 346 THR A CA 1
ATOM 2786 C C . THR A 1 346 ? -10.164 8.727 13.579 1.00 92.25 346 THR A C 1
ATOM 2788 O O . THR A 1 346 ? -10.466 9.322 14.614 1.00 92.25 346 THR A O 1
ATOM 2791 N N . ILE A 1 347 ? -8.992 8.900 12.976 1.00 87.19 347 ILE A N 1
ATOM 2792 C CA . ILE A 1 347 ? -7.901 9.712 13.508 1.00 87.19 347 ILE A CA 1
ATOM 2793 C C . ILE A 1 347 ? -7.542 10.744 12.437 1.00 87.19 347 ILE A C 1
ATOM 2795 O O . ILE A 1 347 ? -7.062 10.347 11.374 1.00 87.19 347 ILE A O 1
ATOM 2799 N N . PRO A 1 348 ? -7.731 12.053 12.686 1.00 78.25 348 PRO A N 1
ATOM 2800 C CA . PRO A 1 348 ? -7.310 13.074 11.739 1.00 78.25 348 PRO A CA 1
ATOM 2801 C C . PRO A 1 348 ? -5.783 13.087 11.618 1.00 78.25 348 PRO A C 1
ATOM 2803 O O . PRO A 1 348 ? -5.057 12.934 12.610 1.00 78.25 348 PRO A O 1
ATOM 2806 N N . VAL A 1 349 ? -5.278 13.320 10.406 1.00 71.50 349 VAL A N 1
ATOM 2807 C CA . VAL A 1 349 ? -3.838 13.424 10.132 1.00 71.50 349 VAL A CA 1
ATOM 2808 C C . VAL A 1 349 ? -3.303 14.761 10.667 1.00 71.50 349 VAL A C 1
ATOM 2810 O O . VAL A 1 349 ? -3.080 15.731 9.952 1.00 71.50 349 VAL A O 1
ATOM 2813 N N . ALA A 1 350 ? -3.086 14.822 11.978 1.00 63.72 350 ALA A N 1
ATOM 2814 C CA . ALA A 1 350 ? -2.480 15.959 12.675 1.00 63.72 350 ALA A CA 1
ATOM 2815 C C . ALA A 1 350 ? -1.340 15.486 13.592 1.00 63.72 350 ALA A C 1
ATOM 2817 O O . ALA A 1 350 ? -1.194 15.945 14.731 1.00 63.72 350 ALA A O 1
ATOM 2818 N N . LEU A 1 351 ? -0.538 14.544 13.077 1.00 65.06 351 LEU A N 1
ATOM 2819 C CA . LEU A 1 351 ? 0.319 13.627 13.838 1.00 65.06 351 LEU A CA 1
ATOM 2820 C C . LEU A 1 351 ? 1.144 14.338 14.932 1.00 65.06 351 LEU A C 1
ATOM 2822 O O . LEU A 1 351 ? 1.116 13.959 16.099 1.00 65.06 351 LEU A O 1
ATOM 2826 N N . ALA A 1 352 ? 1.828 15.440 14.627 1.00 64.38 352 ALA A N 1
ATOM 2827 C CA . ALA A 1 352 ? 2.738 16.050 15.602 1.00 64.38 352 ALA A CA 1
ATOM 2828 C C . ALA A 1 352 ? 2.130 17.152 16.482 1.00 64.38 352 ALA A C 1
ATOM 2830 O O . ALA A 1 352 ? 2.413 17.204 17.680 1.00 64.38 352 ALA A O 1
ATOM 2831 N N . LYS A 1 353 ? 1.314 18.051 15.913 1.00 77.44 353 LYS A N 1
ATOM 2832 C CA . LYS A 1 353 ? 0.896 19.290 16.600 1.00 77.44 353 LYS A CA 1
ATOM 2833 C C . LYS A 1 353 ? -0.084 19.027 17.746 1.00 77.44 353 LYS A C 1
ATOM 2835 O O . LYS A 1 353 ? -0.036 19.721 18.756 1.00 77.44 353 LYS A O 1
ATOM 2840 N N . ARG A 1 354 ? -0.934 18.002 17.614 1.00 85.81 354 ARG A N 1
ATOM 2841 C CA . ARG A 1 354 ? -1.992 17.655 18.586 1.00 85.81 354 ARG A CA 1
ATOM 2842 C C . ARG A 1 354 ? -1.783 16.290 19.236 1.00 85.81 354 ARG A C 1
ATOM 2844 O O . ARG A 1 354 ? -2.703 15.692 19.784 1.00 85.81 354 ARG A O 1
ATOM 2851 N N . LYS A 1 355 ? -0.535 15.814 19.237 1.00 89.75 355 LYS A N 1
ATOM 2852 C CA . LYS A 1 355 ? -0.132 14.488 19.719 1.00 89.75 355 LYS A CA 1
ATOM 2853 C C . LYS A 1 355 ? -0.741 14.096 21.072 1.00 89.75 355 LYS A C 1
ATOM 2855 O O . LYS A 1 355 ? -1.192 12.967 21.231 1.00 89.75 355 LYS A O 1
ATOM 2860 N N . LYS A 1 356 ? -0.712 14.994 22.067 1.00 91.31 356 LYS A N 1
ATOM 2861 C CA . LYS A 1 356 ? -1.190 14.690 23.429 1.00 91.31 356 LYS A CA 1
ATOM 2862 C C . LYS A 1 356 ? -2.697 14.429 23.452 1.00 91.31 356 LYS A C 1
ATOM 2864 O O . LYS A 1 356 ? -3.132 13.459 24.060 1.00 91.31 356 LYS A O 1
ATOM 2869 N N . GLU A 1 357 ? -3.459 15.292 22.790 1.00 91.50 357 GLU A N 1
ATOM 2870 C CA . GLU A 1 357 ? -4.913 15.177 22.653 1.00 91.50 357 GLU A CA 1
ATOM 2871 C C . GLU A 1 357 ? -5.281 13.896 21.894 1.00 91.50 357 GLU A C 1
ATOM 2873 O O . GLU A 1 357 ? -6.094 13.108 22.370 1.00 91.50 357 GLU A O 1
ATOM 2878 N N . LEU A 1 358 ? -4.584 13.631 20.786 1.00 91.50 358 LEU A N 1
ATOM 2879 C CA . LEU A 1 358 ? -4.792 12.447 19.960 1.00 91.50 358 LEU A CA 1
ATOM 2880 C C . LEU A 1 358 ? -4.511 11.142 20.711 1.00 91.50 358 LEU A C 1
ATOM 2882 O O . LEU A 1 358 ? -5.331 10.232 20.702 1.00 91.50 358 LEU A O 1
ATOM 2886 N N . GLN A 1 359 ? -3.374 11.044 21.405 1.00 94.06 359 GLN A N 1
ATOM 2887 C CA . GLN A 1 359 ? -3.054 9.838 22.173 1.00 94.06 359 GLN A CA 1
ATOM 2888 C C . GLN A 1 359 ? -3.992 9.646 23.371 1.00 94.06 359 GLN A C 1
ATOM 2890 O O . GLN A 1 359 ? -4.271 8.509 23.742 1.00 94.06 359 GLN A O 1
ATOM 2895 N N . ASN A 1 360 ? -4.499 10.726 23.970 1.00 94.88 360 ASN A N 1
ATOM 2896 C CA . ASN A 1 360 ? -5.517 10.614 25.011 1.00 94.88 360 ASN A CA 1
ATOM 2897 C C . ASN A 1 360 ? -6.824 10.040 24.445 1.00 94.88 360 ASN A C 1
ATOM 2899 O O . ASN A 1 360 ? -7.379 9.109 25.023 1.00 94.88 360 ASN A O 1
ATOM 2903 N N . PHE A 1 361 ? -7.267 10.540 23.290 1.00 94.50 361 PHE A N 1
ATOM 2904 C CA . PHE A 1 361 ? -8.420 10.000 22.574 1.00 94.50 361 PHE A CA 1
ATOM 2905 C C . PHE A 1 361 ? -8.237 8.512 22.227 1.00 94.50 361 PHE A C 1
ATOM 2907 O O . PHE A 1 361 ? -9.055 7.690 22.631 1.00 94.50 361 PHE A O 1
ATOM 2914 N N . ILE A 1 362 ? -7.113 8.139 21.599 1.00 95.62 362 ILE A N 1
ATOM 2915 C CA . ILE A 1 362 ? -6.793 6.738 21.270 1.00 95.62 362 ILE A CA 1
ATOM 2916 C C . ILE A 1 362 ? -6.840 5.852 22.523 1.00 95.62 362 ILE A C 1
ATOM 2918 O O . ILE A 1 362 ? -7.371 4.747 22.477 1.00 95.62 362 ILE A O 1
ATOM 2922 N N . ALA A 1 363 ? -6.297 6.314 23.654 1.00 96.56 363 ALA A N 1
ATOM 2923 C CA . ALA A 1 363 ? -6.303 5.541 24.894 1.00 96.56 363 ALA A CA 1
ATOM 2924 C C . ALA A 1 363 ? -7.721 5.300 25.434 1.00 96.56 363 ALA A C 1
ATOM 2926 O O . ALA A 1 363 ? -8.014 4.199 25.904 1.00 96.56 363 ALA A O 1
ATOM 2927 N N . ILE A 1 364 ? -8.581 6.321 25.387 1.00 96.31 364 ILE A N 1
ATOM 2928 C CA . ILE A 1 364 ? -9.975 6.230 25.834 1.00 96.31 364 ILE A CA 1
ATOM 2929 C C . ILE A 1 364 ? -10.743 5.254 24.940 1.00 96.31 364 ILE A C 1
ATOM 2931 O O . ILE A 1 364 ? -11.351 4.314 25.458 1.00 96.31 364 ILE A O 1
ATOM 2935 N N . GLU A 1 365 ? -10.640 5.411 23.619 1.00 96.62 365 GLU A N 1
ATOM 2936 C CA . GLU A 1 365 ? -11.379 4.571 22.677 1.00 96.62 365 GLU A CA 1
ATOM 2937 C C . GLU A 1 365 ? -10.897 3.130 22.668 1.00 96.62 365 GLU A C 1
ATOM 2939 O O . GLU A 1 365 ? -11.715 2.215 22.743 1.00 96.62 365 GLU A O 1
ATOM 2944 N N . LEU A 1 366 ? -9.583 2.888 22.677 1.00 97.44 366 LEU A N 1
ATOM 2945 C CA . LEU A 1 366 ? -9.070 1.524 22.782 1.00 97.44 366 LEU A CA 1
ATOM 2946 C C . LEU A 1 366 ? -9.540 0.859 24.076 1.00 97.44 366 LEU A C 1
ATOM 2948 O O . LEU A 1 366 ? -10.001 -0.278 24.034 1.00 97.44 366 LEU A O 1
ATOM 2952 N N . LYS A 1 367 ? -9.496 1.558 25.217 1.00 97.12 367 LYS A N 1
ATOM 2953 C CA . LYS A 1 367 ? -9.991 1.008 26.487 1.00 97.12 367 LYS A CA 1
ATOM 2954 C C . LYS A 1 367 ? -11.477 0.650 26.411 1.00 97.12 367 LYS A C 1
ATOM 2956 O O . LYS A 1 367 ? -11.873 -0.398 26.919 1.00 97.12 367 LYS A O 1
ATOM 2961 N N . ARG A 1 368 ? -12.297 1.501 25.788 1.00 97.00 368 ARG A N 1
ATOM 2962 C CA . ARG A 1 368 ? -13.734 1.257 25.605 1.00 97.00 368 ARG A CA 1
ATOM 2963 C C . ARG A 1 368 ? -13.991 0.061 24.684 1.00 97.00 368 ARG A C 1
ATOM 2965 O O . ARG A 1 368 ? -14.790 -0.803 25.028 1.00 97.00 368 ARG A O 1
ATOM 2972 N N . LEU A 1 369 ? -13.301 -0.002 23.546 1.00 97.31 369 LEU A N 1
ATOM 2973 C CA . LEU A 1 369 ? -13.531 -0.979 22.474 1.00 97.31 369 LEU A CA 1
ATOM 2974 C C . LEU A 1 369 ? -12.932 -2.361 22.753 1.00 97.31 369 LEU A C 1
ATOM 2976 O O . LEU A 1 369 ? -13.472 -3.365 22.291 1.00 97.31 369 LEU A O 1
ATOM 2980 N N . LEU A 1 370 ? -11.841 -2.425 23.516 1.00 96.44 370 LEU A N 1
ATOM 2981 C CA . LEU A 1 370 ? -11.300 -3.678 24.050 1.00 96.44 370 LEU A CA 1
ATOM 2982 C C . LEU A 1 370 ? -12.167 -4.232 25.191 1.00 96.44 370 LEU A C 1
ATOM 2984 O O . LEU A 1 370 ? -12.181 -5.440 25.435 1.00 96.44 370 LEU A O 1
ATOM 2988 N N . ALA A 1 371 ? -12.908 -3.348 25.869 1.00 88.69 371 ALA A N 1
ATOM 2989 C CA . ALA A 1 371 ? -13.736 -3.660 27.025 1.00 88.69 371 ALA A CA 1
ATOM 2990 C C . ALA A 1 371 ? -12.943 -4.440 28.097 1.00 88.69 371 ALA A C 1
ATOM 2992 O O . ALA A 1 371 ? -11.835 -4.050 28.463 1.00 88.69 371 ALA A O 1
ATOM 2993 N N . GLN A 1 372 ? -13.511 -5.518 28.644 1.00 86.44 372 GLN A N 1
ATOM 2994 C CA . GLN A 1 372 ? -12.849 -6.370 29.644 1.00 86.44 372 GLN A CA 1
ATOM 2995 C C . GLN A 1 372 ? -12.175 -7.609 29.037 1.00 86.44 372 GLN A C 1
ATOM 2997 O O . GLN A 1 372 ? -11.529 -8.374 29.751 1.00 86.44 372 GLN A O 1
ATOM 3002 N N . ASP A 1 373 ? -12.318 -7.820 27.730 1.00 91.62 373 ASP A N 1
ATOM 3003 C CA . ASP A 1 373 ? -11.841 -9.024 27.068 1.00 91.62 373 ASP A CA 1
ATOM 3004 C C . ASP A 1 373 ? -10.416 -8.845 26.549 1.00 91.62 373 ASP A C 1
ATOM 3006 O O . ASP A 1 373 ? -10.163 -8.199 25.526 1.00 91.62 373 ASP A O 1
ATOM 3010 N N . LYS A 1 374 ? -9.502 -9.473 27.286 1.00 93.81 374 LYS A N 1
ATOM 3011 C CA . LYS A 1 374 ? -8.061 -9.457 27.049 1.00 93.81 374 LYS A CA 1
ATOM 3012 C C . LYS A 1 374 ? -7.584 -10.515 26.059 1.00 93.81 374 LYS A C 1
ATOM 3014 O O . LYS A 1 374 ? -6.425 -10.446 25.659 1.00 93.81 374 LYS A O 1
ATOM 3019 N N . GLN A 1 375 ? -8.416 -11.496 25.705 1.00 94.44 375 GLN A N 1
ATOM 3020 C CA . GLN A 1 375 ? -7.960 -12.708 25.021 1.00 94.44 375 GLN A CA 1
ATOM 3021 C C . GLN A 1 375 ? -8.116 -12.640 23.507 1.00 94.44 375 GLN A C 1
ATOM 3023 O O . GLN A 1 375 ? -7.237 -13.135 22.799 1.00 94.44 375 GLN A O 1
ATOM 3028 N N . ILE A 1 376 ? -9.195 -12.031 23.005 1.00 96.12 376 ILE A N 1
ATOM 3029 C CA . ILE A 1 376 ? -9.444 -11.993 21.560 1.00 96.12 376 ILE A CA 1
ATOM 3030 C C . ILE A 1 376 ? -8.288 -11.274 20.842 1.00 96.12 376 ILE A C 1
ATOM 3032 O O . ILE A 1 376 ? -8.018 -10.105 21.153 1.00 96.12 376 ILE A O 1
ATOM 3036 N N . PRO A 1 377 ? -7.620 -11.936 19.873 1.00 96.69 377 PRO A N 1
ATOM 3037 C CA . PRO A 1 377 ? -6.612 -11.293 19.047 1.00 96.69 377 PRO A CA 1
ATOM 3038 C C . PRO A 1 377 ? -7.197 -10.050 18.389 1.00 96.69 377 PRO A C 1
ATOM 3040 O O . PRO A 1 377 ? -8.258 -10.102 17.770 1.00 96.69 377 PRO A O 1
ATOM 3043 N N . THR A 1 378 ? -6.533 -8.916 18.572 1.00 98.19 378 THR A N 1
ATOM 3044 C CA . THR A 1 378 ? -7.049 -7.610 18.176 1.00 98.19 378 THR A CA 1
ATOM 3045 C C . THR A 1 378 ? -6.102 -6.921 17.202 1.00 98.19 378 THR A C 1
ATOM 3047 O O . THR A 1 378 ? -4.900 -6.823 17.446 1.00 98.19 378 THR A O 1
ATOM 3050 N N . VAL A 1 379 ? -6.662 -6.398 16.115 1.00 98.31 379 VAL A N 1
ATOM 3051 C CA . VAL A 1 379 ? -5.974 -5.590 15.109 1.00 98.31 379 VAL A CA 1
ATOM 3052 C C . VAL A 1 379 ? -6.565 -4.187 15.130 1.00 98.31 379 VAL A C 1
ATOM 3054 O O . VAL A 1 379 ? -7.778 -4.014 14.996 1.00 98.31 379 VAL A O 1
ATOM 3057 N N . VAL A 1 380 ? -5.715 -3.177 15.307 1.00 98.25 380 VAL A N 1
ATOM 3058 C CA . VAL A 1 380 ? -6.135 -1.771 15.240 1.00 98.25 380 VAL A CA 1
ATOM 3059 C C . VAL A 1 380 ? -5.986 -1.279 13.804 1.00 98.25 380 VAL A C 1
ATOM 3061 O O . VAL A 1 380 ? -4.922 -1.411 13.208 1.00 98.25 380 VAL A O 1
ATOM 3064 N N . VAL A 1 381 ? -7.050 -0.719 13.245 1.00 97.88 381 VAL A N 1
ATOM 3065 C CA . VAL A 1 381 ? -7.131 -0.243 11.865 1.00 97.88 381 VAL A CA 1
ATOM 3066 C C . VAL A 1 381 ? -7.409 1.256 11.895 1.00 97.88 381 VAL A C 1
ATOM 3068 O O . VAL A 1 381 ? -8.382 1.702 12.498 1.00 97.88 381 VAL A O 1
ATOM 3071 N N . SER A 1 382 ? -6.556 2.053 11.264 1.00 95.12 382 SER A N 1
ATOM 3072 C CA . SER A 1 382 ? -6.735 3.505 11.178 1.00 95.12 382 SER A CA 1
ATOM 3073 C C . SER A 1 382 ? -6.074 4.039 9.922 1.00 95.12 382 SER A C 1
ATOM 3075 O O . SER A 1 382 ? -4.959 3.640 9.619 1.00 95.12 382 SER A O 1
ATOM 3077 N N . HIS A 1 383 ? -6.704 4.964 9.196 1.00 92.69 383 HIS A N 1
ATOM 3078 C CA . HIS A 1 383 ? -6.052 5.562 8.027 1.00 92.69 383 HIS A CA 1
ATOM 3079 C C . HIS A 1 383 ? -4.748 6.274 8.426 1.00 92.69 383 HIS A C 1
ATOM 3081 O O . HIS A 1 383 ? -3.665 5.929 7.950 1.00 92.69 383 HIS A O 1
ATOM 3087 N N . ALA A 1 384 ? -4.832 7.192 9.392 1.00 89.56 384 ALA A N 1
ATOM 3088 C CA . ALA A 1 384 ? -3.654 7.807 9.979 1.00 89.56 384 ALA A CA 1
ATOM 3089 C C . ALA A 1 384 ? -2.890 6.795 10.864 1.00 89.56 384 ALA A C 1
ATOM 3091 O O . ALA A 1 384 ? -3.499 6.118 11.699 1.00 89.56 384 ALA A O 1
ATOM 3092 N N . PRO A 1 385 ? -1.556 6.712 10.757 1.00 89.75 385 PRO A N 1
ATOM 3093 C CA . PRO A 1 385 ? -0.757 5.862 11.631 1.00 89.75 385 PRO A CA 1
ATOM 3094 C C . PRO A 1 385 ? -0.821 6.323 13.092 1.00 89.75 385 PRO A C 1
ATOM 3096 O O . PRO A 1 385 ? -0.751 7.517 13.397 1.00 89.75 385 PRO A O 1
ATOM 3099 N N . LEU A 1 386 ? -0.893 5.360 14.015 1.00 91.44 386 LEU A N 1
ATOM 3100 C CA . LEU A 1 386 ? -1.068 5.624 15.449 1.00 91.44 386 LEU A CA 1
ATOM 3101 C C . LEU A 1 386 ? 0.122 6.375 16.066 1.00 91.44 386 LEU A C 1
ATOM 3103 O O . LEU A 1 386 ? -0.059 7.320 16.830 1.00 91.44 386 LEU A O 1
ATOM 3107 N N . PHE A 1 387 ? 1.343 5.923 15.774 1.00 91.75 387 PHE A N 1
ATOM 3108 C CA . PHE A 1 387 ? 2.613 6.508 16.220 1.00 91.75 387 PHE A CA 1
ATOM 3109 C C . PHE A 1 387 ? 3.783 5.824 15.498 1.00 91.75 387 PHE A C 1
ATOM 3111 O O . PHE A 1 387 ? 3.635 4.733 14.946 1.00 91.75 387 PHE A O 1
ATOM 3118 N N . ASN A 1 388 ? 4.962 6.453 15.505 1.00 90.38 388 ASN A N 1
ATOM 3119 C CA . ASN A 1 388 ? 6.135 5.999 14.745 1.00 90.38 388 ASN A CA 1
ATOM 3120 C C . ASN A 1 388 ? 6.565 4.552 15.044 1.00 90.38 388 ASN A C 1
ATOM 3122 O O . ASN A 1 388 ? 7.095 3.867 14.168 1.00 90.38 388 ASN A O 1
ATOM 3126 N N . GLU A 1 389 ? 6.370 4.077 16.274 1.00 93.19 389 GLU A N 1
ATOM 3127 C CA . GLU A 1 389 ? 6.725 2.712 16.664 1.00 93.19 389 GLU A CA 1
ATOM 3128 C C . GLU A 1 389 ? 5.896 1.654 15.916 1.00 93.19 389 GLU A C 1
ATOM 3130 O O . GLU A 1 389 ? 6.419 0.582 15.616 1.00 93.19 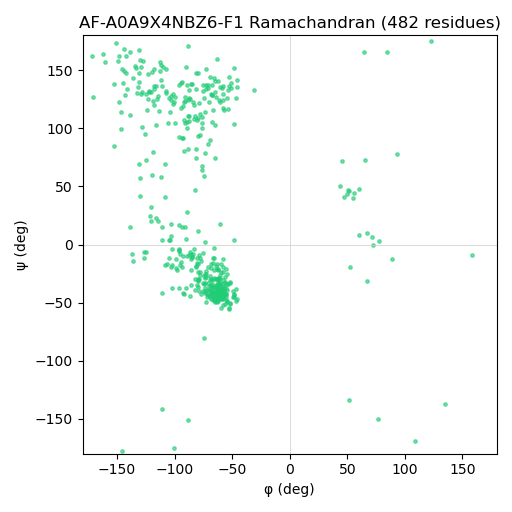389 GLU A O 1
ATOM 3135 N N . LEU A 1 390 ? 4.656 1.976 15.532 1.00 92.56 390 LEU A N 1
ATOM 3136 C CA . LEU A 1 390 ? 3.736 1.092 14.806 1.00 92.56 390 LEU A CA 1
ATOM 3137 C C . LEU A 1 390 ? 3.560 1.530 13.343 1.00 92.56 390 LEU A C 1
ATOM 3139 O O . LEU A 1 390 ? 2.437 1.548 12.858 1.00 92.56 390 LEU A O 1
ATOM 3143 N N . SER A 1 391 ? 4.644 1.946 12.661 1.00 88.38 391 SER A N 1
ATOM 3144 C CA . SER A 1 391 ? 4.489 2.728 11.419 1.00 88.38 391 SER A CA 1
ATOM 3145 C C . SER A 1 391 ? 5.168 2.295 10.104 1.00 88.38 391 SER A C 1
ATOM 3147 O O . SER A 1 391 ? 4.860 2.914 9.116 1.00 88.38 391 SER A O 1
ATOM 3149 N N . MET A 1 392 ? 6.104 1.367 9.948 1.00 86.12 392 MET A N 1
ATOM 3150 C CA . MET A 1 392 ? 6.934 1.185 8.699 1.00 86.12 392 MET A CA 1
ATOM 3151 C C . MET A 1 392 ? 7.678 2.409 8.109 1.00 86.12 392 MET A C 1
ATOM 3153 O O . MET A 1 392 ? 8.671 2.202 7.415 1.00 86.12 392 MET A O 1
ATOM 3157 N N . LEU A 1 393 ? 7.311 3.652 8.421 1.00 83.25 393 LEU A N 1
ATOM 3158 C CA . LEU A 1 393 ? 7.948 4.852 7.906 1.00 83.25 393 LEU A CA 1
ATOM 3159 C C . LEU A 1 393 ? 9.402 4.925 8.381 1.00 83.25 393 LEU A C 1
ATOM 3161 O O . LEU A 1 393 ? 9.701 4.829 9.574 1.00 83.25 393 LEU A O 1
ATOM 3165 N N . SER A 1 394 ? 10.317 5.100 7.431 1.00 82.25 394 SER A N 1
ATOM 3166 C CA . SER A 1 394 ? 11.741 5.212 7.729 1.00 82.25 394 SER A CA 1
ATOM 3167 C C . SER A 1 394 ? 12.038 6.505 8.497 1.00 82.25 394 SER A C 1
ATOM 3169 O O . SER A 1 394 ? 11.597 7.569 8.059 1.00 82.25 394 SER A O 1
ATOM 3171 N N . PRO A 1 395 ? 12.888 6.479 9.544 1.00 84.50 395 PRO A N 1
ATOM 3172 C CA . PRO A 1 395 ? 13.375 7.688 10.213 1.00 84.50 395 PRO A CA 1
ATOM 3173 C C . PRO A 1 395 ? 14.109 8.687 9.303 1.00 84.50 395 PRO A C 1
ATOM 3175 O O . PRO A 1 395 ? 14.393 9.804 9.733 1.00 84.50 395 PRO A O 1
ATOM 3178 N N . LYS A 1 396 ? 14.465 8.275 8.077 1.00 82.38 396 LYS A N 1
ATOM 3179 C CA . LYS A 1 396 ? 15.083 9.119 7.043 1.00 82.38 396 LYS A CA 1
ATOM 3180 C C . LYS A 1 396 ? 14.060 9.816 6.133 1.00 82.38 396 LYS A C 1
ATOM 3182 O O . LYS A 1 396 ? 14.465 10.653 5.335 1.00 82.38 396 LYS A O 1
ATOM 3187 N N . SER A 1 397 ? 12.778 9.453 6.208 1.00 79.25 397 SER A N 1
ATOM 3188 C CA . SER A 1 397 ? 11.722 10.056 5.390 1.00 79.25 397 SER A CA 1
ATOM 3189 C C . SER A 1 397 ? 11.467 11.507 5.802 1.00 79.25 397 SER A C 1
ATOM 3191 O O . SER A 1 397 ? 11.495 11.829 6.990 1.00 79.25 397 SER A O 1
ATOM 3193 N N . SER A 1 398 ? 11.160 12.371 4.832 1.00 79.25 398 SER A N 1
ATOM 3194 C CA . SER A 1 398 ? 10.709 13.746 5.081 1.00 79.25 398 SER A CA 1
ATOM 3195 C C . SER A 1 398 ? 9.389 13.796 5.849 1.00 79.25 398 SER A C 1
ATOM 3197 O O . SER A 1 398 ? 9.167 14.725 6.620 1.00 79.25 398 SER A O 1
ATOM 3199 N N . SER A 1 399 ? 8.542 12.775 5.693 1.00 80.19 399 SER A N 1
ATOM 3200 C CA . SER A 1 399 ? 7.272 12.652 6.415 1.00 80.19 399 SER A CA 1
ATOM 3201 C C . SER A 1 399 ? 7.455 12.151 7.854 1.00 80.19 399 SER A C 1
ATOM 3203 O O . SER A 1 399 ? 6.511 12.161 8.640 1.00 80.19 399 SER A O 1
ATOM 3205 N N . TYR A 1 400 ? 8.661 11.705 8.238 1.00 84.94 400 TYR A N 1
ATOM 3206 C CA . TYR A 1 400 ? 8.903 11.146 9.566 1.00 84.94 400 TYR A CA 1
ATOM 3207 C C . TYR A 1 400 ? 9.078 12.246 10.611 1.00 84.94 400 TYR A C 1
ATOM 3209 O O . TYR A 1 400 ? 10.120 12.902 10.706 1.00 84.94 400 TYR A O 1
ATOM 3217 N N . ASN A 1 401 ? 8.085 12.400 11.484 1.00 86.56 401 ASN A N 1
ATOM 3218 C CA . ASN A 1 401 ? 8.185 13.329 12.597 1.00 86.56 401 ASN A CA 1
ATOM 3219 C C . ASN A 1 401 ? 8.726 12.639 13.855 1.00 86.56 401 ASN A C 1
ATOM 3221 O O . ASN A 1 401 ? 7.998 11.927 14.542 1.00 86.56 401 ASN A O 1
ATOM 3225 N N . LYS A 1 402 ? 9.978 12.924 14.238 1.00 88.00 402 LYS A N 1
ATOM 3226 C CA . LYS A 1 402 ? 10.634 12.330 15.424 1.00 88.00 402 LYS A CA 1
ATOM 3227 C C . LYS A 1 402 ? 9.856 12.500 16.735 1.00 88.00 402 LYS A C 1
ATOM 3229 O O . LYS A 1 402 ? 10.045 11.691 17.644 1.00 88.00 402 LYS A O 1
ATOM 3234 N N . SER A 1 403 ? 9.012 13.527 16.850 1.00 87.50 403 SER A N 1
ATOM 3235 C CA . SER A 1 403 ? 8.224 13.784 18.060 1.00 87.50 403 SER A CA 1
ATOM 3236 C C . SER A 1 403 ? 6.976 12.897 18.179 1.00 87.50 403 SER A C 1
ATOM 3238 O O . SER A 1 403 ? 6.462 12.725 19.289 1.00 87.50 403 SER A O 1
ATOM 3240 N N . TYR A 1 404 ? 6.532 12.259 17.089 1.00 89.38 404 TYR A N 1
ATOM 3241 C CA . TYR A 1 404 ? 5.316 11.438 17.022 1.00 89.38 404 TYR A CA 1
ATOM 3242 C C . TYR A 1 404 ? 5.497 9.995 17.534 1.00 89.38 404 TYR A C 1
ATOM 3244 O O . TYR A 1 404 ? 5.110 9.012 16.912 1.00 89.38 404 TYR A O 1
ATOM 3252 N N . LYS A 1 405 ? 6.132 9.865 18.698 1.00 92.00 405 LYS A N 1
ATOM 3253 C CA . LYS A 1 405 ? 6.310 8.600 19.429 1.00 92.00 405 LYS A CA 1
ATOM 3254 C C . LYS A 1 405 ? 5.171 8.335 20.406 1.00 92.00 405 LYS A C 1
ATOM 3256 O O . LYS A 1 405 ? 4.619 9.301 20.937 1.00 92.00 405 LYS A O 1
ATOM 3261 N N . CYS A 1 406 ? 4.854 7.091 20.743 1.00 94.50 406 CYS A N 1
ATOM 3262 C CA . CYS A 1 406 ? 3.924 6.838 21.848 1.00 94.50 406 CYS A CA 1
ATOM 3263 C C . CYS A 1 406 ? 4.491 7.402 23.165 1.00 94.50 406 CYS A C 1
ATOM 3265 O O . CYS A 1 406 ? 5.614 7.103 23.562 1.00 94.50 406 CYS A O 1
ATOM 3267 N N . SER A 1 407 ? 3.727 8.264 23.838 1.00 93.19 407 SER A N 1
ATOM 3268 C CA . SER A 1 407 ? 4.088 8.839 25.146 1.00 93.19 407 SER A CA 1
ATOM 3269 C C . SER A 1 407 ? 3.004 8.649 26.206 1.00 93.19 407 SER A C 1
ATOM 3271 O O . SER A 1 407 ? 3.213 8.972 27.374 1.00 93.19 407 SER A O 1
ATOM 3273 N N . HIS A 1 408 ? 1.840 8.133 25.814 1.00 95.88 408 HIS A N 1
ATOM 3274 C CA . HIS A 1 408 ? 0.704 7.956 26.701 1.00 95.88 408 HIS A CA 1
ATOM 3275 C C . HIS A 1 408 ? 0.771 6.594 27.399 1.00 95.88 408 HIS A C 1
ATOM 3277 O O . HIS A 1 408 ? 0.556 5.555 26.776 1.00 95.88 408 HIS A O 1
ATOM 3283 N N . ARG A 1 409 ? 1.026 6.594 28.715 1.00 94.50 409 ARG A N 1
ATOM 3284 C CA . ARG A 1 409 ? 1.165 5.359 29.512 1.00 94.50 409 ARG A CA 1
ATOM 3285 C C . ARG A 1 409 ? -0.048 4.437 29.412 1.00 94.50 409 ARG A C 1
ATOM 3287 O O . ARG A 1 409 ? 0.129 3.235 29.318 1.00 94.50 409 ARG A O 1
ATOM 3294 N N . GLY A 1 410 ? -1.258 4.998 29.349 1.00 95.81 410 GLY A N 1
ATOM 3295 C CA . GLY A 1 410 ? -2.474 4.200 29.179 1.00 95.81 410 GLY A CA 1
ATOM 3296 C C . GLY A 1 410 ? -2.492 3.390 27.879 1.00 95.81 410 GLY A C 1
ATOM 3297 O O . GLY A 1 410 ? -2.978 2.271 27.890 1.00 95.81 410 GLY A O 1
ATOM 3298 N N . ILE A 1 411 ? -1.909 3.901 26.784 1.00 97.06 411 ILE A N 1
ATOM 3299 C CA . ILE A 1 411 ? -1.798 3.127 25.537 1.00 97.06 411 ILE A CA 1
ATOM 3300 C C . ILE A 1 411 ? -0.815 1.977 25.747 1.00 97.06 411 ILE A C 1
ATOM 3302 O O . ILE A 1 411 ? -1.129 0.843 25.407 1.00 97.06 411 ILE A O 1
ATOM 3306 N N . LEU A 1 412 ? 0.352 2.261 26.337 1.00 96.06 412 LEU A N 1
ATOM 3307 C CA . LEU A 1 412 ? 1.364 1.236 26.600 1.00 96.06 412 LEU A CA 1
ATOM 3308 C C . LEU A 1 412 ? 0.782 0.082 27.424 1.00 96.06 412 LEU A C 1
ATOM 3310 O O . LEU A 1 412 ? 0.918 -1.063 27.004 1.00 96.06 412 LEU A O 1
ATOM 3314 N N . SER A 1 413 ? 0.064 0.393 28.509 1.00 95.56 413 SER A N 1
ATOM 3315 C CA . SER A 1 413 ? -0.595 -0.605 29.358 1.00 95.56 413 SER A CA 1
ATOM 3316 C C . SER A 1 413 ? -1.679 -1.390 28.621 1.00 95.56 413 SER A C 1
ATOM 3318 O O . SER A 1 413 ? -1.759 -2.597 28.792 1.00 95.56 413 SER A O 1
ATOM 3320 N N . LEU A 1 414 ? -2.479 -0.759 27.752 1.00 96.94 414 LEU A N 1
ATOM 3321 C CA . LEU A 1 414 ? -3.471 -1.490 26.950 1.00 96.94 414 LEU A CA 1
ATOM 3322 C C . LEU A 1 414 ? -2.807 -2.515 26.022 1.00 96.94 414 LEU A C 1
ATOM 3324 O O . LEU A 1 414 ? -3.270 -3.647 25.929 1.00 96.94 414 LEU A O 1
ATOM 3328 N N . PHE A 1 415 ? -1.701 -2.147 25.374 1.00 96.25 415 PHE A N 1
ATOM 3329 C CA . PHE A 1 415 ? -0.949 -3.076 24.532 1.00 96.25 415 PHE A CA 1
ATOM 3330 C C . PHE A 1 415 ? -0.262 -4.186 25.340 1.00 96.25 415 PHE A C 1
ATOM 3332 O O . PHE A 1 415 ? -0.125 -5.293 24.829 1.00 96.25 415 PHE A O 1
ATOM 3339 N N . GLU A 1 416 ? 0.133 -3.939 26.591 1.00 94.38 416 GLU A N 1
ATOM 3340 C CA . GLU A 1 416 ? 0.653 -4.976 27.497 1.00 94.38 416 GLU A CA 1
ATOM 3341 C C . GLU A 1 416 ? -0.458 -5.924 27.977 1.00 94.38 416 GLU A C 1
ATOM 3343 O O . GLU A 1 416 ? -0.301 -7.144 27.913 1.00 94.38 416 GLU A O 1
ATOM 3348 N N . ASP A 1 417 ? -1.606 -5.382 28.377 1.00 94.50 417 ASP A N 1
ATOM 3349 C CA . ASP A 1 417 ? -2.677 -6.121 29.052 1.00 94.50 417 ASP A CA 1
ATOM 3350 C C . ASP A 1 417 ? -3.606 -6.888 28.105 1.00 94.50 417 ASP A C 1
ATOM 3352 O O . ASP A 1 417 ? -4.180 -7.902 28.505 1.00 94.50 417 ASP A O 1
ATOM 3356 N N . PHE A 1 418 ? -3.790 -6.405 26.875 1.00 96.88 418 PHE A N 1
ATOM 3357 C CA . PHE A 1 418 ? -4.722 -6.977 25.901 1.00 96.88 418 PHE A CA 1
ATOM 3358 C C . PHE A 1 418 ? -3.980 -7.646 24.747 1.00 96.88 418 PHE A C 1
ATOM 3360 O O . PHE A 1 418 ? -2.860 -7.264 24.401 1.00 96.88 418 PHE A O 1
ATOM 3367 N N . ASN A 1 419 ? -4.606 -8.644 24.123 1.00 95.69 419 ASN A N 1
ATOM 3368 C CA . ASN A 1 419 ? -4.055 -9.364 22.977 1.00 95.69 419 ASN A CA 1
ATOM 3369 C C . ASN A 1 419 ? -4.116 -8.540 21.672 1.00 95.69 419 ASN A C 1
ATOM 3371 O O . ASN A 1 419 ? -4.754 -8.932 20.700 1.00 95.69 419 ASN A O 1
ATOM 3375 N N . ILE A 1 420 ? -3.486 -7.363 21.653 1.00 97.12 420 ILE A N 1
ATOM 3376 C CA . ILE A 1 420 ? -3.333 -6.548 20.444 1.00 97.12 420 ILE A CA 1
ATOM 3377 C C . ILE A 1 420 ? -2.136 -7.082 19.656 1.00 97.12 420 ILE A C 1
ATOM 3379 O O . ILE A 1 420 ? -0.992 -6.950 20.091 1.00 97.12 420 ILE A O 1
ATOM 3383 N N . ILE A 1 421 ? -2.413 -7.691 18.505 1.00 95.88 421 ILE A N 1
ATOM 3384 C CA . ILE A 1 421 ? -1.434 -8.434 17.699 1.00 95.88 421 ILE A CA 1
ATOM 3385 C C . ILE A 1 421 ? -0.934 -7.651 16.485 1.00 95.88 421 ILE A C 1
ATOM 3387 O O . ILE A 1 421 ? 0.118 -7.975 15.934 1.00 95.88 421 ILE A O 1
ATOM 3391 N N . GLY A 1 422 ? -1.654 -6.605 16.071 1.00 96.44 422 GLY A N 1
ATOM 3392 C CA . GLY A 1 422 ? -1.292 -5.865 14.870 1.00 96.44 422 GLY A CA 1
ATOM 3393 C C . GLY A 1 422 ? -1.909 -4.484 14.736 1.00 96.44 422 GLY A C 1
ATOM 3394 O O . GLY A 1 422 ? -2.892 -4.145 15.399 1.00 96.44 422 GLY A O 1
ATOM 3395 N N . ALA A 1 423 ? -1.324 -3.704 13.831 1.00 96.75 423 ALA A N 1
ATOM 3396 C CA . ALA A 1 423 ? -1.855 -2.434 13.366 1.00 96.75 423 ALA A CA 1
ATOM 3397 C C . ALA A 1 423 ? -1.857 -2.379 11.831 1.00 96.75 423 ALA A C 1
ATOM 3399 O O . ALA A 1 423 ? -0.906 -2.820 11.184 1.00 96.75 423 ALA A O 1
ATOM 3400 N N . ILE A 1 424 ? -2.913 -1.821 11.247 1.00 95.94 424 ILE A N 1
ATOM 3401 C CA . ILE A 1 424 ? -3.045 -1.604 9.804 1.00 95.94 424 ILE A CA 1
ATOM 3402 C C . ILE A 1 424 ? -3.332 -0.129 9.574 1.00 95.94 424 ILE A C 1
ATOM 3404 O O . ILE A 1 424 ? -4.244 0.424 10.191 1.00 95.94 424 ILE A O 1
ATOM 3408 N N . HIS A 1 425 ? -2.570 0.494 8.681 1.00 92.12 425 HIS A N 1
ATOM 3409 C CA . HIS A 1 425 ? -2.754 1.896 8.356 1.00 92.12 425 HIS A CA 1
ATOM 3410 C C . HIS A 1 425 ? -2.519 2.248 6.891 1.00 92.12 425 HIS A C 1
ATOM 3412 O O . HIS A 1 425 ? -1.980 1.451 6.125 1.00 92.12 425 HIS A O 1
ATOM 3418 N N . GLY A 1 426 ? -2.909 3.469 6.532 1.00 85.75 426 GLY A N 1
ATOM 3419 C CA . GLY A 1 426 ? -2.670 4.097 5.235 1.00 85.75 426 GLY A CA 1
ATOM 3420 C C . GLY A 1 426 ? -1.686 5.260 5.321 1.00 85.75 426 GLY A C 1
ATOM 3421 O O . GLY A 1 426 ? -0.717 5.216 6.096 1.00 85.75 426 GLY A O 1
ATOM 3422 N N . HIS A 1 427 ? -1.984 6.303 4.543 1.00 85.81 427 HIS A N 1
ATOM 3423 C CA . HIS A 1 427 ? -1.462 7.672 4.558 1.00 85.81 427 HIS A CA 1
ATOM 3424 C C . HIS A 1 427 ? 0.013 7.874 4.170 1.00 85.81 427 HIS A C 1
ATOM 3426 O O . HIS A 1 427 ? 0.388 8.922 3.649 1.00 85.81 427 HIS A O 1
ATOM 3432 N N . 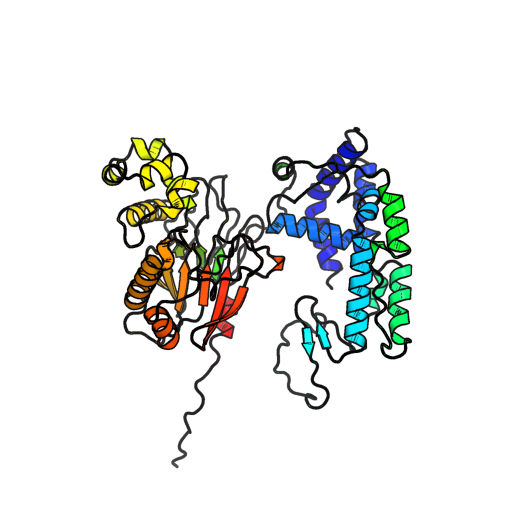HIS A 1 428 ? 0.900 6.922 4.445 1.00 76.75 428 HIS A N 1
ATOM 3433 C CA . HIS A 1 428 ? 2.342 7.130 4.289 1.00 76.75 428 HIS A CA 1
ATOM 3434 C C . HIS A 1 428 ? 2.898 6.835 2.889 1.00 76.75 428 HIS A C 1
ATOM 3436 O O . HIS A 1 428 ? 4.075 7.130 2.669 1.00 76.75 428 HIS A O 1
ATOM 3442 N N . HIS A 1 429 ? 2.103 6.257 1.978 1.00 74.12 429 HIS A N 1
ATOM 3443 C CA . HIS A 1 429 ? 2.476 5.912 0.594 1.00 74.12 429 HIS A CA 1
ATOM 3444 C C . HIS A 1 429 ? 3.871 5.264 0.538 1.00 74.12 429 HIS A C 1
ATOM 3446 O O . HIS A 1 429 ? 4.786 5.711 -0.160 1.00 74.12 429 HIS A O 1
ATOM 3452 N N . ILE A 1 430 ? 4.077 4.243 1.377 1.00 68.69 430 ILE A N 1
ATOM 3453 C CA . ILE A 1 430 ? 5.391 3.624 1.552 1.00 68.69 430 ILE A CA 1
ATOM 3454 C C . ILE A 1 430 ? 5.773 2.888 0.257 1.00 68.69 430 ILE A C 1
ATOM 3456 O O . ILE A 1 430 ? 4.986 2.074 -0.228 1.00 68.69 430 ILE A O 1
ATOM 3460 N N . PRO A 1 431 ? 6.979 3.120 -0.305 1.00 61.12 431 PRO A N 1
ATOM 3461 C CA . PRO A 1 431 ? 7.405 2.425 -1.514 1.00 61.12 431 PRO A CA 1
ATOM 3462 C C . PRO A 1 431 ? 7.405 0.918 -1.283 1.00 61.12 431 PRO A C 1
ATOM 3464 O O . PRO A 1 431 ? 7.976 0.463 -0.289 1.00 61.12 431 PRO A O 1
ATOM 3467 N N . ALA A 1 432 ? 6.864 0.143 -2.219 1.00 57.84 432 ALA A N 1
ATOM 3468 C CA . ALA A 1 432 ? 6.718 -1.305 -2.066 1.00 57.84 432 ALA A CA 1
ATOM 3469 C C . ALA A 1 432 ? 8.061 -2.053 -1.935 1.00 57.84 432 ALA A C 1
ATOM 3471 O O . ALA A 1 432 ? 8.128 -3.082 -1.260 1.00 57.84 432 ALA A O 1
ATOM 3472 N N . SER A 1 433 ? 9.175 -1.458 -2.388 1.00 51.22 433 SER A N 1
ATOM 3473 C CA . SER A 1 433 ? 10.539 -1.915 -2.056 1.00 51.22 433 SER A CA 1
ATOM 3474 C C . SER A 1 433 ? 10.831 -2.010 -0.546 1.00 51.22 433 SER A C 1
ATOM 3476 O O . SER A 1 433 ? 11.735 -2.731 -0.135 1.00 51.22 433 SER A O 1
ATOM 3478 N N . SER A 1 434 ? 10.071 -1.299 0.295 1.00 62.31 434 SER A N 1
ATOM 3479 C CA . SER A 1 434 ? 10.181 -1.348 1.761 1.00 62.31 434 SER A CA 1
ATOM 3480 C C . SER A 1 434 ? 9.418 -2.532 2.375 1.00 62.31 434 SER A C 1
ATOM 3482 O O . SER A 1 434 ? 9.488 -2.746 3.585 1.00 62.31 434 SER A O 1
ATOM 3484 N N . GLY A 1 435 ? 8.706 -3.307 1.550 1.00 68.56 435 GLY A N 1
ATOM 3485 C CA . GLY A 1 435 ? 7.755 -4.333 1.964 1.00 68.56 435 GLY A CA 1
ATOM 3486 C C . GLY A 1 435 ? 6.362 -3.772 2.253 1.00 68.56 435 GLY A C 1
ATOM 3487 O O . GLY A 1 435 ? 6.181 -2.571 2.418 1.00 68.56 435 GLY A O 1
ATOM 3488 N N . GLN A 1 436 ? 5.385 -4.676 2.336 1.00 75.94 436 GLN A N 1
ATOM 3489 C CA . GLN A 1 436 ? 3.979 -4.373 2.648 1.00 75.94 436 GLN A CA 1
ATOM 3490 C C . GLN A 1 436 ? 3.649 -4.541 4.140 1.00 75.94 436 GLN A C 1
ATOM 3492 O O . GLN A 1 436 ? 2.638 -4.035 4.623 1.00 75.94 436 GLN A O 1
ATOM 3497 N N . SER A 1 437 ? 4.503 -5.256 4.875 1.00 86.88 437 SER A N 1
ATOM 3498 C CA . SER A 1 437 ? 4.361 -5.477 6.309 1.00 86.88 437 SER A CA 1
ATOM 3499 C C . SER A 1 437 ? 5.717 -5.600 7.005 1.00 86.88 437 SER A C 1
ATOM 3501 O O . SER A 1 437 ? 6.748 -5.850 6.370 1.00 86.88 437 SER A O 1
ATOM 3503 N N . LYS A 1 438 ? 5.721 -5.431 8.331 1.00 86.88 438 LYS A N 1
ATOM 3504 C CA . LYS A 1 438 ? 6.864 -5.757 9.196 1.00 86.88 438 LYS A CA 1
ATOM 3505 C C . LYS A 1 438 ? 6.413 -6.182 10.591 1.00 86.88 438 LYS A C 1
ATOM 3507 O O . LYS A 1 438 ? 5.360 -5.754 11.054 1.00 86.88 438 LYS A O 1
ATOM 3512 N N . MET A 1 439 ? 7.271 -6.910 11.298 1.00 89.38 439 MET A N 1
ATOM 3513 C CA . MET A 1 439 ? 7.147 -7.099 12.745 1.00 89.38 439 MET A CA 1
ATOM 3514 C C . MET A 1 439 ? 7.898 -5.995 13.494 1.00 89.38 439 MET A C 1
ATOM 3516 O O . MET A 1 439 ? 9.019 -5.633 13.130 1.00 89.38 439 MET A O 1
ATOM 3520 N N . VAL A 1 440 ? 7.294 -5.459 14.552 1.00 88.69 440 VAL A N 1
ATOM 3521 C CA . VAL A 1 440 ? 7.921 -4.500 15.471 1.00 88.69 440 VAL A CA 1
ATOM 3522 C C . VAL A 1 440 ? 7.751 -4.941 16.910 1.00 88.69 440 VAL A C 1
ATOM 3524 O O . VAL A 1 440 ? 6.774 -5.598 17.255 1.00 88.69 440 VAL A O 1
ATOM 3527 N N . LYS A 1 441 ? 8.681 -4.527 17.770 1.00 90.12 441 LYS A N 1
ATOM 3528 C CA . LYS A 1 441 ? 8.533 -4.691 19.212 1.00 90.12 441 LYS A CA 1
ATOM 3529 C C . LYS A 1 441 ? 7.898 -3.439 19.809 1.00 90.12 441 LYS A C 1
ATOM 3531 O O . LYS A 1 441 ? 8.486 -2.361 19.734 1.00 90.12 441 LYS A O 1
ATOM 3536 N N . PHE A 1 442 ? 6.730 -3.580 20.424 1.00 94.06 442 PHE A N 1
ATOM 3537 C CA . PHE A 1 442 ? 6.032 -2.498 21.115 1.00 94.06 442 PHE A CA 1
ATOM 3538 C C . PHE A 1 442 ? 5.375 -3.042 22.383 1.00 94.06 442 PHE A C 1
ATOM 3540 O O . PHE A 1 442 ? 4.783 -4.116 22.348 1.00 94.06 442 PHE A O 1
ATOM 3547 N N . SER A 1 443 ? 5.520 -2.341 23.515 1.00 91.12 443 SER A N 1
ATOM 3548 C CA . SER A 1 443 ? 5.003 -2.817 24.812 1.00 91.12 443 SER A CA 1
ATOM 3549 C C . SER A 1 443 ? 5.407 -4.272 25.124 1.00 91.12 443 SER A C 1
ATOM 3551 O O . SER A 1 443 ? 4.598 -5.096 25.533 1.00 91.12 443 SER A O 1
ATOM 3553 N N . ASN A 1 444 ? 6.677 -4.610 24.858 1.00 85.44 444 ASN A N 1
ATOM 3554 C CA . ASN A 1 444 ? 7.259 -5.954 24.999 1.00 85.44 444 ASN A CA 1
ATOM 3555 C C . ASN A 1 444 ? 6.633 -7.073 24.147 1.00 85.44 444 ASN A C 1
ATOM 3557 O O . ASN A 1 444 ? 7.052 -8.220 24.285 1.00 85.44 444 ASN A O 1
ATOM 3561 N N . LYS A 1 445 ? 5.729 -6.750 23.220 1.00 89.12 445 LYS A N 1
ATOM 3562 C CA . LYS A 1 445 ? 5.118 -7.702 22.288 1.00 89.12 445 LYS A CA 1
ATOM 3563 C C . LYS A 1 445 ? 5.647 -7.516 20.877 1.00 89.12 445 LYS A C 1
ATOM 3565 O O . LYS A 1 445 ? 6.020 -6.408 20.488 1.00 89.12 445 LYS A O 1
ATOM 3570 N N . ASN A 1 446 ? 5.659 -8.607 20.121 1.00 90.38 446 ASN A N 1
ATOM 3571 C CA . ASN A 1 446 ? 5.850 -8.563 18.680 1.00 90.38 446 ASN A CA 1
ATOM 3572 C C . ASN A 1 446 ? 4.499 -8.260 18.034 1.00 90.38 446 ASN A C 1
ATOM 3574 O O . ASN A 1 446 ? 3.543 -9.006 18.214 1.00 90.38 446 ASN A O 1
ATOM 3578 N N . ILE A 1 447 ? 4.430 -7.152 17.309 1.00 92.88 447 ILE A N 1
ATOM 3579 C CA . ILE A 1 447 ? 3.215 -6.636 16.687 1.00 92.88 447 ILE A CA 1
ATOM 3580 C C . ILE A 1 447 ? 3.482 -6.518 15.196 1.00 92.88 447 ILE A C 1
ATOM 3582 O O . ILE A 1 447 ? 4.517 -5.972 14.800 1.00 92.88 447 ILE A O 1
ATOM 3586 N N . PHE A 1 448 ? 2.577 -7.022 14.362 1.00 94.19 448 PHE A N 1
ATOM 3587 C CA . PHE A 1 448 ? 2.689 -6.783 12.929 1.00 94.19 448 PHE A CA 1
ATOM 3588 C C . PHE A 1 448 ? 2.177 -5.386 12.576 1.00 94.19 448 PHE A C 1
ATOM 3590 O O . PHE A 1 448 ? 1.244 -4.866 13.186 1.00 94.19 448 PHE A O 1
ATOM 3597 N N . VAL A 1 449 ? 2.773 -4.775 11.563 1.00 92.69 449 VAL A N 1
ATOM 3598 C CA . VAL A 1 449 ? 2.323 -3.497 11.015 1.00 92.69 449 VAL A CA 1
ATOM 3599 C C . VAL A 1 449 ? 2.177 -3.639 9.509 1.00 92.69 449 VAL A C 1
ATOM 3601 O O . VAL A 1 449 ? 3.112 -4.113 8.864 1.00 92.69 449 VAL A O 1
ATOM 3604 N N . VAL A 1 450 ? 1.027 -3.230 8.973 1.00 91.00 450 VAL A N 1
ATOM 3605 C CA . VAL A 1 450 ? 0.729 -3.134 7.533 1.00 91.00 450 VAL A CA 1
ATOM 3606 C C . VAL A 1 450 ? 0.439 -1.674 7.196 1.00 91.00 450 VAL A C 1
ATOM 3608 O O . VAL A 1 450 ? -0.250 -0.998 7.959 1.00 91.00 450 VAL A O 1
ATOM 3611 N N . CYS A 1 451 ? 0.985 -1.171 6.089 1.00 86.69 451 CYS A N 1
ATOM 3612 C CA . CYS A 1 451 ? 1.012 0.264 5.799 1.00 86.69 451 CYS A CA 1
ATOM 3613 C C . CYS A 1 451 ? 0.808 0.547 4.317 1.00 86.69 451 CYS A C 1
ATOM 3615 O O . CYS A 1 451 ? 1.582 0.024 3.521 1.00 86.69 451 CYS A O 1
ATOM 3617 N N . SER A 1 452 ? -0.132 1.432 3.976 1.00 75.00 452 SER A N 1
ATOM 3618 C CA . SER A 1 452 ? -0.339 1.970 2.623 1.00 75.00 452 SER A CA 1
ATOM 3619 C C . SER A 1 452 ? -0.300 0.887 1.551 1.00 75.00 452 SER A C 1
ATOM 3621 O O . SER A 1 452 ? 0.661 0.766 0.792 1.00 75.00 452 SER A O 1
ATOM 3623 N N . ILE A 1 453 ? -1.351 0.070 1.520 1.00 75.38 453 ILE A N 1
ATOM 3624 C CA . ILE A 1 453 ? -1.545 -0.936 0.476 1.00 75.38 453 ILE A CA 1
ATOM 3625 C C . ILE A 1 453 ? -2.375 -0.320 -0.640 1.00 75.38 453 ILE A C 1
ATOM 3627 O O . ILE A 1 453 ? -3.583 -0.522 -0.712 1.00 75.38 453 ILE A O 1
ATOM 3631 N N . TYR A 1 454 ? -1.715 0.446 -1.492 1.00 68.44 454 TYR A N 1
ATOM 3632 C CA . TYR A 1 454 ? -2.362 1.132 -2.596 1.00 68.44 454 TYR A CA 1
ATOM 3633 C C . TYR A 1 454 ? -2.473 0.232 -3.823 1.00 68.44 454 TYR A C 1
ATOM 3635 O O . TYR A 1 454 ? -1.583 -0.558 -4.151 1.00 68.44 454 TYR A O 1
ATOM 3643 N N . SER A 1 455 ? -3.640 0.308 -4.456 1.00 53.31 455 SER A N 1
ATOM 3644 C CA . SER A 1 455 ? -4.114 -0.618 -5.477 1.00 53.31 455 SER A CA 1
ATOM 3645 C C . SER A 1 455 ? -4.326 0.139 -6.780 1.00 53.31 455 SER A C 1
ATOM 3647 O O . SER A 1 455 ? -5.445 0.507 -7.105 1.00 53.31 455 SER A O 1
ATOM 3649 N N . LYS A 1 456 ? -3.261 0.412 -7.542 1.00 51.84 456 LYS A N 1
ATOM 3650 C CA . LYS A 1 456 ? -3.433 0.684 -8.982 1.00 51.84 456 LYS A CA 1
ATOM 3651 C C . LYS A 1 456 ? -3.348 -0.606 -9.798 1.00 51.84 456 LYS A C 1
ATOM 3653 O O . LYS A 1 456 ? -4.121 -0.786 -10.733 1.00 51.84 456 LYS A O 1
ATOM 3658 N N . ILE A 1 457 ? -2.468 -1.529 -9.399 1.00 53.12 457 ILE A N 1
ATOM 3659 C CA . ILE A 1 457 ? -2.312 -2.868 -10.008 1.00 53.12 457 ILE A CA 1
ATOM 3660 C C . ILE A 1 457 ? -2.176 -3.971 -8.939 1.00 53.12 457 ILE A C 1
ATOM 3662 O O . ILE A 1 457 ? -2.355 -5.159 -9.207 1.00 53.12 457 ILE A O 1
ATOM 3666 N N . ASN A 1 458 ? -1.931 -3.579 -7.686 1.00 57.38 458 ASN A N 1
ATOM 3667 C CA . ASN A 1 458 ? -1.846 -4.483 -6.550 1.00 57.38 458 ASN A CA 1
ATOM 3668 C C . ASN A 1 458 ? -3.252 -4.775 -6.031 1.00 57.38 458 ASN A C 1
ATOM 3670 O O . ASN A 1 458 ? -3.902 -3.917 -5.445 1.00 57.38 458 ASN A O 1
ATOM 3674 N N . THR A 1 459 ? -3.748 -5.980 -6.254 1.00 68.00 459 THR A N 1
ATOM 3675 C CA . THR A 1 459 ? -5.123 -6.381 -5.923 1.00 68.00 459 THR A CA 1
ATOM 3676 C C . THR A 1 459 ? -5.427 -6.406 -4.406 1.00 68.00 459 THR A C 1
ATOM 3678 O O . THR A 1 459 ? -6.571 -6.602 -3.991 1.00 68.00 459 THR A O 1
ATOM 3681 N N . GLY A 1 460 ? -4.414 -6.129 -3.581 1.00 81.12 460 GLY A N 1
ATOM 3682 C CA . GLY A 1 460 ? -4.473 -5.938 -2.135 1.00 81.12 460 GLY A CA 1
ATOM 3683 C C . GLY A 1 460 ? -3.557 -6.915 -1.393 1.00 81.12 460 GLY A C 1
ATOM 3684 O O . GLY A 1 460 ? -2.899 -7.764 -1.997 1.00 81.12 460 GLY A O 1
ATOM 3685 N N . PHE A 1 461 ? -3.460 -6.772 -0.073 1.00 87.69 461 PHE A N 1
ATOM 3686 C CA . PHE A 1 461 ? -2.575 -7.580 0.772 1.00 87.69 461 PHE A CA 1
ATOM 3687 C C . PHE A 1 461 ? -3.347 -8.689 1.499 1.00 87.69 461 PHE A C 1
ATOM 3689 O O . PHE A 1 461 ? -4.335 -8.409 2.173 1.00 87.69 461 PHE A O 1
ATOM 3696 N N . GLU A 1 462 ? -2.870 -9.936 1.412 1.00 91.19 462 GLU A N 1
ATOM 3697 C CA . GLU A 1 462 ? -3.429 -11.078 2.151 1.00 91.19 462 GLU A CA 1
ATOM 3698 C C . GLU A 1 462 ? -3.002 -11.045 3.624 1.00 91.19 462 GLU A C 1
ATOM 3700 O O . GLU A 1 462 ? -1.898 -11.471 3.983 1.00 91.19 462 GLU A O 1
ATOM 3705 N N . LEU A 1 463 ? -3.901 -10.577 4.490 1.00 92.88 463 LEU A N 1
ATOM 3706 C CA . LEU A 1 463 ? -3.657 -10.485 5.926 1.00 92.88 463 LEU A CA 1
ATOM 3707 C C . LEU A 1 463 ? -3.662 -11.847 6.620 1.00 92.88 463 LEU A C 1
ATOM 3709 O O . LEU A 1 463 ? -2.980 -11.990 7.636 1.00 92.88 463 LEU A O 1
ATOM 3713 N N . ALA A 1 464 ? -4.389 -12.844 6.100 1.00 88.69 464 ALA A N 1
ATOM 3714 C CA . ALA A 1 464 ? -4.559 -14.129 6.781 1.00 88.69 464 ALA A CA 1
ATOM 3715 C C . ALA A 1 464 ? -3.214 -14.782 7.145 1.00 88.69 464 ALA A C 1
ATOM 3717 O O . ALA A 1 464 ? -3.083 -15.355 8.224 1.00 88.69 464 ALA A O 1
ATOM 3718 N N . LYS A 1 465 ? -2.190 -14.588 6.302 1.00 86.06 465 LYS A N 1
ATOM 3719 C CA . LYS A 1 465 ? -0.817 -15.071 6.525 1.00 86.06 465 LYS A CA 1
ATOM 3720 C C . LYS A 1 465 ? -0.201 -14.550 7.830 1.00 86.06 465 LYS A C 1
ATOM 3722 O O . LYS A 1 465 ? 0.472 -15.297 8.527 1.00 86.06 465 LYS A O 1
ATOM 3727 N N . LEU A 1 466 ? -0.460 -13.291 8.196 1.00 87.19 466 LEU A N 1
ATOM 3728 C CA . LEU A 1 466 ? 0.062 -12.703 9.438 1.00 87.19 466 LEU A CA 1
ATOM 3729 C C . LEU A 1 466 ? -0.717 -13.156 10.682 1.00 87.19 466 LEU A C 1
ATOM 3731 O O . LEU A 1 466 ? -0.172 -13.175 11.788 1.00 87.19 466 LEU A O 1
ATOM 3735 N N . LEU A 1 467 ? -1.991 -13.521 10.514 1.00 86.44 467 LEU A N 1
ATOM 3736 C CA . LEU A 1 467 ? -2.863 -13.965 11.606 1.00 86.44 467 LEU A CA 1
ATOM 3737 C C . LEU A 1 467 ? -2.610 -15.431 11.989 1.00 86.44 467 LEU A C 1
ATOM 3739 O O . LEU A 1 467 ? -2.788 -15.806 13.147 1.00 86.44 467 LEU A O 1
ATOM 3743 N N . THR A 1 468 ? -2.178 -16.267 11.042 1.00 68.38 468 THR A N 1
ATOM 3744 C CA . THR A 1 468 ? -1.777 -17.655 11.315 1.00 68.38 468 THR A CA 1
ATOM 3745 C C . THR A 1 468 ? -0.445 -17.742 12.055 1.00 68.38 468 THR A C 1
ATOM 3747 O O . THR A 1 468 ? -0.325 -18.528 12.993 1.00 68.38 468 THR A O 1
ATOM 3750 N N . ASP A 1 469 ? 0.520 -16.886 11.708 1.00 54.50 469 ASP A N 1
ATOM 3751 C CA . ASP A 1 469 ? 1.861 -16.894 12.311 1.00 54.50 469 ASP A CA 1
ATOM 3752 C C . ASP A 1 469 ? 1.872 -16.363 13.755 1.00 54.50 469 ASP A C 1
ATOM 3754 O O . ASP A 1 469 ? 2.722 -16.736 14.562 1.00 54.50 469 ASP A O 1
ATOM 3758 N N . THR A 1 470 ? 0.900 -15.522 14.118 1.00 51.22 470 THR A N 1
ATOM 3759 C CA . THR A 1 470 ? 0.772 -14.949 15.471 1.00 51.22 470 THR A CA 1
ATOM 3760 C C . THR A 1 470 ? 0.029 -15.853 16.463 1.00 51.22 470 THR A C 1
ATOM 3762 O O . THR A 1 470 ? 0.095 -15.614 17.667 1.00 51.22 470 THR A O 1
ATOM 3765 N N . ASN A 1 471 ? -0.620 -16.929 16.003 1.00 40.47 471 ASN A N 1
ATOM 3766 C CA . ASN A 1 471 ? -1.464 -17.806 16.829 1.00 40.47 471 ASN A CA 1
ATOM 3767 C C . ASN A 1 471 ? -0.765 -19.075 17.374 1.00 40.47 471 ASN A C 1
ATOM 3769 O O . ASN A 1 471 ? -1.438 -20.002 17.829 1.00 40.47 471 ASN A O 1
ATOM 3773 N N . MET A 1 472 ? 0.574 -19.143 17.377 1.00 33.31 472 MET A N 1
ATOM 3774 C CA . MET A 1 472 ? 1.329 -20.331 17.829 1.00 33.31 472 MET A CA 1
ATOM 3775 C C . MET A 1 472 ? 2.319 -20.107 18.986 1.00 33.31 472 MET A C 1
ATOM 3777 O O . MET A 1 472 ? 3.193 -20.941 19.205 1.00 33.31 472 MET A O 1
ATOM 3781 N N . GLU A 1 473 ? 2.136 -19.090 19.832 1.00 33.12 473 GLU A N 1
ATOM 3782 C CA . GLU A 1 473 ? 2.655 -19.171 21.209 1.00 33.12 473 GLU A CA 1
ATOM 3783 C C . GLU A 1 473 ? 1.603 -19.831 22.112 1.00 33.12 473 GLU A C 1
ATOM 3785 O O . GLU A 1 473 ? 0.828 -19.182 22.813 1.00 33.12 473 GLU A O 1
ATOM 3790 N N . LYS A 1 474 ? 1.556 -21.172 22.089 1.00 29.67 474 LYS A N 1
ATOM 3791 C CA . LYS A 1 474 ? 0.889 -21.928 23.160 1.00 29.67 474 LYS A CA 1
ATOM 3792 C C . LYS A 1 474 ? 1.554 -21.557 24.494 1.00 29.67 474 LYS A C 1
ATOM 3794 O O . LYS A 1 474 ? 2.785 -21.554 24.555 1.00 29.67 474 LYS A O 1
ATOM 3799 N N . PRO A 1 475 ? 0.789 -21.323 25.576 1.00 31.23 475 PRO A N 1
ATOM 3800 C CA . PRO A 1 475 ? 1.375 -21.083 26.884 1.00 31.23 475 PRO A CA 1
ATOM 3801 C C . PRO A 1 475 ? 2.252 -22.275 27.281 1.00 31.23 475 PRO A C 1
ATOM 3803 O O . PRO A 1 475 ? 1.798 -23.423 27.310 1.00 31.23 475 PRO A O 1
ATOM 3806 N N . LEU A 1 476 ? 3.515 -21.996 27.591 1.00 33.81 476 LEU A N 1
ATOM 3807 C CA . LEU A 1 476 ? 4.403 -22.933 28.262 1.00 33.81 476 LEU A CA 1
ATOM 3808 C C . LEU A 1 476 ? 3.781 -23.347 29.604 1.00 33.81 476 LEU A C 1
ATOM 3810 O O . LEU A 1 476 ? 3.629 -22.533 30.509 1.00 33.81 476 LEU A O 1
ATOM 3814 N N . GLY A 1 477 ? 3.494 -24.643 29.735 1.00 31.30 477 GLY A N 1
ATOM 3815 C CA . GLY A 1 477 ? 3.481 -25.334 31.021 1.00 31.30 477 GLY A CA 1
ATOM 3816 C C . GLY A 1 477 ? 2.141 -25.425 31.750 1.00 31.30 477 GLY A C 1
ATOM 3817 O O . GLY A 1 477 ? 1.967 -24.824 32.802 1.00 31.30 477 GLY A O 1
ATOM 3818 N N . LEU A 1 478 ? 1.269 -26.335 31.311 1.00 29.38 478 LEU A N 1
ATOM 3819 C CA . LEU A 1 478 ? 0.499 -27.138 32.265 1.00 29.38 478 LEU A CA 1
ATOM 3820 C C . LEU A 1 478 ? 1.185 -28.499 32.369 1.00 29.38 478 LEU A C 1
ATOM 3822 O O . LEU A 1 478 ? 1.108 -29.328 31.459 1.00 29.38 478 LEU A O 1
ATOM 3826 N N . LYS A 1 479 ? 1.905 -28.704 33.480 1.00 33.56 479 LYS A N 1
ATOM 3827 C CA . LYS A 1 479 ? 2.317 -30.037 33.921 1.00 33.56 479 LYS A CA 1
ATOM 3828 C C . LYS A 1 479 ? 1.052 -30.892 33.982 1.00 33.56 479 LYS A C 1
ATOM 3830 O O . LYS A 1 479 ? 0.144 -30.595 34.749 1.00 33.56 479 LYS A O 1
ATOM 3835 N N . LYS A 1 480 ? 0.987 -31.942 33.163 1.00 31.55 480 LYS A N 1
ATOM 3836 C CA . LYS A 1 480 ? 0.069 -33.046 33.429 1.00 31.55 480 LYS A CA 1
ATOM 3837 C C . LYS A 1 480 ? 0.572 -33.731 34.691 1.00 31.55 480 LYS A C 1
ATOM 3839 O O . LYS A 1 480 ? 1.581 -34.434 34.640 1.00 31.55 480 LYS A O 1
ATOM 3844 N N . ASP A 1 481 ? -0.121 -33.502 35.797 1.00 34.44 481 ASP A N 1
ATOM 3845 C CA . ASP A 1 481 ? -0.040 -34.383 36.950 1.00 34.44 481 ASP A CA 1
ATOM 3846 C C . ASP A 1 481 ? -0.437 -35.787 36.490 1.00 34.44 481 ASP A C 1
ATOM 3848 O O . ASP A 1 481 ? -1.548 -36.029 36.013 1.00 34.44 481 ASP A O 1
ATOM 3852 N N . LYS A 1 482 ? 0.524 -36.707 36.573 1.00 33.34 482 LYS A N 1
ATOM 3853 C CA . LYS A 1 482 ? 0.253 -38.137 36.521 1.00 33.34 482 LYS A CA 1
ATOM 3854 C C . LYS A 1 482 ? -0.315 -38.527 37.878 1.00 33.34 482 LYS A C 1
ATOM 3856 O O . LYS A 1 482 ? 0.441 -38.633 38.836 1.00 33.34 482 LYS A O 1
ATOM 3861 N N . ASN A 1 483 ? -1.620 -38.754 37.935 1.00 33.75 483 ASN A N 1
ATOM 3862 C CA . ASN A 1 483 ? -2.213 -39.647 38.917 1.00 33.75 483 ASN A CA 1
ATOM 3863 C C . ASN A 1 483 ? -2.893 -40.801 38.177 1.00 33.75 483 ASN A C 1
ATOM 3865 O O . ASN A 1 483 ? -3.646 -40.560 37.231 1.00 33.75 483 ASN A O 1
ATOM 3869 N N . TYR A 1 484 ? -2.608 -41.999 38.699 1.00 36.44 484 TYR A N 1
ATOM 3870 C CA . TYR A 1 484 ? -2.950 -43.361 38.269 1.00 36.44 484 TYR A CA 1
ATOM 3871 C C . TYR A 1 484 ? -2.044 -43.995 37.213 1.00 36.44 484 TYR A C 1
ATOM 3873 O O . TYR A 1 484 ? -2.109 -43.624 36.020 1.00 36.44 484 TYR A O 1
#

Secondary structure (DSSP, 8-state):
--HHHHHHHHHHTHHHHHHHHHHHHHHHHS----TTSHHHHHHHHHHHH-HHHHHHHHHHHHHHHHHSS----TTSSSSHHHHGGGSHHHHHHHHHHHHHHHHHHSSEEE-SS-EEE--TTS-SS---SS--S-TTS-EETT---HHHHHTS-HHHHHHHHGGGGSPS-S------GGGSHHHHHHHHHTTT-------HHHHHTTPPP-S-SB---SEEEE----B-SSS-S-B-SSEEEEES--BSS----SS-EEEEE--HHHHHHTT-HHHHHH-GGGGGGTTSHHHHHHHH-HHHHGGGSPPSS-HHHHHHHHHHHHH-TEEEE-SSEEEEETTEEEEE----S-TTTTHHHHHHHHHHHHHHHHTT--SS-EEEEESS-S-GGG----TTSTT--TT-S---HHHHHHHHHS-EEEEEE-SS---GGG-SEEEEEETTEEEEEEE----SS---EETHHHHHHTT--PPS--------

Organism: NCBI:txid1358

Foldseek 3Di:
DCVVVLVVVLVLQLQLLLLLQQVLCCLVPVDGDDSPDPSSVVLSVVCQVALLLSVQVSVQVVLCQQQNQGQDLPNANSGPLRVLLVCSSVVVLVVVLVVLLCQQQAQWKDLPQDIGHNPPDPPPDDPDDDPPPPPQRIRHNPDDCPVVLVSHDPVSSVVNVCSVVDDDDPDDPPDPCCNDPNVVVSVVSCPPDDRRDDDSVVSSVSGDQSAALEDAFQEFEAELQQDEPQEQSHDYQHAYEYFENRHLENHADARHAHAHAHYLSLLLHCVPPVNVVPDPPCVVCCPPPLNVCSPVPSVVNLLVDDAADDVSVVVSQVSVCVRYVRYHYQDLAWDDDPQEIEGHYEARPNQAPCLVVNLVRVLVSLCVHCPPPQEGQYEYGHAHDQFPQQALDDPPDPPDDPRRHDDDVSVLVSVQRHNHAEYEYEDPSDRCSSPQKDWGQGSNDTHIHGYHQHGPPRSGDNCVVSVVVSPPPDPPDDPPPDDD

Mean predicted aligned error: 12.6 Å

Solvent-accessible surface area (backbone atoms only — not comparable to full-atom values): 27378 Å² total; per-residue (Å²): 124,60,68,69,58,55,48,51,56,52,58,66,39,44,71,36,50,23,46,52,35,21,52,18,47,21,63,71,68,74,48,87,55,56,52,83,32,69,68,28,50,52,42,56,54,51,35,76,76,33,52,61,50,35,52,53,48,48,55,46,53,52,42,26,41,54,77,38,58,42,95,38,55,55,33,29,71,75,35,66,84,44,30,66,52,68,49,51,51,64,49,52,53,52,48,53,45,49,54,52,52,47,19,60,74,40,65,31,34,30,65,86,83,55,80,44,78,50,77,89,85,78,72,83,86,69,97,80,77,90,73,93,61,66,99,73,61,60,47,30,62,83,52,80,56,63,76,62,38,73,61,40,60,67,73,58,28,55,59,51,67,52,53,84,74,59,74,79,90,85,72,89,83,79,67,56,61,72,78,34,75,67,19,50,52,42,52,60,62,38,74,81,64,75,87,43,69,51,64,30,75,80,50,40,85,62,59,70,85,74,67,68,34,60,44,82,44,66,34,24,32,34,10,50,41,51,26,71,81,39,44,74,65,48,44,50,91,43,39,32,40,38,25,11,23,58,25,67,33,80,51,54,44,78,76,45,29,40,38,33,22,59,26,70,39,52,66,38,41,71,47,40,70,72,53,56,79,71,41,76,89,52,59,91,42,62,84,37,67,38,48,47,28,29,70,77,41,47,84,72,9,39,68,56,48,76,81,63,95,48,70,69,58,54,56,50,42,55,55,49,36,68,31,23,67,49,32,48,62,21,73,69,34,72,50,76,55,97,77,32,34,41,35,17,39,55,51,60,65,31,66,65,90,46,38,70,62,51,46,50,48,52,32,53,51,49,53,61,73,46,58,90,61,39,72,55,41,26,34,44,33,20,9,38,61,89,25,59,78,62,42,91,69,50,88,83,41,91,84,48,59,89,80,30,51,87,79,50,64,66,45,43,48,47,48,56,68,28,36,56,46,32,36,39,24,12,82,68,71,54,58,67,93,74,48,63,59,49,80,36,79,54,60,94,36,76,26,40,29,34,43,21,40,39,31,72,58,42,61,46,43,60,46,55,67,63,59,61,70,68,71,68,78,69,81,86,77,79,80,77,79,87,78,134

pLDDT: mean 79.13, std 16.44, range [29.38, 98.56]